Protein 9WX3 (pdb70)

Radius of gyration: 24.85 Å; Cα contacts (8 Å, |Δi|>4): 1088; chains: 2; bounding box: 48×73×47 Å

Sequence (392 aa):
APQATSSIQQSYNLNSTLKPPTVTPFDPSDAATYNSSSSLGIYDSQGNSHTMSQFFIKNEPDPNATPPIPENSWTMKVLIDGVNPLDPSNKTPMSFNVTFDASGQMTSVRAPDGSTSGPGFSIDATTNVIQFSPATGNPPTPGTGWIPAASDGKTPPTYAWNGATGAASGISFDMRKTTQYSTAFAQSNPIQDGYTTQATSSIQQSYNLNSTLKPPTVTPFDPSDAATYNSSSSLGIYDSQGNSHTMSQFFIKNEPDPNATPPIPENSWTMKVLIDGVNPLDPSNKTPMSFNVTFDASGQMTSVRAPDGSTSGPGFSIDATTNVIQFSPATGNPPTPGTGWIPAASDGKTPPTYAWNGATGAASGISFDMRKTTQYSTAFAQSNPIQDGYTT

Organism: Pseudomonas aeruginosa (strain ATCC 15692 / DSM 22644 / CIP 104116 / JCM 14847 / LMG 12228 / 1C / PRS 101 / PAO1) (NCBI:txid208964)

Nearest PDB structures (foldseek):
  1wlg-assembly1_A  TM=8.140E-01  e=4.303E-09  Salmonella enterica subsp. enterica serovar Typhimurium
  7cgo-assembly1_DQ  TM=8.102E-01  e=3.474E-09  Salmonella enterica subsp. enterica serovar Typhimurium str. LT2
  3a69-assembly1_A-1  TM=8.111E-01  e=1.396E-08  Salmonella enterica subsp. enterica serovar Typhimurium
  6ndx-assembly1_B  TM=5.759E-01  e=1.549E-07  Treponema denticola
  7cgo-assembly1_DQ  TM=7.863E-01  e=2.037E-08  Salmonella enterica subsp. enterica serovar Typhimurium str. LT2

B-factor: mean 20.28, std 8.9, range [6.44, 69.65]

Solvent-accessible surface area: 18248 Å² total; per-residue (Å²): 123,42,81,9,0,28,36,0,83,4,21,6,16,0,1,40,15,29,137,36,31,134,70,113,109,42,54,43,103,45,24,33,7,33,39,10,49,11,65,10,39,0,45,0,45,105,4,72,85,8,62,0,19,0,17,0,24,30,21,111,44,53,116,133,26,139,55,86,46,67,123,28,0,0,18,0,40,1,1,6,33,36,9,12,3,11,28,17,91,61,129,80,28,8,24,0,29,0,22,10,57,112,75,4,84,34,72,23,0,47,4,65,96,41,48,51,62,26,100,8,16,56,11,73,60,121,46,13,23,0,63,9,37,52,32,83,51,133,95,14,64,76,32,41,0,14,5,0,6,48,49,71,56,130,134,119,62,87,56,56,80,45,37,1,71,16,19,102,68,5,3,28,1,19,2,106,180,2,23,10,95,58,77,9,38,45,83,46,132,46,110,50,57,6,109,69,143,201,7,1,39,26,1,71,6,24,6,16,0,1,41,14,30,135,39,30,137,68,114,108,32,50,30,94,47,19,35,5,30,40,10,47,10,62,14,41,0,106,0,55,122,48,71,84,9,64,1,17,0,17,0,24,34,19,118,46,58,105,131,29,132,47,87,46,62,113,38,0,0,20,0,40,1,0,6,30,32,13,14,4,12,31,14,88,59,107,83,27,10,22,0,25,0,30,7,56,102,75,3,94,28,72,22,0,48,3,66,95,38,49,45,66,25,104,10,12,54,13,71,54,126,43,12,24,0,62,8,33,56,33,78,53,138,97,20,68,79,39,42,0,12,6,2,5,52,50,71,67,150,126,122,73,81,48,59,92,43,42,2,78,18,16,104,72,1,2,23,1,15,0,118,155,3,23,14,101,54,64,14,37,44,84,46,95,21,55,21,62,51,167,98,98

Secondary structure (DSSP, 8-state):
----EEE--EE--TTPPPPSS-S--TT-GGG-SEEEEEEEE-TTS-EEEEEEEEEEPPPBTTSSSPBPSSEEEEEEEETTB-TT-TTS-PPEEEEEEE-TTSBEEEEE-TTSSSEETTEEE-TTT--EEEPBP-TTTTPTTSSB--EEE-SSSSPPEEE-S----TT-EEEE-TT-B--SS--EEPPPEETTEE-/--B---EEE--EE--TTPPPPSS-S--TT-GGG-SEEEEEEEE-TT--EEEEEEEEEEPPPBTTSSSPB-TTEEEEEEEETTBBTTBTTS-PPEEEEEEE-TTSBEEEEE-TTSSSEETTEEE-TTT--EEEPBP-TTTTPTTSSB--EEE---SS--EEE-S----TT-EEEE-TT-B--SS--EEPPPEE--B--

Structure (mmCIF, N/CA/C/O backbone):
data_9WX3
#
_entry.id   9WX3
#
_cell.length_a   55.453
_cell.length_b   75.304
_cell.length_c   89.752
_cell.angle_alpha   90.00
_cell.angle_beta   90.00
_cell.angle_gamma   90.00
#
_symmetry.space_group_name_H-M   'P 21 21 21'
#
loop_
_entity.id
_entity.type
_entity.pdbx_description
1 polymer 'Flagellar hook protein FlgE'
2 water water
#
loop_
_atom_site.group_PDB
_atom_site.id
_atom_site.type_symbol
_atom_site.label_atom_id
_atom_site.label_alt_id
_atom_site.label_comp_id
_atom_site.label_asym_id
_atom_site.label_entity_id
_atom_site.label_seq_id
_atom_site.pdbx_PDB_ins_code
_atom_site.Cartn_x
_atom_site.Cartn_y
_atom_site.Cartn_z
_atom_site.occupancy
_atom_site.B_iso_or_equiv
_atom_site.auth_seq_id
_atom_site.auth_comp_id
_atom_site.auth_asym_id
_atom_site.auth_atom_id
_atom_site.pdbx_PDB_model_num
ATOM 1 N N . ALA A 1 1 ? 20.095 -42.872 10.865 1.00 21.16 149 ALA D N 1
ATOM 2 C CA . ALA A 1 1 ? 20.446 -42.511 9.489 1.00 19.98 149 ALA D CA 1
ATOM 3 C C . ALA A 1 1 ? 19.703 -41.253 9.080 1.00 24.89 149 ALA D C 1
ATOM 4 O O . ALA A 1 1 ? 18.610 -40.985 9.570 1.00 19.64 149 ALA D O 1
ATOM 6 N N . PRO A 1 2 ? 20.288 -40.486 8.174 1.00 22.20 150 PRO D N 1
ATOM 7 C CA . PRO A 1 2 ? 19.581 -39.342 7.600 1.00 16.14 150 PRO D CA 1
ATOM 8 C C . PRO A 1 2 ? 18.563 -39.841 6.578 1.00 17.72 150 PRO D C 1
ATOM 9 O O . PRO A 1 2 ? 18.464 -41.032 6.294 1.00 15.54 150 PRO D O 1
ATOM 13 N N . GLN A 1 3 ? 17.789 -38.909 6.034 1.00 17.20 151 GLN D N 1
ATOM 14 C CA . GLN A 1 3 ? 16.736 -39.259 5.091 1.00 15.39 151 GLN D CA 1
ATOM 15 C C . GLN A 1 3 ? 16.638 -38.215 3.991 1.00 12.97 151 GLN D C 1
ATOM 16 O O . GLN A 1 3 ? 16.514 -37.021 4.274 1.00 12.89 151 GLN D O 1
ATOM 22 N N . ALA A 1 4 ? 16.647 -38.676 2.744 1.00 13.18 152 ALA D N 1
ATOM 23 C CA . ALA A 1 4 ? 16.515 -37.768 1.620 1.00 13.26 152 ALA D CA 1
ATOM 24 C C . ALA A 1 4 ? 15.113 -37.175 1.555 1.00 12.89 152 ALA D C 1
ATOM 25 O O . ALA A 1 4 ? 14.128 -37.778 1.998 1.00 16.79 152 ALA D O 1
ATOM 27 N N . THR A 1 5 ? 15.037 -35.982 0.978 1.00 12.32 153 THR D N 1
ATOM 28 C CA . THR A 1 5 ? 13.754 -35.352 0.702 1.00 14.06 153 THR D CA 1
ATOM 29 C C . THR A 1 5 ? 13.033 -36.099 -0.406 1.00 15.35 153 THR D C 1
ATOM 30 O O . THR A 1 5 ? 13.576 -36.278 -1.501 1.00 13.13 153 THR D O 1
ATOM 34 N N . SER A 1 6 ? 11.810 -36.538 -0.120 1.00 13.15 154 SER D N 1
ATOM 35 C CA . SER A 1 6 ? 10.947 -37.151 -1.122 1.00 12.58 154 SER D CA 1
ATOM 36 C C . SER A 1 6 ? 9.694 -36.339 -1.390 1.00 13.71 154 SER D C 1
ATOM 37 O O . SER A 1 6 ? 8.954 -36.661 -2.334 1.00 14.63 154 SER D O 1
ATOM 40 N N . SER A 1 7 ? 9.432 -35.308 -0.589 1.00 12.22 155 SER D N 1
ATOM 41 C CA . SER A 1 7 ? 8.169 -34.592 -0.650 1.00 12.24 155 SER D CA 1
ATOM 42 C C . SER A 1 7 ? 8.388 -33.154 -0.225 1.00 12.14 155 SER D C 1
ATOM 43 O O . SER A 1 7 ? 9.050 -32.895 0.785 1.00 15.27 155 SER D O 1
ATOM 46 N N . ILE A 1 8 ? 7.823 -32.234 -1.002 1.00 12.08 156 ILE D N 1
ATOM 47 C CA . ILE A 1 8 ? 7.866 -30.807 -0.709 1.00 11.99 156 ILE D CA 1
ATOM 48 C C . ILE A 1 8 ? 6.472 -30.254 -0.932 1.00 13.26 156 ILE D C 1
ATOM 49 O O . ILE A 1 8 ? 5.887 -30.467 -1.998 1.00 17.97 156 ILE D O 1
ATOM 54 N N . GLN A 1 9 ? 5.933 -29.562 0.068 1.00 12.28 157 GLN D N 1
ATOM 55 C CA . GLN A 1 9 ? 4.695 -28.806 -0.078 1.00 12.70 157 GLN D CA 1
ATOM 56 C C . GLN A 1 9 ? 5.024 -27.343 0.177 1.00 14.71 157 GLN D C 1
ATOM 57 O O . GLN A 1 9 ? 5.547 -26.998 1.242 1.00 14.81 157 GLN D O 1
ATOM 63 N N . GLN A 1 10 ? 4.735 -26.492 -0.802 1.00 13.58 158 GLN D N 1
ATOM 64 C CA . GLN A 1 10 ? 4.919 -25.055 -0.638 1.00 12.11 158 GLN D CA 1
ATOM 65 C C . GLN A 1 10 ? 4.015 -24.347 -1.633 1.00 13.29 158 GLN D C 1
ATOM 66 O O . GLN A 1 10 ? 4.048 -24.658 -2.823 1.00 16.87 158 GLN D O 1
ATOM 72 N N . SER A 1 11 ? 3.224 -23.398 -1.146 1.00 12.11 159 SER D N 1
ATOM 73 C CA . SER A 1 11 ? 2.401 -22.559 -2.002 1.00 13.56 159 SER D CA 1
ATOM 74 C C . SER A 1 11 ? 2.999 -21.158 -2.083 1.00 11.93 159 SER D C 1
ATOM 75 O O . SER A 1 11 ? 3.788 -20.746 -1.232 1.00 11.87 159 SER D O 1
ATOM 78 N N . TYR A 1 12 ? 2.612 -20.428 -3.123 1.00 13.03 160 TYR D N 1
ATOM 79 C CA . TYR A 1 12 ? 3.123 -19.091 -3.368 1.00 11.83 160 TYR D CA 1
ATOM 80 C C . TYR A 1 12 ? 1.961 -18.159 -3.656 1.00 11.97 160 TYR D C 1
ATOM 81 O O . TYR A 1 12 ? 0.870 -18.595 -4.039 1.00 15.25 160 TYR D O 1
ATOM 90 N N . ASN A 1 13 ? 2.190 -16.866 -3.443 1.00 11.8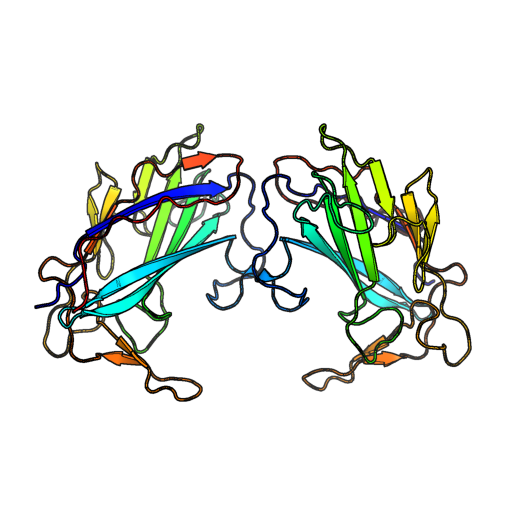7 161 ASN D N 1
ATOM 91 C CA . ASN A 1 13 ? 1.448 -15.857 -4.175 1.00 11.84 161 ASN D CA 1
ATOM 92 C C . ASN A 1 13 ? 2.371 -15.291 -5.233 1.00 11.64 161 ASN D C 1
ATOM 93 O O . ASN A 1 13 ? 3.476 -14.842 -4.924 1.00 11.48 161 ASN D O 1
ATOM 98 N N . LEU A 1 14 ? 1.934 -15.351 -6.477 1.00 11.69 162 LEU D N 1
ATOM 99 C CA . LEU A 1 14 ? 2.639 -14.701 -7.566 1.00 11.57 162 LEU D CA 1
ATOM 100 C C . LEU A 1 14 ? 1.994 -13.344 -7.782 1.00 15.13 162 LEU D C 1
ATOM 101 O O . LEU A 1 14 ? 0.769 -13.236 -7.827 1.00 15.34 162 LEU D O 1
ATOM 106 N N . ASN A 1 15 ? 2.822 -12.311 -7.849 1.00 11.52 163 ASN D N 1
ATOM 107 C CA . ASN A 1 15 ? 2.354 -10.934 -7.786 1.00 11.58 163 ASN D CA 1
ATOM 108 C C . ASN A 1 15 ? 1.697 -10.565 -9.110 1.00 11.72 163 ASN D C 1
ATOM 109 O O . ASN A 1 15 ? 2.384 -10.365 -10.113 1.00 12.90 163 ASN D O 1
ATOM 114 N N . SER A 1 16 ? 0.365 -10.449 -9.108 1.00 11.95 164 SER D N 1
ATOM 115 C CA . SER A 1 16 ? -0.378 -10.203 -10.341 1.00 12.91 164 SER D CA 1
ATOM 116 C C . SER A 1 16 ? -0.067 -8.849 -10.982 1.00 13.67 164 SER D C 1
ATOM 117 O O . SER A 1 16 ? -0.450 -8.632 -12.137 1.00 13.95 164 SER D O 1
ATOM 120 N N . THR A 1 17 ? 0.638 -7.950 -10.295 1.00 11.96 165 THR D N 1
ATOM 121 C CA . THR A 1 17 ? 0.969 -6.655 -10.892 1.00 11.95 165 THR D CA 1
ATOM 122 C C . THR A 1 17 ? 2.194 -6.700 -11.798 1.00 17.15 165 THR D C 1
ATOM 123 O O . THR A 1 17 ? 2.403 -5.766 -12.578 1.00 16.80 165 THR D O 1
ATOM 127 N N . LEU A 1 18 ? 3.021 -7.735 -11.714 1.00 11.68 166 LEU D N 1
ATOM 128 C CA . LEU A 1 18 ? 4.334 -7.654 -12.340 1.00 11.55 166 LEU D CA 1
ATOM 129 C C . LEU A 1 18 ? 4.263 -7.957 -13.832 1.00 17.54 166 LEU D C 1
ATOM 130 O O . LEU A 1 18 ? 3.574 -8.887 -14.256 1.00 16.05 166 LEU D O 1
ATOM 135 N N . LYS A 1 19 ? 4.980 -7.164 -14.623 1.00 11.96 167 LYS D N 1
ATOM 136 C CA . LYS A 1 19 ? 5.100 -7.392 -16.052 1.00 12.13 167 LYS D CA 1
ATOM 137 C C . LYS A 1 19 ? 6.250 -8.337 -16.331 1.00 13.92 167 LYS D C 1
ATOM 138 O O . LYS A 1 19 ? 7.164 -8.476 -15.514 1.00 14.25 167 LYS D O 1
ATOM 144 N N . PRO A 1 20 ? 6.234 -9.005 -17.479 1.00 14.02 168 PRO D N 1
ATOM 145 C CA . PRO A 1 20 ? 7.402 -9.801 -17.901 1.00 16.81 168 PRO D CA 1
ATOM 146 C C . PRO A 1 20 ? 8.688 -8.998 -17.795 1.00 16.40 168 PRO D C 1
ATOM 147 O O . PRO A 1 20 ? 8.705 -7.810 -18.139 1.00 17.98 168 PRO D O 1
ATOM 151 N N . PRO A 1 21 ? 9.774 -9.619 -17.337 1.00 15.86 169 PRO D N 1
ATOM 152 C CA . PRO A 1 21 ? 11.075 -8.947 -17.355 1.00 14.17 169 PRO D CA 1
ATOM 153 C C . PRO A 1 21 ? 11.429 -8.504 -18.759 1.00 15.71 169 PRO D C 1
ATOM 154 O O . PRO A 1 21 ? 11.151 -9.198 -19.743 1.00 19.96 169 PRO D O 1
ATOM 158 N N . THR A 1 22 ? 12.044 -7.326 -18.850 1.00 18.23 170 THR D N 1
ATOM 159 C CA . THR A 1 22 ? 12.508 -6.842 -20.143 1.00 20.67 170 THR D CA 1
ATOM 160 C C . THR A 1 22 ? 13.891 -7.358 -20.488 1.00 20.49 170 THR D C 1
ATOM 161 O O . THR A 1 22 ? 14.234 -7.408 -21.672 1.00 25.26 170 THR D O 1
ATOM 165 N N . VAL A 1 23 ? 14.684 -7.760 -19.491 1.00 17.64 171 VAL D N 1
ATOM 166 C CA . VAL A 1 23 ? 16.005 -8.322 -19.744 1.00 15.18 171 VAL D CA 1
ATOM 167 C C . VAL A 1 23 ? 15.869 -9.824 -19.935 1.00 17.75 171 VAL D C 1
ATOM 168 O O . VAL A 1 23 ? 15.254 -10.520 -19.118 1.00 15.82 171 VAL D O 1
ATOM 172 N N . THR A 1 24 ? 16.494 -10.324 -20.986 1.00 14.94 172 THR D N 1
ATOM 173 C CA . THR A 1 24 ? 16.231 -11.641 -21.509 1.00 13.13 172 THR D CA 1
ATOM 174 C C . THR A 1 24 ? 17.560 -12.154 -22.113 1.00 15.82 172 THR D C 1
ATOM 175 O O . THR A 1 24 ? 18.331 -11.359 -22.639 1.00 17.35 172 THR D O 1
ATOM 179 N N . PRO A 1 25 ? 17.853 -13.463 -22.005 1.00 16.14 173 PRO D N 1
ATOM 180 C CA . PRO A 1 25 ? 17.044 -14.528 -21.408 1.00 14.43 173 PRO D CA 1
ATOM 181 C C . PRO A 1 25 ? 17.246 -14.654 -19.902 1.00 16.41 173 PRO D C 1
ATOM 182 O O . PRO A 1 25 ? 18.002 -13.889 -19.298 1.00 15.31 173 PRO D O 1
ATOM 186 N N . PHE A 1 26 ? 16.565 -15.639 -19.318 1.00 16.41 174 PHE D N 1
ATOM 187 C CA . PHE A 1 26 ? 16.682 -15.909 -17.891 1.00 14.17 174 PHE D CA 1
ATOM 188 C C . PHE A 1 26 ? 18.132 -16.170 -17.510 1.00 15.65 174 PHE D C 1
ATOM 189 O O . PHE A 1 26 ? 18.862 -16.885 -18.208 1.00 16.73 174 PHE D O 1
ATOM 197 N N . ASP A 1 27 ? 18.542 -15.581 -16.401 1.00 14.40 175 ASP D N 1
ATOM 198 C CA . ASP A 1 27 ? 19.861 -15.764 -15.811 1.00 18.04 175 ASP D CA 1
ATOM 199 C C . ASP A 1 27 ? 19.681 -15.755 -14.299 1.00 17.45 175 ASP D C 1
ATOM 200 O O . ASP A 1 27 ? 19.321 -14.716 -13.727 1.00 16.10 175 ASP D O 1
ATOM 205 N N . PRO A 1 28 ? 19.928 -16.880 -13.615 1.00 16.76 176 PRO D N 1
ATOM 206 C CA . PRO A 1 28 ? 19.671 -16.933 -12.168 1.00 15.80 176 PRO D CA 1
ATOM 207 C C . PRO A 1 28 ? 20.519 -15.970 -11.360 1.00 18.34 176 PRO D C 1
ATOM 208 O O . PRO A 1 28 ? 20.173 -15.694 -10.207 1.00 23.09 176 PRO D O 1
ATOM 212 N N . SER A 1 29 ? 21.596 -15.438 -11.921 1.00 19.86 177 SER D N 1
ATOM 213 C CA . SER A 1 29 ? 22.442 -14.497 -11.201 1.00 21.08 177 SER D CA 1
ATOM 214 C C . SER A 1 29 ? 22.050 -13.046 -11.445 1.00 22.16 177 SER D C 1
ATOM 215 O O . SER A 1 29 ? 22.688 -12.144 -10.888 1.00 26.46 177 SER D O 1
ATOM 218 N N . ASP A 1 30 ? 21.008 -12.798 -12.241 1.00 18.44 178 ASP D N 1
ATOM 219 C CA . ASP A 1 30 ? 20.606 -11.439 -12.606 1.00 17.30 178 ASP D CA 1
ATOM 220 C C . ASP A 1 30 ? 19.113 -11.267 -12.343 1.00 19.46 178 ASP D C 1
ATOM 221 O O . ASP A 1 30 ? 18.278 -11.718 -13.138 1.00 15.45 178 ASP D O 1
ATOM 226 N N . ALA A 1 31 ? 18.783 -10.578 -11.245 1.00 17.72 179 ALA D N 1
ATOM 227 C CA . ALA A 1 31 ? 17.394 -10.418 -10.836 1.00 17.44 179 ALA D CA 1
ATOM 228 C C . ALA A 1 31 ? 16.564 -9.620 -11.833 1.00 18.16 179 ALA D C 1
ATOM 229 O O . ALA A 1 31 ? 15.336 -9.606 -11.712 1.00 21.90 179 ALA D O 1
ATOM 231 N N . ALA A 1 32 ? 17.188 -8.960 -12.810 1.00 15.17 180 ALA D N 1
ATOM 232 C CA . ALA A 1 32 ? 16.410 -8.278 -13.836 1.00 16.92 180 ALA D CA 1
ATOM 233 C C . ALA A 1 32 ? 15.790 -9.236 -14.845 1.00 15.09 180 ALA D C 1
ATOM 234 O O . ALA A 1 32 ? 14.966 -8.801 -15.656 1.00 17.64 180 ALA D O 1
ATOM 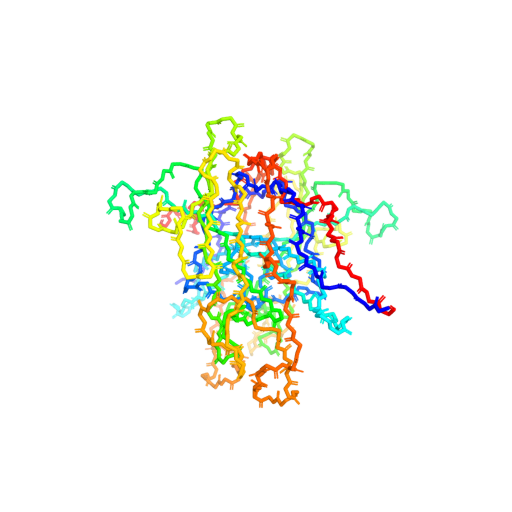236 N N . THR A 1 33 ? 16.159 -10.516 -14.823 1.00 15.60 181 THR D N 1
ATOM 237 C CA . THR A 1 33 ? 15.694 -11.477 -15.816 1.00 11.59 181 THR D CA 1
ATOM 238 C C . THR A 1 33 ? 14.569 -12.365 -15.302 1.00 15.34 181 THR D C 1
ATOM 239 O O . THR A 1 33 ? 14.063 -13.205 -16.055 1.00 13.81 181 THR D O 1
ATOM 243 N N . TYR A 1 34 ? 14.172 -12.211 -14.042 1.00 11.44 182 TYR D N 1
ATOM 244 C CA . TYR A 1 34 ? 13.029 -12.938 -13.510 1.00 11.77 182 TYR D CA 1
ATOM 245 C C . TYR A 1 34 ? 12.287 -12.015 -12.561 1.00 14.58 182 TYR D C 1
ATOM 246 O O . TYR A 1 34 ? 12.826 -11.004 -12.107 1.00 16.97 182 TYR D O 1
ATOM 255 N N . ASN A 1 35 ? 11.036 -12.362 -12.269 1.00 10.97 183 ASN D N 1
ATOM 256 C CA . ASN A 1 35 ? 10.244 -11.489 -11.412 1.00 10.92 183 ASN D CA 1
ATOM 257 C C . ASN A 1 35 ? 10.467 -11.774 -9.935 1.00 11.83 183 ASN D C 1
ATOM 258 O O . ASN A 1 35 ? 10.646 -10.845 -9.145 1.00 12.85 183 ASN D O 1
ATOM 263 N N . SER A 1 36 ? 10.436 -13.044 -9.535 1.00 11.39 184 SER D N 1
ATOM 264 C CA . SER A 1 36 ? 10.503 -13.387 -8.120 1.00 11.02 184 SER D CA 1
ATOM 265 C C . SER A 1 36 ? 11.252 -14.699 -7.957 1.00 11.42 184 SER D C 1
ATOM 266 O O . SER A 1 36 ? 11.293 -15.527 -8.869 1.00 12.99 184 SER D O 1
ATOM 269 N N . SER A 1 37 ? 11.807 -14.911 -6.769 1.00 14.30 185 SER D N 1
ATOM 270 C CA . SER A 1 37 ? 12.488 -16.175 -6.531 1.00 11.45 185 SER D CA 1
ATOM 271 C C . SER A 1 37 ? 12.365 -16.564 -5.068 1.00 15.35 185 SER D C 1
ATOM 272 O O . SER A 1 37 ? 12.150 -15.724 -4.191 1.00 12.65 185 SER D O 1
ATOM 275 N N . SER A 1 38 ? 12.513 -17.863 -4.818 1.00 13.53 186 SER D N 1
ATOM 276 C CA . SER A 1 38 ? 12.465 -18.416 -3.479 1.00 14.27 186 SER D CA 1
ATOM 277 C C . SER A 1 38 ? 13.391 -19.627 -3.451 1.00 14.71 186 SER D C 1
ATOM 278 O O . SER A 1 38 ? 13.770 -20.154 -4.499 1.00 13.02 186 SER D O 1
ATOM 281 N N . SER A 1 39 ? 13.775 -20.054 -2.247 1.00 10.97 187 SER D N 1
ATOM 282 C CA . SER A 1 39 ? 14.589 -21.253 -2.100 1.00 11.03 187 SER D CA 1
ATOM 283 C C . SER A 1 39 ? 14.231 -21.955 -0.803 1.00 11.44 187 SER D C 1
ATOM 284 O O . SER A 1 39 ? 13.732 -21.335 0.142 1.00 12.22 187 SER D O 1
ATOM 287 N N . LEU A 1 40 ? 14.480 -23.263 -0.773 1.00 12.61 188 LEU D N 1
ATOM 288 C CA . LEU A 1 40 ? 14.311 -24.064 0.429 1.00 13.50 188 LEU D CA 1
ATOM 289 C C . LEU A 1 40 ? 15.410 -25.112 0.491 1.00 13.91 188 LEU D C 1
ATOM 290 O O . LEU A 1 40 ? 15.997 -25.487 -0.524 1.00 12.87 188 LEU D O 1
ATOM 295 N N . GLY A 1 41 ? 15.664 -25.605 1.699 1.00 11.83 189 GLY D N 1
ATOM 296 C CA . GLY A 1 41 ? 16.651 -26.652 1.897 1.00 11.94 189 GLY D CA 1
ATOM 297 C C . GLY A 1 41 ? 16.036 -28.034 1.736 1.00 15.58 189 GLY D C 1
ATOM 298 O O . GLY A 1 41 ? 14.937 -28.302 2.222 1.00 14.79 189 GLY D O 1
ATOM 299 N N . ILE A 1 42 ? 16.765 -28.906 1.035 1.00 12.90 190 ILE D N 1
ATOM 300 C CA . ILE A 1 42 ? 16.428 -30.317 0.892 1.00 11.86 190 ILE D CA 1
ATOM 301 C C . ILE A 1 42 ? 17.671 -31.138 1.229 1.00 12.01 190 ILE D C 1
ATOM 302 O O . ILE A 1 42 ? 18.750 -30.590 1.465 1.00 12.06 190 ILE D O 1
ATOM 307 N N . TYR A 1 43 ? 17.510 -32.467 1.273 1.00 12.59 191 TYR D N 1
ATOM 308 C CA . TYR A 1 43 ? 18.581 -33.349 1.731 1.00 12.31 191 TYR D CA 1
ATOM 309 C C . TYR A 1 43 ? 18.714 -34.542 0.800 1.00 12.32 191 TYR D C 1
ATOM 310 O O . TYR A 1 43 ? 17.715 -35.053 0.285 1.00 12.26 191 TYR D O 1
ATOM 319 N N . ASP A 1 44 ? 19.954 -35.002 0.606 1.00 12.44 192 ASP D N 1
ATOM 320 C CA . ASP A 1 44 ? 20.162 -36.221 -0.166 1.00 12.50 192 ASP D CA 1
ATOM 321 C C . ASP A 1 44 ? 20.240 -37.440 0.764 1.00 14.70 192 ASP D C 1
ATOM 322 O O . ASP A 1 44 ? 20.031 -37.346 1.977 1.00 12.82 192 ASP D O 1
ATOM 327 N N . SER A 1 45 ? 20.547 -38.605 0.173 1.00 12.82 193 SER D N 1
ATOM 328 C CA . SER A 1 45 ? 20.473 -39.877 0.892 1.00 13.01 193 SER D CA 1
ATOM 329 C C . SER A 1 45 ? 21.478 -39.958 2.028 1.00 13.24 193 SER D C 1
ATOM 330 O O . SER A 1 45 ? 21.306 -40.779 2.938 1.00 13.43 193 SER D O 1
ATOM 333 N N . GLN A 1 46 ? 22.543 -39.167 1.983 1.00 13.27 194 GLN D N 1
ATOM 334 C CA . GLN A 1 46 ? 23.518 -39.161 3.063 1.00 13.52 194 GLN D CA 1
ATOM 335 C C . GLN A 1 46 ? 23.312 -37.999 4.012 1.00 13.50 194 GLN D C 1
ATOM 336 O O . GLN A 1 46 ? 24.105 -37.828 4.938 1.00 13.72 194 GLN D O 1
ATOM 342 N N . GLY A 1 47 ? 22.240 -37.230 3.831 1.00 13.26 195 GLY D N 1
ATOM 343 C CA . GLY A 1 47 ? 21.940 -36.122 4.711 1.00 14.62 195 GLY D CA 1
ATOM 344 C C . GLY A 1 47 ? 22.634 -34.818 4.380 1.00 17.36 195 GLY D C 1
ATOM 345 O O . GLY A 1 47 ? 22.525 -33.872 5.168 1.00 13.18 195 GLY D O 1
ATOM 346 N N . ASN A 1 48 ? 23.352 -34.726 3.260 1.00 13.07 196 ASN D N 1
ATOM 347 C CA . ASN A 1 48 ? 23.923 -33.433 2.892 1.00 12.97 196 ASN D CA 1
ATOM 348 C C . ASN A 1 48 ? 22.826 -32.454 2.500 1.00 12.70 196 ASN D C 1
ATOM 349 O O . ASN A 1 48 ? 21.817 -32.837 1.902 1.00 12.55 196 ASN D O 1
ATOM 354 N N . SER A 1 49 ? 23.044 -31.180 2.829 1.00 12.66 197 SER D N 1
ATOM 355 C CA . SER A 1 49 ? 22.113 -30.117 2.470 1.00 12.42 197 SER D CA 1
ATOM 356 C C . SER A 1 49 ? 22.280 -29.715 1.019 1.00 12.24 197 SER D C 1
ATOM 357 O O . SER A 1 49 ? 23.396 -29.641 0.503 1.00 12.32 197 SER D O 1
ATOM 360 N N . HIS A 1 50 ? 21.154 -29.426 0.374 1.00 12.04 198 HIS D N 1
ATOM 361 C CA . HIS A 1 50 ? 21.115 -28.837 -0.954 1.00 11.89 198 HIS D CA 1
ATOM 362 C C . HIS A 1 50 ? 20.040 -27.761 -0.953 1.00 11.71 198 HIS D C 1
ATOM 363 O O . HIS A 1 50 ? 19.131 -27.772 -0.125 1.00 13.80 198 HIS D O 1
ATOM 370 N N . THR A 1 51 ? 20.162 -26.810 -1.870 1.00 11.85 199 THR D N 1
ATOM 371 C CA . THR A 1 51 ? 19.222 -25.692 -1.950 1.00 11.71 199 THR D CA 1
ATOM 372 C C . THR A 1 51 ? 18.449 -25.793 -3.255 1.00 13.27 199 THR D C 1
ATOM 373 O O . THR A 1 51 ? 19.033 -25.669 -4.335 1.00 13.18 199 THR D O 1
ATOM 377 N N . MET A 1 52 ? 17.137 -26.008 -3.162 1.00 13.95 200 MET D N 1
ATOM 378 C CA . MET A 1 52 ? 16.268 -25.942 -4.332 1.00 12.71 200 MET D CA 1
ATOM 379 C C . MET A 1 52 ? 15.745 -24.520 -4.483 1.00 14.45 200 MET D C 1
ATOM 380 O O . MET A 1 52 ? 15.219 -23.945 -3.528 1.00 13.13 200 MET D O 1
ATOM 385 N N . SER A 1 53 ? 15.890 -23.956 -5.675 1.00 11.64 201 SER D N 1
ATOM 386 C CA . SER A 1 53 ? 15.459 -22.595 -5.951 1.00 11.48 201 SER D CA 1
ATOM 387 C C . SER A 1 53 ? 14.354 -22.614 -6.992 1.00 12.58 201 SER D C 1
ATOM 388 O O . SER A 1 53 ? 14.413 -23.392 -7.948 1.00 13.44 201 SER D O 1
ATOM 391 N N . GLN A 1 54 ? 13.346 -21.758 -6.799 1.00 11.84 202 GLN D N 1
ATOM 392 C CA . GLN A 1 54 ? 12.304 -21.517 -7.788 1.00 11.32 202 GLN D CA 1
ATOM 393 C C . GLN A 1 54 ? 12.412 -20.075 -8.257 1.00 12.65 202 GLN D C 1
ATOM 394 O O . GLN A 1 54 ? 12.505 -19.159 -7.433 1.00 14.82 202 GLN D O 1
ATOM 400 N N . PHE A 1 55 ? 12.386 -19.876 -9.571 1.00 10.98 203 PHE D N 1
ATOM 401 C CA . PHE A 1 55 ? 12.362 -18.548 -10.171 1.00 10.96 203 PHE D CA 1
ATOM 402 C C . PHE A 1 55 ? 11.067 -18.406 -10.952 1.00 11.42 203 PHE D C 1
ATOM 403 O O . PHE A 1 55 ? 10.718 -19.297 -11.732 1.00 13.54 203 PHE D O 1
ATOM 411 N N . PHE A 1 56 ? 10.351 -17.302 -10.745 1.00 10.99 204 PHE D N 1
ATOM 412 C CA . PHE A 1 56 ? 9.055 -17.102 -11.376 1.00 11.63 204 PHE D CA 1
ATOM 413 C C . PHE A 1 56 ? 9.137 -15.953 -12.366 1.00 14.33 204 PHE D C 1
ATOM 414 O O . PHE A 1 56 ? 9.613 -14.868 -12.019 1.00 14.06 204 PHE D O 1
ATOM 422 N N . ILE A 1 57 ? 8.687 -16.204 -13.595 1.00 11.31 205 ILE D N 1
ATOM 423 C CA . ILE A 1 57 ? 8.719 -15.222 -14.680 1.00 11.41 205 ILE D CA 1
ATOM 424 C C . ILE A 1 57 ? 7.327 -15.115 -15.284 1.00 14.10 205 ILE D C 1
ATOM 425 O O . ILE A 1 57 ? 6.777 -16.116 -15.750 1.00 12.87 205 ILE D O 1
ATOM 430 N N . LYS A 1 58 ? 6.759 -13.912 -15.271 1.00 12.86 206 LYS D N 1
ATOM 431 C CA . LYS A 1 58 ? 5.479 -13.673 -15.927 1.00 12.18 206 LYS D CA 1
ATOM 432 C C . LYS A 1 58 ? 5.638 -13.793 -17.437 1.00 14.41 206 LYS D C 1
ATOM 433 O O . LYS A 1 58 ? 6.584 -13.260 -18.019 1.00 14.02 206 LYS D O 1
ATOM 439 N N . ASN A 1 59 ? 4.708 -14.497 -18.074 1.00 14.86 207 ASN D N 1
ATOM 440 C CA . ASN A 1 59 ? 4.711 -14.674 -19.522 1.00 15.39 207 ASN D CA 1
ATOM 441 C C . ASN A 1 59 ? 3.770 -13.665 -20.169 1.00 16.57 207 ASN D C 1
ATOM 442 O O . ASN A 1 59 ? 2.663 -13.443 -19.675 1.00 16.59 207 ASN D O 1
ATOM 447 N N . GLU A 1 60 ? 4.212 -13.048 -21.260 1.00 16.22 208 GLU D N 1
ATOM 448 C CA . GLU A 1 60 ? 3.329 -12.177 -22.024 1.00 17.21 208 GLU D CA 1
ATOM 449 C C . GLU A 1 60 ? 2.342 -13.031 -22.814 1.00 19.66 208 GLU D C 1
ATOM 450 O O . GLU A 1 60 ? 2.755 -14.005 -23.468 1.00 17.82 208 GLU D O 1
ATOM 456 N N . PRO A 1 61 ? 1.038 -12.747 -22.739 1.00 18.86 209 PRO D N 1
ATOM 457 C CA . PRO A 1 61 ? 0.073 -13.509 -23.537 1.00 20.25 209 PRO D CA 1
ATOM 458 C C . PRO A 1 61 ? 0.432 -13.458 -25.009 1.00 21.00 209 PRO D C 1
ATOM 459 O O . PRO A 1 61 ? 0.950 -12.457 -25.507 1.00 22.86 209 PRO D O 1
ATOM 463 N N . ASP A 1 62 ? 0.158 -14.557 -25.707 1.00 20.52 210 ASP D N 1
ATOM 464 C CA . ASP A 1 62 ? 0.551 -14.654 -27.106 1.00 24.01 210 ASP D CA 1
ATOM 465 C C . ASP A 1 62 ? -0.225 -15.773 -27.787 1.00 18.15 210 ASP D C 1
ATOM 466 O O . ASP A 1 62 ? 0.080 -16.956 -27.583 1.00 17.63 210 ASP D O 1
ATOM 471 N N . PRO A 1 63 ? -1.223 -15.439 -28.608 1.00 21.46 211 PRO D N 1
ATOM 472 C CA . PRO A 1 63 ? -2.016 -16.488 -29.272 1.00 23.67 211 PRO D CA 1
ATOM 473 C C . PRO A 1 63 ? -1.230 -17.247 -30.320 1.00 22.12 211 PRO D C 1
ATOM 474 O O . PRO A 1 63 ? -1.655 -18.336 -30.730 1.00 23.09 211 PRO D O 1
ATOM 478 N N . ASN A 1 64 ? -0.090 -16.705 -30.757 1.00 24.01 212 ASN D N 1
ATOM 479 C CA . ASN A 1 64 ? 0.739 -17.304 -31.793 1.00 26.80 212 ASN D CA 1
ATOM 480 C C . ASN A 1 64 ? 1.852 -18.180 -31.251 1.00 31.31 212 ASN D C 1
ATOM 481 O O . ASN A 1 64 ? 2.538 -18.836 -32.043 1.00 32.40 212 ASN D O 1
ATOM 486 N N . ALA A 1 65 ? 2.055 -18.212 -29.940 1.00 31.05 213 ALA D N 1
ATOM 487 C CA . ALA A 1 65 ? 3.111 -19.045 -29.392 1.00 28.90 213 ALA D CA 1
ATOM 488 C C . ALA A 1 65 ? 2.795 -20.527 -29.585 1.00 31.53 213 ALA D C 1
ATOM 489 O O . ALA A 1 65 ? 1.651 -20.930 -29.823 1.00 30.10 213 ALA D O 1
ATOM 491 N N . THR A 1 66 ? 3.840 -21.343 -29.482 1.00 29.36 214 THR D N 1
ATOM 492 C CA . THR A 1 66 ? 3.720 -22.798 -29.544 1.00 31.65 214 THR D CA 1
ATOM 493 C C . THR A 1 66 ? 4.083 -23.419 -28.201 1.00 33.69 214 THR D C 1
ATOM 494 O O . THR A 1 66 ? 5.264 -23.611 -27.915 1.00 37.41 214 THR D O 1
ATOM 498 N N . PRO A 1 67 ? 3.085 -23.731 -27.361 1.00 29.30 215 PRO D N 1
ATOM 499 C CA . PRO A 1 67 ? 1.643 -23.498 -27.491 1.00 25.82 215 PRO D CA 1
ATOM 500 C C . PRO A 1 67 ? 1.271 -22.071 -27.098 1.00 25.09 215 PRO D C 1
ATOM 501 O O . PRO A 1 67 ? 2.118 -21.360 -26.566 1.00 24.33 215 PRO D O 1
ATOM 505 N N . PRO A 1 68 ? 0.037 -21.648 -27.369 1.00 21.92 216 PRO D N 1
ATOM 506 C CA . PRO A 1 68 ? -0.353 -20.276 -27.024 1.00 19.34 216 PRO D CA 1
ATOM 507 C C . PRO A 1 68 ? -0.232 -20.004 -25.527 1.00 15.59 216 PRO D C 1
ATOM 508 O O . PRO A 1 68 ? -0.428 -20.888 -24.689 1.00 21.49 216 PRO D O 1
ATOM 512 N N . ILE A 1 69 ? 0.132 -18.773 -25.199 1.00 16.61 217 ILE D N 1
ATOM 513 C CA . ILE A 1 69 ? 0.272 -18.330 -23.815 1.00 19.67 217 ILE D CA 1
ATOM 514 C C . ILE A 1 69 ? -0.997 -17.579 -23.428 1.00 15.71 217 ILE D C 1
ATOM 515 O O . ILE A 1 69 ? -1.333 -16.581 -24.085 1.00 15.59 217 ILE D O 1
ATOM 520 N N . PRO A 1 70 ? -1.720 -18.014 -22.398 1.00 14.93 218 PRO D N 1
ATOM 521 C CA . PRO A 1 70 ? -2.972 -17.362 -22.016 1.00 18.76 218 PRO D CA 1
ATOM 522 C C . PRO A 1 70 ? -2.669 -16.162 -21.123 1.00 18.44 218 PRO D C 1
ATOM 523 O O . PRO A 1 70 ? -1.516 -15.838 -20.835 1.00 14.37 218 PRO D O 1
ATOM 527 N N . GLU A 1 71 ? -3.729 -15.502 -20.667 1.00 14.64 219 GLU D N 1
ATOM 528 C CA . GLU A 1 71 ? -3.566 -14.573 -19.558 1.00 15.04 219 GLU D CA 1
ATOM 529 C C . GLU A 1 71 ? -3.147 -15.344 -18.310 1.00 14.74 219 GLU D C 1
ATOM 530 O O . GLU A 1 71 ? -3.341 -16.560 -18.212 1.00 14.34 219 GLU D O 1
ATOM 536 N N . ASN A 1 72 ? -2.565 -14.621 -17.348 1.00 13.50 220 ASN D N 1
ATOM 537 C CA . ASN A 1 72 ? -2.225 -15.195 -16.041 1.00 13.25 220 ASN D CA 1
ATOM 538 C C . ASN A 1 72 ? -1.331 -16.426 -16.172 1.00 13.11 220 ASN D C 1
ATOM 539 O O . ASN A 1 72 ? -1.532 -17.433 -15.488 1.00 14.40 220 ASN D O 1
ATOM 544 N N . SER A 1 73 ? -0.343 -16.351 -17.057 1.00 13.94 221 SER D N 1
ATOM 545 C CA . SER A 1 73 ? 0.590 -17.449 -17.278 1.00 13.03 221 SER D CA 1
ATOM 546 C C . SER A 1 73 ? 1.965 -17.066 -16.752 1.00 12.71 221 SER D C 1
ATOM 547 O O . SER A 1 73 ? 2.454 -15.968 -17.028 1.00 14.71 221 SER D O 1
ATOM 550 N N . TRP A 1 74 ? 2.582 -17.975 -16.001 1.00 14.92 222 TRP D N 1
ATOM 551 C CA . TRP A 1 74 ? 3.908 -17.771 -15.437 1.00 12.05 222 TRP D CA 1
ATOM 552 C C . TRP A 1 74 ? 4.787 -18.959 -15.788 1.00 14.49 222 TRP D C 1
ATOM 553 O O . TRP A 1 74 ? 4.295 -20.078 -15.952 1.00 16.15 222 TRP D O 1
ATOM 564 N N . THR A 1 75 ? 6.093 -18.720 -15.869 1.00 12.34 223 THR D N 1
ATOM 565 C CA . THR A 1 75 ? 7.071 -19.800 -15.965 1.00 12.31 223 THR D CA 1
ATOM 566 C C . THR A 1 75 ? 7.762 -19.951 -14.618 1.00 21.40 223 THR D C 1
ATOM 567 O O . THR A 1 75 ? 8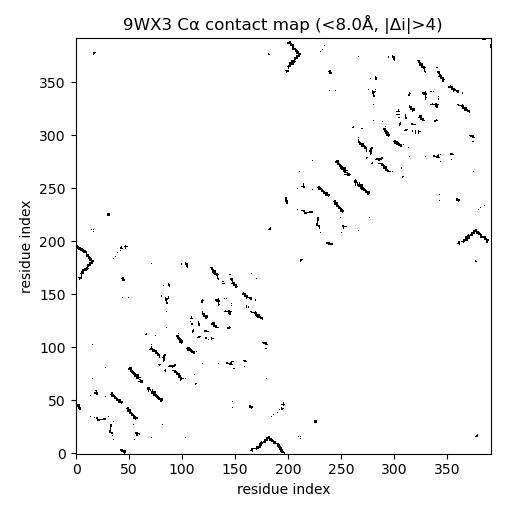.184 -18.956 -14.022 1.00 15.51 223 THR D O 1
ATOM 571 N N . MET A 1 76 ? 7.876 -21.192 -14.137 1.00 12.67 224 MET D N 1
ATOM 572 C CA . MET A 1 76 ? 8.632 -21.494 -12.929 1.00 13.05 224 MET D CA 1
ATOM 573 C C . MET A 1 76 ? 9.871 -22.276 -13.343 1.00 14.68 224 MET D C 1
ATOM 574 O O . MET A 1 76 ? 9.757 -23.306 -14.012 1.00 17.01 224 MET D O 1
ATOM 579 N N . LYS A 1 77 ? 11.045 -21.783 -12.961 1.00 11.74 225 LYS D N 1
ATOM 580 C CA . LYS A 1 77 ? 12.324 -22.432 -13.247 1.00 11.37 225 LYS D CA 1
ATOM 581 C C . LYS A 1 77 ? 12.899 -22.987 -11.957 1.00 11.26 225 LYS D C 1
ATOM 582 O O . LYS A 1 77 ? 12.971 -22.277 -10.951 1.00 12.92 225 LYS D O 1
ATOM 588 N N . VAL A 1 78 ? 13.362 -24.230 -11.997 1.00 12.94 226 VAL D N 1
ATOM 589 C CA . VAL A 1 78 ? 13.847 -24.912 -10.806 1.00 11.48 226 VAL D CA 1
ATOM 590 C C . VAL A 1 78 ? 15.303 -25.286 -11.018 1.00 11.54 226 VAL D C 1
ATOM 591 O O . VAL A 1 78 ? 15.645 -25.924 -12.019 1.00 12.51 226 VAL D O 1
ATOM 595 N N . LEU A 1 79 ? 16.151 -24.890 -10.075 1.00 11.26 227 LEU D N 1
ATOM 596 C CA . LEU A 1 79 ? 17.533 -25.326 -9.990 1.00 11.46 227 LEU D CA 1
ATOM 597 C C . LEU A 1 79 ? 17.753 -25.915 -8.608 1.00 11.32 227 LEU D C 1
ATOM 598 O O . LEU A 1 79 ? 17.009 -25.629 -7.670 1.00 12.72 227 LEU D O 1
ATOM 603 N N . ILE A 1 80 ? 18.783 -26.746 -8.478 1.00 11.43 228 ILE D N 1
ATOM 604 C CA . ILE A 1 80 ? 19.228 -27.213 -7.172 1.00 11.46 228 ILE D CA 1
ATOM 605 C C . ILE A 1 80 ? 20.723 -26.937 -7.068 1.00 11.56 228 ILE D C 1
ATOM 606 O O . ILE A 1 80 ? 21.490 -27.293 -7.970 1.00 11.69 228 ILE D O 1
ATOM 611 N N . ASP A 1 81 ? 21.123 -26.249 -5.994 1.00 11.53 229 ASP D N 1
ATOM 612 C CA . ASP A 1 81 ? 22.498 -25.765 -5.839 1.00 11.71 229 ASP D CA 1
ATOM 613 C C . ASP A 1 81 ? 22.936 -24.935 -7.032 1.00 14.03 229 ASP D C 1
ATOM 614 O O . ASP A 1 81 ? 24.110 -24.935 -7.398 1.00 14.20 229 ASP D O 1
ATOM 619 N N . GLY A 1 82 ? 21.992 -24.247 -7.660 1.00 13.38 230 GLY D N 1
ATOM 620 C CA . GLY A 1 82 ? 22.314 -23.373 -8.757 1.00 13.40 230 GLY D CA 1
ATOM 621 C C . GLY A 1 82 ? 22.563 -24.064 -10.072 1.00 15.09 230 GLY D C 1
ATOM 622 O O . GLY A 1 82 ? 22.909 -23.386 -11.045 1.00 13.81 230 GLY D O 1
ATOM 623 N N . VAL A 1 83 ? 22.408 -25.386 -10.150 1.00 11.90 231 VAL D N 1
ATOM 624 C CA . VAL A 1 83 ? 22.689 -26.101 -11.385 1.00 12.06 231 VAL D CA 1
ATOM 625 C C . VAL A 1 83 ? 21.490 -26.969 -11.753 1.00 12.02 231 VAL D C 1
ATOM 626 O O . VAL A 1 83 ? 20.524 -27.103 -10.999 1.00 13.51 231 VAL D O 1
ATOM 630 N N . ASN A 1 84 ? 21.555 -27.521 -12.956 1.00 12.19 232 ASN D N 1
ATOM 631 C CA . ASN A 1 84 ? 20.535 -28.425 -13.488 1.00 15.10 232 ASN D CA 1
ATOM 632 C C . ASN A 1 84 ? 20.322 -29.605 -12.537 1.00 13.21 232 ASN D C 1
ATOM 633 O O . ASN A 1 84 ? 21.256 -30.392 -12.332 1.00 12.22 232 ASN D O 1
ATOM 638 N N . PRO A 1 85 ? 19.135 -29.770 -11.943 1.00 12.03 233 PRO D N 1
ATOM 639 C CA . PRO A 1 85 ? 18.925 -30.937 -11.074 1.00 15.85 233 PRO D CA 1
ATOM 640 C C . PRO A 1 85 ? 19.271 -32.243 -11.763 1.00 12.23 233 PRO D C 1
ATOM 641 O O . PRO A 1 85 ? 19.754 -33.181 -11.115 1.00 12.85 233 PRO D O 1
ATOM 645 N N . LEU A 1 86 ? 19.066 -32.310 -13.076 1.00 12.35 234 LEU D N 1
ATOM 646 C CA . LEU A 1 86 ? 19.210 -33.529 -13.852 1.00 12.83 234 LEU D CA 1
ATOM 647 C C . LEU A 1 86 ? 20.620 -33.744 -14.373 1.00 15.95 234 LEU D C 1
ATOM 648 O O . LEU A 1 86 ? 20.912 -34.834 -14.874 1.00 16.48 234 LEU D O 1
ATOM 653 N N . ASP A 1 87 ? 21.496 -32.735 -14.280 1.00 12.81 235 ASP D N 1
ATOM 654 C CA . ASP A 1 87 ? 22.830 -32.824 -14.860 1.00 14.41 235 ASP D CA 1
ATOM 655 C C . ASP A 1 87 ? 23.718 -31.731 -14.273 1.00 15.14 235 ASP D C 1
ATOM 656 O O . ASP A 1 87 ? 23.658 -30.574 -14.707 1.00 15.98 235 ASP D O 1
ATOM 661 N N . PRO A 1 88 ? 24.571 -32.063 -13.302 1.00 16.50 236 PRO D N 1
ATOM 662 C CA . PRO A 1 88 ? 25.384 -31.024 -12.651 1.00 19.58 236 PRO D CA 1
ATOM 663 C C . PRO A 1 88 ? 26.368 -30.341 -13.580 1.00 17.51 236 PRO D C 1
ATOM 664 O O . PRO A 1 88 ? 26.967 -29.343 -13.169 1.00 17.76 236 PRO D O 1
ATOM 668 N N . SER A 1 89 ? 26.538 -30.821 -14.813 1.00 15.22 237 SER D N 1
ATOM 669 C CA . SER A 1 89 ? 27.493 -30.199 -15.725 1.00 18.86 237 SER D CA 1
ATOM 670 C C . SER A 1 89 ? 26.932 -28.983 -16.456 1.00 23.40 237 SER D C 1
ATOM 671 O O . SER A 1 89 ? 27.674 -28.344 -17.211 1.00 23.26 237 SER D O 1
ATOM 674 N N . ASN A 1 90 ? 25.656 -28.640 -16.276 1.00 13.87 238 ASN D N 1
ATOM 675 C CA . ASN A 1 90 ? 25.159 -27.389 -16.830 1.00 17.59 238 ASN D CA 1
ATOM 676 C C . ASN A 1 90 ? 24.162 -26.776 -15.855 1.00 20.69 238 ASN D C 1
ATOM 677 O O . ASN A 1 90 ? 23.918 -27.302 -14.765 1.00 17.24 238 ASN D O 1
ATOM 682 N N . LYS A 1 91 ? 23.601 -25.631 -16.247 1.00 15.48 239 LYS D N 1
ATOM 683 C CA . LYS A 1 91 ? 22.668 -24.900 -15.402 1.00 15.38 239 LYS D CA 1
ATOM 684 C C . LYS A 1 91 ? 21.299 -24.771 -16.056 1.00 14.93 239 LYS D C 1
ATOM 685 O O . LYS A 1 91 ? 20.566 -23.815 -15.782 1.00 18.04 239 LYS D O 1
ATOM 691 N N . THR A 1 92 ? 20.938 -25.716 -16.914 1.00 14.16 240 THR D N 1
ATOM 692 C CA . THR A 1 92 ? 19.593 -25.715 -17.494 1.00 15.84 240 THR D CA 1
ATOM 693 C C . THR A 1 92 ? 18.559 -25.955 -16.407 1.00 16.04 240 THR D C 1
ATOM 694 O O . THR A 1 92 ? 18.580 -27.021 -15.789 1.00 15.34 240 THR D O 1
ATOM 698 N N . PRO A 1 93 ? 17.653 -25.024 -16.141 1.00 13.41 241 PRO D N 1
ATOM 699 C CA . PRO A 1 93 ? 16.634 -25.271 -15.124 1.00 12.88 241 PRO D CA 1
ATOM 700 C C . PRO A 1 93 ? 15.578 -26.216 -15.649 1.00 14.20 241 PRO D C 1
ATOM 701 O O . PRO A 1 93 ? 15.420 -26.419 -16.856 1.00 15.58 241 PRO D O 1
ATOM 705 N N . MET A 1 94 ? 14.850 -26.793 -14.702 1.00 11.82 242 MET D N 1
ATOM 706 C CA . MET A 1 94 ? 13.608 -27.477 -15.029 1.00 12.72 242 MET D CA 1
ATOM 707 C C . MET A 1 94 ? 12.503 -26.425 -15.078 1.00 13.71 242 MET D C 1
ATOM 708 O O . MET A 1 94 ? 12.308 -25.684 -14.110 1.00 15.07 242 MET D O 1
ATOM 713 N N . SER A 1 95 ? 11.820 -26.329 -16.217 1.00 15.20 243 SER D N 1
ATOM 714 C CA . SER A 1 95 ? 10.864 -25.258 -16.483 1.00 13.35 243 SER D CA 1
ATOM 715 C C . SER A 1 95 ? 9.445 -25.799 -16.486 1.00 13.59 243 SER D C 1
ATOM 716 O O . SER A 1 95 ? 9.176 -26.860 -17.052 1.00 13.66 243 SER D O 1
ATOM 719 N N . PHE A 1 96 ? 8.539 -25.044 -15.872 1.00 13.14 244 PHE D N 1
ATOM 720 C CA . PHE A 1 96 ? 7.134 -25.397 -15.817 1.00 12.99 244 PHE D CA 1
ATOM 721 C C . PHE A 1 96 ? 6.310 -24.156 -16.110 1.00 15.84 244 PHE D C 1
ATOM 722 O O . PHE A 1 96 ? 6.754 -23.029 -15.870 1.00 15.57 244 PHE D O 1
ATOM 730 N N . ASN A 1 97 ? 5.104 -24.371 -16.627 1.00 14.00 245 ASN D N 1
ATOM 731 C CA . ASN A 1 97 ? 4.143 -23.297 -16.815 1.00 15.09 245 ASN D CA 1
ATOM 732 C C . ASN A 1 97 ? 3.055 -23.416 -15.761 1.00 13.65 245 ASN D C 1
ATOM 733 O O . ASN A 1 97 ? 2.537 -24.511 -15.510 1.00 15.36 245 ASN D O 1
ATOM 738 N N . VAL A 1 98 ? 2.728 -22.288 -15.145 1.00 13.45 246 VAL D N 1
ATOM 739 C CA . VAL A 1 98 ? 1.728 -22.200 -14.091 1.00 15.58 246 VAL D CA 1
ATOM 740 C C . VAL A 1 98 ? 0.684 -21.194 -14.552 1.00 12.54 246 VAL D C 1
ATOM 741 O O . VAL A 1 98 ? 1.026 -20.053 -14.884 1.00 17.57 246 VAL D O 1
ATOM 745 N N . THR A 1 99 ? -0.579 -21.606 -14.585 1.00 12.89 247 THR D N 1
ATOM 746 C CA . THR A 1 99 ? -1.639 -20.716 -15.040 1.00 13.11 247 THR D CA 1
ATOM 747 C C . THR A 1 99 ? -2.688 -20.538 -13.954 1.00 13.19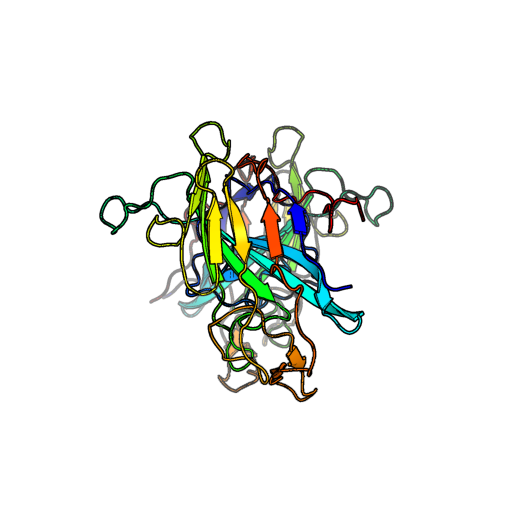 247 THR D C 1
ATOM 748 O O . THR A 1 99 ? -2.864 -21.392 -13.080 1.00 14.62 247 THR D O 1
ATOM 752 N N . PHE A 1 100 ? -3.403 -19.419 -14.036 1.00 16.11 248 PHE D N 1
ATOM 753 C CA . PHE A 1 100 ? -4.430 -19.063 -13.068 1.00 13.45 248 PHE D CA 1
ATOM 754 C C . PHE A 1 100 ? -5.686 -18.632 -13.804 1.00 20.22 248 PHE D C 1
ATOM 755 O O . PHE A 1 100 ? -5.615 -18.141 -14.932 1.00 14.96 248 PHE D O 1
ATOM 763 N N . ASP A 1 101 ? -6.840 -18.812 -13.161 1.00 14.94 249 ASP D N 1
ATOM 764 C CA . ASP A 1 101 ? -8.072 -18.326 -13.761 1.00 15.42 249 ASP D CA 1
ATOM 765 C C . ASP A 1 101 ? -8.199 -16.821 -13.525 1.00 17.11 249 ASP D C 1
ATOM 766 O O . ASP A 1 101 ? -7.303 -16.175 -12.976 1.00 18.80 249 ASP D O 1
ATOM 771 N N . ALA A 1 102 ? -9.340 -16.257 -13.939 1.00 17.14 250 ALA D N 1
ATOM 772 C CA . ALA A 1 102 ? -9.530 -14.811 -13.860 1.00 17.62 250 ALA D CA 1
ATOM 773 C C . ALA A 1 102 ? -9.505 -14.308 -12.421 1.00 19.41 250 ALA D C 1
ATOM 774 O O . ALA A 1 102 ? -9.154 -13.148 -12.176 1.00 24.56 250 ALA D O 1
ATOM 776 N N . SER A 1 103 ? -9.861 -15.152 -11.460 1.00 20.41 251 SER D N 1
ATOM 777 C CA . SER A 1 103 ? -9.848 -14.754 -10.060 1.00 20.71 251 SER D CA 1
ATOM 778 C C . SER A 1 103 ? -8.515 -15.042 -9.374 1.00 21.68 251 SER D C 1
ATOM 779 O O . SER A 1 103 ? -8.429 -14.927 -8.147 1.00 20.75 251 SER D O 1
ATOM 782 N N . GLY A 1 104 ? -7.482 -15.419 -10.129 1.00 16.43 252 GLY D N 1
ATOM 783 C CA . GLY A 1 104 ? -6.173 -15.638 -9.546 1.00 16.31 252 GLY D CA 1
ATOM 784 C C . GLY A 1 104 ? -5.986 -16.955 -8.831 1.00 16.27 252 GLY D C 1
ATOM 785 O O . GLY A 1 104 ? -5.042 -17.085 -8.049 1.00 16.26 252 GLY D O 1
ATOM 786 N N . GLN A 1 105 ? -6.854 -17.942 -9.066 1.00 17.71 253 GLN D N 1
ATOM 787 C CA . GLN A 1 105 ? -6.662 -19.281 -8.509 1.00 13.89 253 GLN D CA 1
ATOM 788 C C . GLN A 1 105 ? -5.932 -20.161 -9.516 1.00 13.53 253 GLN D C 1
ATOM 789 O O . GLN A 1 105 ? -6.177 -20.075 -10.717 1.00 16.60 253 GLN D O 1
ATOM 795 N N . MET A 1 106 ? -5.025 -21.003 -9.026 1.00 14.23 254 MET D N 1
ATOM 796 C CA . MET A 1 106 ? -4.211 -21.805 -9.934 1.00 16.65 254 MET D CA 1
ATOM 797 C C . MET A 1 106 ? -5.072 -22.823 -10.673 1.00 18.54 254 MET D C 1
ATOM 798 O O . MET A 1 106 ? -5.897 -23.520 -10.070 1.00 16.53 254 MET D O 1
ATOM 803 N N . THR A 1 107 ? -4.893 -22.904 -11.990 1.00 16.06 255 THR D N 1
ATOM 804 C CA . THR A 1 107 ? -5.640 -23.880 -12.782 1.00 17.14 255 THR D CA 1
ATOM 805 C C . THR A 1 107 ? -4.784 -25.017 -13.321 1.00 23.41 255 THR D C 1
ATOM 806 O O . THR A 1 107 ? -5.297 -26.124 -13.509 1.00 21.18 255 THR D O 1
ATOM 810 N N . SER A 1 108 ? -3.499 -24.793 -13.575 1.00 15.05 256 SER D N 1
ATOM 811 C CA . SER A 1 108 ? -2.694 -25.885 -14.101 1.00 16.02 256 SER D CA 1
ATOM 812 C C . SER A 1 108 ? -1.216 -25.631 -13.841 1.00 18.19 256 SER D C 1
ATOM 813 O O . SER A 1 108 ? -0.765 -24.489 -13.739 1.00 17.05 256 SER D O 1
ATOM 816 N N . VAL A 1 109 ? -0.484 -26.729 -13.712 1.00 16.18 257 VAL D N 1
ATOM 817 C CA . VAL A 1 109 ? 0.969 -26.771 -13.774 1.00 12.97 257 VAL D CA 1
ATOM 818 C C . VAL A 1 109 ? 1.297 -27.781 -14.863 1.00 17.12 257 VAL D C 1
ATOM 819 O O . VAL A 1 109 ? 0.815 -28.917 -14.818 1.00 19.06 257 VAL D O 1
ATOM 823 N N . ARG A 1 110 ? 2.078 -27.366 -15.854 1.00 14.63 258 ARG D N 1
ATOM 824 C CA . ARG A 1 110 ? 2.332 -28.206 -17.015 1.00 19.38 258 ARG D CA 1
ATOM 825 C C . ARG A 1 110 ? 3.773 -28.008 -17.457 1.00 18.39 258 ARG D C 1
ATOM 826 O O . ARG A 1 110 ? 4.448 -27.068 -17.035 1.00 17.86 258 ARG D O 1
ATOM 834 N N . ALA A 1 111 ? 4.250 -28.921 -18.305 1.00 17.84 259 ALA D N 1
ATOM 835 C CA . ALA A 1 111 ? 5.489 -28.677 -19.017 1.00 18.04 259 ALA D CA 1
ATOM 836 C C . ALA A 1 111 ? 5.305 -27.479 -19.947 1.00 19.14 259 ALA D C 1
ATOM 837 O O . ALA A 1 111 ? 4.175 -27.121 -20.290 1.00 20.62 259 ALA D O 1
ATOM 839 N N . PRO A 1 112 ? 6.398 -26.828 -20.356 1.00 20.91 260 PRO D N 1
ATOM 840 C CA . PRO A 1 112 ? 6.260 -25.697 -21.288 1.00 19.47 260 PRO D CA 1
ATOM 841 C C . PRO A 1 112 ? 5.517 -26.036 -22.576 1.00 26.12 260 PRO D C 1
ATOM 842 O O . PRO A 1 112 ? 4.880 -25.147 -23.153 1.00 25.42 260 PRO D O 1
ATOM 846 N N . ASP A 1 113 ? 5.566 -27.285 -23.043 1.00 20.21 261 ASP D N 1
ATOM 847 C CA . ASP A 1 113 ? 4.802 -27.669 -24.228 1.00 23.95 261 ASP D CA 1
ATOM 848 C C . ASP A 1 113 ? 3.334 -27.934 -23.929 1.00 23.47 261 ASP D C 1
ATOM 849 O O . ASP A 1 113 ? 2.584 -28.291 -24.845 1.00 24.95 261 ASP D O 1
ATOM 854 N N . GLY A 1 114 ? 2.904 -27.773 -22.679 1.00 22.60 262 GLY D N 1
ATOM 855 C CA . GLY A 1 114 ? 1.530 -28.003 -22.307 1.00 21.45 262 GLY D CA 1
ATOM 856 C C . GLY A 1 114 ? 1.228 -29.398 -21.817 1.00 19.02 262 GLY D C 1
ATOM 857 O O . GLY A 1 114 ? 0.127 -29.630 -21.301 1.00 21.10 262 GLY D O 1
ATOM 858 N N . SER A 1 115 ? 2.162 -30.332 -21.951 1.00 19.19 263 SER D N 1
ATOM 859 C CA . SER A 1 115 ? 1.889 -31.710 -21.589 1.00 26.74 263 SER D CA 1
ATOM 860 C C . SER A 1 115 ? 2.187 -31.939 -20.109 1.00 26.01 263 SER D C 1
ATOM 861 O O . SER A 1 115 ? 2.631 -31.042 -19.380 1.00 19.92 263 SER D O 1
ATOM 864 N N . THR A 1 116 ? 1.935 -33.167 -19.662 1.00 21.08 264 THR D N 1
ATOM 865 C CA . THR A 1 116 ? 2.072 -33.552 -18.267 1.00 16.61 264 THR D CA 1
ATOM 866 C C . THR A 1 116 ? 3.403 -34.242 -17.976 1.00 21.95 264 THR D C 1
ATOM 867 O O . THR A 1 116 ? 3.573 -34.815 -16.894 1.00 27.17 264 THR D O 1
ATOM 871 N N . SER A 1 117 ? 4.347 -34.212 -18.911 1.00 16.51 265 SER D N 1
ATOM 872 C CA . SER A 1 117 ? 5.629 -34.836 -18.648 1.00 22.21 265 SER D CA 1
ATOM 873 C C . SER A 1 117 ? 6.719 -34.114 -19.417 1.00 28.48 265 SER D C 1
ATOM 874 O O . SER A 1 117 ? 6.465 -33.444 -20.421 1.00 28.74 265 SER D O 1
ATOM 877 N N . GLY A 1 118 ? 7.935 -34.251 -18.911 1.00 26.55 266 GLY D N 1
ATOM 878 C CA . GLY A 1 118 ? 9.115 -33.717 -19.534 1.00 24.54 266 GLY D CA 1
ATOM 879 C C . GLY A 1 118 ? 10.313 -34.393 -18.909 1.00 26.22 266 GLY D C 1
ATOM 880 O O . GLY A 1 118 ? 10.170 -35.283 -18.064 1.00 28.27 266 GLY D O 1
ATOM 881 N N . PRO A 1 119 ? 11.520 -33.990 -19.297 1.00 31.97 267 PRO D N 1
ATOM 882 C CA . PRO A 1 119 ? 12.710 -34.656 -18.752 1.00 31.19 267 PRO D CA 1
ATOM 883 C C . PRO A 1 119 ? 12.721 -34.553 -17.235 1.00 22.12 267 PRO D C 1
ATOM 884 O O . PRO A 1 119 ? 12.624 -33.462 -16.668 1.00 24.48 267 PRO D O 1
ATOM 888 N N . GLY A 1 120 ? 12.770 -35.711 -16.583 1.00 21.34 268 GLY D N 1
ATOM 889 C CA . GLY A 1 120 ? 12.859 -35.775 -15.141 1.00 19.06 268 GLY D CA 1
ATOM 890 C C . GLY A 1 120 ? 11.565 -35.595 -14.380 1.00 13.95 268 GLY D C 1
ATOM 891 O O . GLY A 1 120 ? 11.606 -35.518 -13.148 1.00 18.51 268 GLY D O 1
ATOM 892 N N . PHE A 1 121 ? 10.415 -35.529 -15.044 1.00 16.08 269 PHE D N 1
ATOM 893 C CA . PHE A 1 121 ? 9.209 -35.328 -14.251 1.00 18.71 269 PHE D CA 1
ATOM 894 C C . PHE A 1 121 ? 7.965 -35.786 -14.990 1.00 17.08 269 PHE D C 1
ATOM 895 O O . PHE A 1 121 ? 7.946 -35.935 -16.215 1.00 18.74 269 PHE D O 1
ATOM 903 N N . SER A 1 122 ? 6.918 -35.981 -14.199 1.00 15.23 270 SER D N 1
ATOM 904 C CA . SER A 1 122 ? 5.556 -36.132 -14.673 1.00 18.05 270 SER D CA 1
ATOM 905 C C . SER A 1 122 ? 4.677 -35.346 -13.715 1.00 17.68 270 SER D C 1
ATOM 906 O O . SER A 1 122 ? 5.057 -35.083 -12.572 1.00 19.60 270 SER D O 1
ATOM 909 N N . ILE A 1 123 ? 3.507 -34.945 -14.196 1.00 15.02 271 ILE D N 1
ATOM 910 C CA . ILE A 1 123 ? 2.574 -34.153 -13.406 1.00 13.41 271 ILE D CA 1
ATOM 911 C C . ILE A 1 123 ? 1.224 -34.841 -13.417 1.00 17.41 271 ILE D C 1
ATOM 912 O O . ILE A 1 123 ? 0.770 -35.300 -14.468 1.00 20.38 271 ILE D O 1
ATOM 917 N N . ASP A 1 124 ? 0.567 -34.883 -12.261 1.00 14.94 272 ASP D N 1
ATOM 918 C CA . ASP A 1 124 ? -0.806 -35.383 -12.178 1.00 19.86 272 ASP D CA 1
ATOM 919 C C . ASP A 1 124 ? -1.748 -34.303 -12.706 1.00 20.51 272 ASP D C 1
ATOM 920 O O . ASP A 1 124 ? -1.874 -33.234 -12.102 1.00 21.67 272 ASP D O 1
ATOM 925 N N . ALA A 1 125 ? -2.439 -34.602 -13.813 1.00 22.51 273 ALA D N 1
ATOM 926 C CA . ALA A 1 125 ? -3.276 -33.609 -14.481 1.00 27.20 273 ALA D CA 1
ATOM 927 C C . ALA A 1 125 ? -4.382 -33.085 -13.577 1.00 24.87 273 ALA D C 1
ATOM 928 O O . ALA A 1 125 ? -4.858 -31.961 -13.771 1.00 25.70 273 ALA D O 1
ATOM 930 N N . THR A 1 126 ? -4.813 -33.879 -12.594 1.00 20.22 274 THR D N 1
ATOM 931 C CA . THR A 1 126 ? -5.884 -33.427 -11.713 1.00 26.31 274 THR D CA 1
ATOM 932 C C . THR A 1 126 ? -5.359 -32.546 -10.582 1.00 26.91 274 THR D C 1
ATOM 933 O O . THR A 1 126 ? -5.861 -31.434 -10.376 1.00 34.16 274 THR D O 1
ATOM 937 N N . THR A 1 127 ? -4.349 -33.016 -9.842 1.00 20.35 275 THR D N 1
ATOM 938 C CA . THR A 1 127 ? -3.871 -32.293 -8.663 1.00 20.61 275 THR D CA 1
ATOM 939 C C . THR A 1 127 ? -2.820 -31.239 -8.970 1.00 19.08 275 THR D C 1
ATOM 940 O O . THR A 1 127 ? -2.550 -30.389 -8.111 1.00 17.86 275 THR D O 1
ATOM 944 N N . ASN A 1 128 ? -2.201 -31.291 -10.146 1.00 15.89 276 ASN D N 1
ATOM 945 C CA . ASN A 1 128 ? -1.102 -30.412 -10.540 1.00 15.36 276 ASN D CA 1
ATOM 946 C C . ASN A 1 128 ? 0.157 -30.644 -9.715 1.00 14.01 276 ASN D C 1
ATOM 947 O O . ASN A 1 128 ? 1.076 -29.812 -9.744 1.00 17.11 276 ASN D O 1
ATOM 952 N N . VAL A 1 129 ? 0.244 -31.764 -8.997 1.00 14.79 277 VAL D N 1
ATOM 953 C CA . VAL A 1 129 ? 1.459 -32.091 -8.259 1.00 18.17 277 VAL D CA 1
ATOM 954 C C . VAL A 1 129 ? 2.523 -32.587 -9.230 1.00 16.77 277 VAL D C 1
ATOM 955 O O . VAL A 1 129 ? 2.255 -33.438 -10.087 1.00 18.00 277 VAL D O 1
ATOM 959 N N . ILE A 1 130 ? 3.736 -32.052 -9.102 1.00 14.82 278 ILE D N 1
ATOM 960 C CA . ILE A 1 130 ? 4.873 -32.472 -9.916 1.00 15.49 278 ILE D CA 1
ATOM 961 C C . ILE A 1 130 ? 5.572 -33.634 -9.226 1.00 15.14 278 ILE D C 1
ATOM 962 O O . ILE A 1 130 ? 5.980 -33.524 -8.065 1.00 20.67 278 ILE D O 1
ATOM 967 N N . GLN A 1 131 ? 5.752 -34.736 -9.940 1.00 13.44 279 GLN D N 1
ATOM 968 C CA . GLN A 1 131 ? 6.586 -35.823 -9.437 1.00 12.43 279 GLN D CA 1
ATOM 969 C C . GLN A 1 131 ? 7.894 -35.788 -10.212 1.00 17.46 279 GLN D C 1
ATOM 970 O O . GLN A 1 131 ? 7.972 -36.267 -11.344 1.00 16.54 279 GLN D O 1
ATOM 976 N N . PHE A 1 132 ? 8.915 -35.189 -9.604 1.00 18.34 280 PHE D N 1
ATOM 977 C CA . PHE A 1 132 ? 10.274 -35.353 -10.100 1.00 17.91 280 PHE D CA 1
ATOM 978 C C . PHE A 1 132 ? 10.644 -36.827 -10.030 1.00 16.80 280 PHE D C 1
ATOM 979 O O . PHE A 1 132 ? 10.510 -37.463 -8.980 1.00 15.43 280 PHE D O 1
ATOM 987 N N . SER A 1 133 ? 11.095 -37.379 -11.147 1.00 15.46 281 SER D N 1
ATOM 988 C CA . SER A 1 133 ? 11.371 -38.807 -11.121 1.00 15.43 281 SER D CA 1
ATOM 989 C C . SER A 1 133 ? 12.728 -39.085 -10.473 1.00 13.81 281 SER D C 1
ATOM 990 O O . SER A 1 133 ? 13.638 -38.262 -10.543 1.00 12.69 281 SER D O 1
ATOM 993 N N . PRO A 1 134 ? 12.895 -40.243 -9.843 1.00 14.32 282 PRO D N 1
ATOM 994 C CA . PRO A 1 134 ? 14.215 -40.594 -9.311 1.00 13.87 282 PRO D CA 1
ATOM 995 C C . PRO A 1 134 ? 15.189 -40.889 -10.443 1.00 14.68 282 PRO D C 1
ATOM 996 O O . PRO A 1 134 ? 14.853 -41.576 -11.412 1.00 18.15 282 PRO D O 1
ATOM 1000 N N . ALA A 1 135 ? 16.404 -40.355 -10.321 1.00 13.71 283 ALA D N 1
ATOM 1001 C CA . ALA A 1 135 ? 17.443 -40.677 -11.292 1.00 13.35 283 ALA D CA 1
ATOM 1002 C C . ALA A 1 135 ? 17.694 -42.182 -11.321 1.00 15.48 283 ALA D C 1
ATOM 1003 O O . ALA A 1 135 ? 17.549 -42.876 -10.311 1.00 16.06 283 ALA D O 1
ATOM 1005 N N . THR A 1 136 ? 18.051 -42.692 -12.497 1.00 16.53 284 THR D N 1
ATOM 1006 C CA . THR A 1 136 ? 18.468 -44.081 -12.651 1.00 18.45 284 THR D CA 1
ATOM 1007 C C . THR A 1 136 ? 19.947 -44.142 -13.004 1.00 16.08 284 THR D C 1
ATOM 1008 O O . THR A 1 136 ? 20.568 -43.148 -13.391 1.00 15.73 284 THR D O 1
ATOM 1012 N N . GLY A 1 137 ? 20.498 -45.342 -12.881 1.00 15.94 285 GLY D N 1
ATOM 1013 C CA . GLY A 1 137 ? 21.885 -45.581 -13.199 1.00 16.54 285 GLY D CA 1
ATOM 1014 C C . GLY A 1 137 ? 22.799 -45.345 -12.011 1.00 17.08 285 GLY D C 1
ATOM 1015 O O . GLY A 1 137 ? 22.439 -44.715 -11.020 1.00 19.38 285 GLY D O 1
ATOM 1016 N N . ASN A 1 138 ? 24.002 -45.888 -12.124 1.00 17.40 286 ASN D N 1
ATOM 1017 C CA . ASN A 1 138 ? 25.046 -45.647 -11.144 1.00 16.00 286 ASN D CA 1
ATOM 1018 C C . ASN A 1 138 ? 26.388 -45.680 -11.865 1.00 21.91 286 ASN D C 1
ATOM 1019 O O . ASN A 1 138 ? 26.819 -46.738 -12.312 1.00 27.53 286 ASN D O 1
ATOM 1024 N N . PRO A 1 139 ? 27.044 -44.516 -12.014 1.00 22.63 287 PRO D N 1
ATOM 1025 C CA . PRO A 1 139 ? 26.620 -43.183 -11.565 1.00 21.17 287 PRO D CA 1
ATOM 1026 C C . PRO A 1 139 ? 25.311 -42.757 -12.223 1.00 15.84 287 PRO D C 1
ATOM 1027 O O . PRO A 1 139 ? 25.004 -43.243 -13.305 1.00 17.51 287 PRO D O 1
ATOM 1031 N N . PRO A 1 140 ? 24.543 -41.904 -11.557 1.00 18.32 288 PRO D N 1
ATOM 1032 C CA . PRO A 1 140 ? 23.242 -41.510 -12.107 1.00 15.68 288 PRO D CA 1
ATOM 1033 C C . PRO A 1 140 ? 23.373 -40.971 -13.526 1.00 18.07 288 PRO D C 1
ATOM 1034 O O . PRO A 1 140 ? 24.321 -40.256 -13.866 1.00 15.71 288 PRO D O 1
ATOM 1038 N N . THR A 1 141 ? 22.410 -41.351 -14.357 1.00 17.51 289 THR D N 1
ATOM 1039 C CA . THR A 1 141 ? 22.382 -40.959 -15.753 1.00 14.12 289 THR D CA 1
ATOM 1040 C C . THR A 1 141 ? 21.800 -39.560 -15.889 1.00 13.89 289 THR D C 1
ATOM 1041 O O . THR A 1 141 ? 20.667 -39.325 -15.453 1.00 14.47 289 THR D O 1
ATOM 1045 N N . PRO A 1 142 ? 22.514 -38.619 -16.493 1.00 14.25 290 PRO D N 1
ATOM 1046 C CA . PRO A 1 142 ? 21.970 -37.265 -16.644 1.00 13.78 290 PRO D CA 1
ATOM 1047 C C . PRO A 1 142 ? 20.641 -37.290 -17.388 1.00 14.69 290 PRO D C 1
ATOM 1048 O O . PRO A 1 142 ? 20.455 -38.063 -18.330 1.00 17.17 290 PRO D O 1
ATOM 1052 N N . GLY A 1 143 ? 19.691 -36.477 -16.919 1.00 14.53 291 GLY D N 1
ATOM 1053 C CA . GLY A 1 143 ? 18.392 -36.359 -17.548 1.00 16.36 291 GLY D CA 1
ATOM 1054 C C . GLY A 1 143 ? 17.296 -37.214 -16.946 1.00 17.10 291 GLY D C 1
ATOM 1055 O O . GLY A 1 143 ? 16.121 -37.009 -17.281 1.00 17.56 291 GLY D O 1
ATOM 1056 N N . THR A 1 144 ? 17.633 -38.162 -16.065 1.00 15.27 292 THR D N 1
ATOM 1057 C CA . THR A 1 144 ? 16.643 -39.100 -15.553 1.00 13.15 292 THR D CA 1
ATOM 1058 C C . THR A 1 144 ? 16.011 -38.674 -14.237 1.00 16.41 292 THR D C 1
ATOM 1059 O O . THR A 1 144 ? 14.923 -39.159 -13.911 1.00 16.38 292 THR D O 1
ATOM 1063 N N . GLY A 1 145 ? 16.650 -37.787 -13.485 1.00 12.71 293 GLY D N 1
ATOM 1064 C CA . GLY A 1 145 ? 16.147 -37.381 -12.187 1.00 12.49 293 GLY D CA 1
ATOM 1065 C C . GLY A 1 145 ? 17.207 -36.579 -11.469 1.00 12.39 293 GLY D C 1
ATOM 1066 O O . GLY A 1 145 ? 18.280 -36.325 -12.009 1.00 12.48 293 GLY D O 1
ATOM 1067 N N . TRP A 1 146 ? 16.890 -36.185 -10.236 1.00 12.23 294 TRP D N 1
ATOM 1068 C CA . TRP A 1 146 ? 17.823 -35.360 -9.475 1.00 12.15 294 TRP D CA 1
ATOM 1069 C C . TRP A 1 146 ? 19.118 -36.111 -9.214 1.00 12.30 294 TRP D C 1
ATOM 1070 O O . TRP A 1 146 ? 19.115 -37.222 -8.676 1.00 12.39 294 TRP D O 1
ATOM 1081 N N . ILE A 1 147 ? 20.225 -35.487 -9.602 1.00 12.36 295 ILE D N 1
ATOM 1082 C CA . ILE A 1 147 ? 21.581 -35.958 -9.339 1.00 12.53 295 ILE D CA 1
ATOM 1083 C C . ILE A 1 147 ? 22.178 -35.041 -8.281 1.00 12.53 295 ILE D C 1
ATOM 1084 O O . ILE A 1 147 ? 22.563 -33.916 -8.610 1.00 12.39 295 ILE D O 1
ATOM 1089 N N . PRO A 1 148 ? 22.208 -35.440 -7.008 1.00 12.44 296 PRO D N 1
ATOM 1090 C CA . PRO A 1 148 ? 22.807 -34.578 -5.978 1.00 12.41 296 PRO D CA 1
ATOM 1091 C C . PRO A 1 148 ? 24.237 -34.214 -6.342 1.00 12.57 296 PRO D C 1
ATOM 1092 O O . PRO A 1 148 ? 25.050 -35.073 -6.681 1.00 12.78 296 PRO D O 1
ATOM 1096 N N . ALA A 1 149 ? 24.533 -32.920 -6.294 1.00 12.53 297 ALA D N 1
ATOM 1097 C CA . ALA A 1 149 ? 25.785 -32.414 -6.821 1.00 14.01 297 ALA D CA 1
ATOM 1098 C C . ALA A 1 149 ? 26.530 -31.621 -5.758 1.00 13.43 297 ALA D C 1
ATOM 1099 O O . ALA A 1 149 ? 25.947 -31.121 -4.791 1.00 13.63 297 ALA D O 1
ATOM 1101 N N . ALA A 1 150 ? 27.832 -31.502 -5.968 1.00 13.80 298 ALA D N 1
ATOM 1102 C CA . ALA A 1 150 ? 28.685 -30.696 -5.114 1.00 13.33 298 ALA D CA 1
ATOM 1103 C C . ALA A 1 150 ? 29.703 -29.976 -5.981 1.00 16.88 298 ALA D C 1
ATOM 1104 O O . ALA A 1 150 ? 30.171 -30.502 -6.994 1.00 16.33 298 ALA D O 1
ATOM 1106 N N . SER A 1 151 ? 30.045 -28.770 -5.560 1.00 16.05 299 SER D N 1
ATOM 1107 C CA . SER A 1 151 ? 31.029 -27.973 -6.266 1.00 16.48 299 SER D CA 1
ATOM 1108 C C . SER A 1 151 ? 32.436 -28.370 -5.844 1.00 21.22 299 SER D C 1
ATOM 1109 O O . SER A 1 151 ? 32.658 -28.837 -4.726 1.00 23.44 299 SER D O 1
ATOM 1112 N N . ASP A 1 152 ? 33.395 -28.201 -6.765 1.00 15.25 300 ASP D N 1
ATOM 1113 C CA . ASP A 1 152 ? 34.795 -28.323 -6.383 1.00 28.06 300 ASP D CA 1
ATOM 1114 C C . ASP A 1 152 ? 35.311 -27.071 -5.682 1.00 27.84 300 ASP D C 1
ATOM 1115 O O . ASP A 1 152 ? 36.353 -27.130 -5.023 1.00 41.75 300 ASP D O 1
ATOM 1120 N N . GLY A 1 153 ? 34.608 -25.948 -5.808 1.00 28.16 301 GLY D N 1
ATOM 1121 C CA . GLY A 1 153 ? 35.003 -24.712 -5.167 1.00 38.39 301 GLY D CA 1
ATOM 1122 C C . GLY A 1 153 ? 35.842 -23.777 -6.017 1.00 40.77 301 GLY D C 1
ATOM 1123 O O . GLY A 1 153 ? 36.148 -22.669 -5.563 1.00 42.08 301 GLY D O 1
ATOM 1124 N N . LYS A 1 154 ? 36.213 -24.180 -7.231 1.00 37.80 302 LYS D N 1
ATOM 1125 C CA . LYS A 1 154 ? 37.055 -23.367 -8.093 1.00 36.92 302 LYS D CA 1
ATOM 1126 C C . LYS A 1 154 ? 36.258 -22.185 -8.639 1.00 42.72 302 LYS D C 1
ATOM 1127 O O . LYS A 1 154 ? 35.069 -22.008 -8.352 1.00 44.46 302 LYS D O 1
ATOM 1133 N N . THR A 1 155 ? 36.922 -21.357 -9.443 1.00 40.05 303 THR D N 1
ATOM 1134 C CA . THR A 1 155 ? 36.239 -20.232 -10.095 1.00 46.90 303 THR D CA 1
ATOM 1135 C C . THR A 1 155 ? 36.718 -20.097 -11.538 1.00 46.63 303 THR D C 1
ATOM 1136 O O . THR A 1 155 ? 37.862 -19.705 -11.777 1.00 46.53 303 THR D O 1
ATOM 1140 N N . PRO A 1 156 ? 35.845 -20.419 -12.511 1.00 46.59 304 PRO D N 1
ATOM 1141 C CA . PRO A 1 156 ? 34.468 -20.890 -12.302 1.00 43.55 304 PRO D CA 1
ATOM 1142 C C . PRO A 1 156 ? 34.405 -22.323 -11.763 1.00 34.21 304 PRO D C 1
ATOM 1143 O O . PRO A 1 156 ? 35.271 -23.139 -12.077 1.00 34.47 304 PRO D O 1
ATOM 1147 N N . PRO A 1 157 ? 33.401 -22.617 -10.945 1.00 34.79 305 PRO D N 1
ATOM 1148 C CA . PRO A 1 157 ? 33.336 -23.934 -10.305 1.00 32.38 305 PRO D CA 1
ATOM 1149 C C . PRO A 1 157 ? 32.802 -25.009 -11.239 1.00 39.02 305 PRO D C 1
ATOM 1150 O O . PRO A 1 157 ? 32.066 -24.740 -12.191 1.00 38.27 305 PRO D O 1
ATOM 1154 N N . THR A 1 158 ? 33.199 -26.246 -10.954 1.00 37.62 306 THR D N 1
ATOM 1155 C CA . THR A 1 158 ? 32.660 -27.425 -11.624 1.00 35.51 306 THR D CA 1
ATOM 1156 C C . THR A 1 158 ? 31.896 -28.272 -10.614 1.00 23.38 306 THR D C 1
ATOM 1157 O O . THR A 1 158 ? 32.457 -28.695 -9.596 1.00 24.13 306 THR D O 1
ATOM 1161 N N . TYR A 1 159 ? 30.622 -28.509 -10.901 1.00 24.09 307 TYR D N 1
ATOM 1162 C CA . TYR A 1 159 ? 29.784 -29.363 -10.082 1.00 16.19 307 TYR D CA 1
ATOM 1163 C C . TYR A 1 159 ? 29.796 -30.783 -10.640 1.00 16.78 307 TYR D C 1
ATOM 1164 O O . TYR A 1 159 ? 29.936 -30.999 -11.847 1.00 17.55 307 TYR D O 1
ATOM 1173 N N . ALA A 1 160 ? 29.668 -31.754 -9.746 1.00 13.46 308 ALA D N 1
ATOM 1174 C CA . ALA A 1 160 ? 29.662 -33.153 -10.140 1.00 13.63 308 ALA D CA 1
ATOM 1175 C C . ALA A 1 160 ? 28.864 -33.923 -9.101 1.00 13.46 308 ALA D C 1
ATOM 1176 O O . ALA A 1 160 ? 28.690 -33.463 -7.971 1.00 14.91 308 ALA D O 1
ATOM 1178 N N . TRP A 1 161 ? 28.364 -35.097 -9.503 1.00 14.48 309 TRP D N 1
ATOM 1179 C CA . TRP A 1 161 ? 27.680 -35.992 -8.573 1.00 13.68 309 TRP D CA 1
ATOM 1180 C C . TRP A 1 161 ? 28.491 -36.167 -7.294 1.00 13.80 309 TRP D C 1
ATOM 1181 O O . TRP A 1 161 ? 29.675 -36.513 -7.344 1.00 14.09 309 TRP D O 1
ATOM 1192 N N . ASN A 1 162 ? 27.854 -35.920 -6.145 1.00 13.35 310 ASN D N 1
ATOM 1193 C CA . ASN A 1 162 ? 28.550 -36.018 -4.864 1.00 13.48 310 ASN D CA 1
ATOM 1194 C C . ASN A 1 162 ? 28.536 -37.427 -4.270 1.00 13.64 310 ASN D C 1
ATOM 1195 O O . ASN A 1 162 ? 29.005 -37.613 -3.145 1.00 15.91 310 ASN D O 1
ATOM 1200 N N . GLY A 1 163 ? 27.997 -38.414 -4.979 1.00 13.64 311 GLY D N 1
ATOM 1201 C CA . GLY A 1 163 ? 27.956 -39.775 -4.487 1.00 13.79 311 GLY D CA 1
ATOM 1202 C C . GLY A 1 163 ? 26.668 -40.179 -3.795 1.00 13.61 311 GLY D C 1
ATOM 1203 O O . GLY A 1 163 ? 26.472 -41.374 -3.544 1.00 14.45 311 GLY D O 1
ATOM 1204 N N . ALA A 1 164 ? 25.782 -39.234 -3.498 1.00 13.35 312 ALA D N 1
ATOM 1205 C CA . ALA A 1 164 ? 24.520 -39.516 -2.832 1.00 13.21 312 ALA D CA 1
ATOM 1206 C C . ALA A 1 164 ? 23.382 -39.571 -3.845 1.00 13.03 312 ALA D C 1
ATOM 1207 O O . ALA A 1 164 ? 23.503 -39.084 -4.968 1.00 16.07 312 ALA D O 1
ATOM 1209 N N . THR A 1 165 ? 22.263 -40.161 -3.433 1.00 12.96 313 THR D N 1
ATOM 1210 C CA . THR A 1 165 ? 21.065 -40.132 -4.263 1.00 14.07 313 THR D CA 1
ATOM 1211 C C . THR A 1 165 ? 19.974 -39.304 -3.599 1.00 13.56 313 THR D C 1
ATOM 1212 O O . THR A 1 165 ? 20.107 -38.823 -2.469 1.00 14.41 313 THR D O 1
ATOM 1216 N N . GLY A 1 166 ? 18.881 -39.141 -4.336 1.00 12.89 314 GLY D N 1
ATOM 1217 C CA . GLY A 1 166 ? 17.648 -38.662 -3.761 1.00 13.76 314 GLY D CA 1
ATOM 1218 C C . GLY A 1 166 ? 16.909 -39.805 -3.098 1.00 15.19 314 GLY D C 1
ATOM 1219 O O . GLY A 1 166 ? 17.450 -40.884 -2.844 1.00 15.26 314 GLY D O 1
ATOM 1220 N N . ALA A 1 167 ? 15.642 -39.552 -2.808 1.00 13.78 315 ALA D N 1
ATOM 1221 C CA . ALA A 1 167 ? 14.766 -40.605 -2.322 1.00 16.80 315 ALA D CA 1
ATOM 1222 C C . ALA A 1 167 ? 14.429 -41.579 -3.450 1.00 16.45 315 ALA D C 1
ATOM 1223 O O . ALA A 1 167 ? 14.458 -41.237 -4.632 1.00 15.03 315 ALA D O 1
ATOM 1225 N N . ALA A 1 168 ? 14.090 -42.811 -3.065 1.00 14.50 316 ALA D N 1
ATOM 1226 C CA . ALA A 1 168 ? 13.826 -43.840 -4.063 1.00 12.85 316 ALA D CA 1
ATOM 1227 C C . ALA A 1 168 ? 12.682 -43.457 -4.994 1.00 17.76 316 ALA D C 1
ATOM 1228 O O . ALA A 1 168 ? 12.685 -43.841 -6.171 1.00 16.44 316 ALA D O 1
ATOM 1230 N N . SER A 1 169 ? 11.701 -42.705 -4.490 1.00 15.54 317 SER D N 1
ATOM 1231 C CA . SER A 1 169 ? 10.540 -42.307 -5.271 1.00 16.53 317 SER D CA 1
ATOM 1232 C C . SER A 1 169 ? 10.732 -41.003 -6.029 1.00 13.58 317 SER D C 1
ATOM 1233 O O . SER A 1 169 ? 9.829 -40.609 -6.772 1.00 14.44 317 SER D O 1
ATOM 1236 N N . GLY A 1 170 ? 11.870 -40.328 -5.859 1.00 13.98 318 GLY D N 1
ATOM 1237 C CA . GLY A 1 170 ? 12.056 -39.019 -6.454 1.00 16.78 318 GLY D CA 1
ATOM 1238 C C . GLY A 1 170 ? 11.571 -37.927 -5.519 1.00 14.50 318 GLY D C 1
ATOM 1239 O O . GLY A 1 170 ? 11.743 -38.050 -4.303 1.00 14.01 318 GLY D O 1
ATOM 1240 N N . ILE A 1 171 ? 10.984 -36.857 -6.054 1.00 14.68 319 ILE D N 1
ATOM 1241 C CA . ILE A 1 171 ? 10.470 -35.755 -5.243 1.00 16.00 319 ILE D CA 1
ATOM 1242 C C . ILE A 1 171 ? 9.073 -35.386 -5.719 1.00 13.20 319 ILE D C 1
ATOM 1243 O O . ILE A 1 171 ? 8.892 -35.011 -6.882 1.00 12.83 319 ILE D O 1
ATOM 1248 N N . SER A 1 172 ? 8.098 -35.465 -4.816 1.00 12.61 320 SER D N 1
ATOM 1249 C CA . SER A 1 172 ? 6.780 -34.888 -5.047 1.00 12.78 320 SER D CA 1
ATOM 1250 C C . SER A 1 172 ? 6.837 -33.402 -4.698 1.00 14.97 320 SER D C 1
ATOM 1251 O O . SER A 1 172 ? 7.218 -33.046 -3.580 1.00 17.34 320 SER D O 1
ATOM 1254 N N . PHE A 1 173 ? 6.480 -32.529 -5.639 1.00 14.66 321 PHE D N 1
ATOM 1255 C CA . PHE A 1 173 ? 6.513 -31.087 -5.397 1.00 16.89 321 PHE D CA 1
ATOM 1256 C C . PHE A 1 173 ? 5.095 -30.557 -5.573 1.00 16.99 321 PHE D C 1
ATOM 1257 O O . PHE A 1 173 ? 4.554 -30.576 -6.684 1.00 16.25 321 PHE D O 1
ATOM 1265 N N . ASP A 1 174 ? 4.503 -30.082 -4.478 1.00 14.98 322 ASP D N 1
ATOM 1266 C CA . ASP A 1 174 ? 3.073 -29.791 -4.382 1.00 13.26 322 ASP D CA 1
ATOM 1267 C C . ASP A 1 174 ? 2.908 -28.301 -4.107 1.00 13.13 322 ASP D C 1
ATOM 1268 O O . ASP A 1 174 ? 3.077 -27.856 -2.968 1.00 13.93 322 ASP D O 1
ATOM 1273 N N . MET A 1 175 ? 2.569 -27.535 -5.145 1.00 12.09 323 MET D N 1
ATOM 1274 C CA . MET A 1 175 ? 2.345 -26.102 -4.998 1.00 12.05 323 MET D CA 1
ATOM 1275 C C . MET A 1 175 ? 0.861 -25.754 -5.076 1.00 19.69 323 MET D C 1
ATOM 1276 O O . MET A 1 175 ? 0.501 -24.637 -5.447 1.00 20.14 323 MET D O 1
ATOM 1281 N N . ARG A 1 176 ? -0.015 -26.686 -4.700 1.00 12.82 324 ARG D N 1
ATOM 1282 C CA . ARG A 1 176 ? -1.426 -26.347 -4.671 1.00 16.90 324 ARG D CA 1
ATOM 1283 C C . ARG A 1 176 ? -1.668 -25.231 -3.661 1.00 19.51 324 ARG D C 1
ATOM 1284 O O . ARG A 1 176 ? -0.875 -25.009 -2.743 1.00 19.58 324 ARG D O 1
ATOM 1292 N N . LYS A 1 177 ? -2.785 -24.529 -3.849 1.00 18.28 325 LYS D N 1
ATOM 1293 C CA . LYS A 1 177 ? -3.212 -23.327 -3.139 1.00 17.31 325 LYS D CA 1
ATOM 1294 C C . LYS A 1 177 ? -2.395 -22.112 -3.550 1.00 17.14 325 LYS D C 1
ATOM 1295 O O . LYS A 1 177 ? -2.594 -21.033 -2.978 1.00 18.00 325 LYS D O 1
ATOM 1301 N N . THR A 1 178 ? -1.494 -22.244 -4.521 1.00 13.18 326 THR D N 1
ATOM 1302 C CA . THR A 1 178 ? -0.788 -21.087 -5.058 1.00 14.71 326 THR D CA 1
ATOM 1303 C C . THR A 1 178 ? -1.768 -20.152 -5.745 1.00 16.15 326 THR D C 1
ATOM 1304 O O . THR A 1 178 ? -2.736 -20.576 -6.377 1.00 14.49 326 THR D O 1
ATOM 1308 N N . THR A 1 179 ? -1.495 -18.866 -5.632 1.00 12.42 327 THR D N 1
ATOM 1309 C CA . THR A 1 179 ? -2.471 -17.844 -5.895 1.00 13.43 327 THR D CA 1
ATOM 1310 C C . THR A 1 179 ? -1.761 -16.724 -6.653 1.00 15.32 327 THR D C 1
ATOM 1311 O O . THR A 1 179 ? -0.533 -16.651 -6.642 1.00 13.45 327 THR D O 1
ATOM 1315 N N . GLN A 1 180 ? -2.518 -15.905 -7.408 1.00 12.55 328 GLN D N 1
ATOM 1316 C CA . GLN A 1 180 ? -1.916 -14.836 -8.227 1.00 13.68 328 GLN D CA 1
ATOM 1317 C C . GLN A 1 180 ? -2.725 -13.560 -8.006 1.00 12.57 328 GLN D C 1
ATOM 1318 O O . GLN A 1 180 ? -3.513 -13.151 -8.863 1.00 12.77 328 GLN D O 1
ATOM 1324 N N . TYR A 1 181 ? -2.504 -12.931 -6.859 1.00 12.52 329 TYR D N 1
ATOM 1325 C CA . TYR A 1 181 ? -3.257 -11.772 -6.397 1.00 12.69 329 TYR D CA 1
ATOM 1326 C C . TYR A 1 181 ? -2.405 -10.510 -6.477 1.00 12.49 329 TYR D C 1
ATOM 1327 O O . TYR A 1 181 ? -1.186 -10.554 -6.641 1.00 12.79 329 TYR D O 1
ATOM 1336 N N . SER A 1 182 ? -3.070 -9.365 -6.320 1.00 12.90 330 SER D N 1
ATOM 1337 C CA . SER A 1 182 ? -2.412 -8.058 -6.382 1.00 12.76 330 SER D CA 1
ATOM 1338 C C . SER A 1 182 ? -1.774 -7.755 -5.024 1.00 13.88 330 SER D C 1
ATOM 1339 O O . SER A 1 182 ? -2.206 -6.883 -4.266 1.00 12.79 330 SER D O 1
ATOM 1342 N N . THR A 1 183 ? -0.734 -8.526 -4.724 1.00 12.19 331 THR D N 1
ATOM 1343 C CA . THR A 1 183 ? 0.027 -8.453 -3.485 1.00 12.52 331 THR D CA 1
ATOM 1344 C C . THR A 1 183 ? 1.426 -8.950 -3.768 1.00 11.82 331 THR D C 1
ATOM 1345 O O . THR A 1 183 ? 1.671 -9.626 -4.770 1.00 12.52 331 THR D O 1
ATOM 1349 N N . ALA A 1 184 ? 2.319 -8.678 -2.823 1.00 11.73 332 ALA D N 1
ATOM 1350 C CA . ALA A 1 184 ? 3.706 -9.094 -2.954 1.00 11.50 332 ALA D CA 1
ATOM 1351 C C . ALA A 1 184 ? 3.832 -10.596 -3.185 1.00 11.47 332 ALA D C 1
ATOM 1352 O O . ALA A 1 184 ? 3.031 -11.405 -2.705 1.00 11.62 332 ALA D O 1
ATOM 1354 N N . PHE A 1 185 ? 4.871 -10.966 -3.928 1.00 11.29 333 PHE D N 1
ATOM 1355 C CA . PHE A 1 185 ? 5.293 -12.350 -3.950 1.00 11.24 333 PHE D CA 1
ATOM 1356 C C . PHE A 1 185 ? 5.471 -12.859 -2.523 1.00 12.48 333 PHE D C 1
ATOM 1357 O O . PHE A 1 185 ? 6.037 -12.176 -1.665 1.00 12.72 333 PHE D O 1
ATOM 1365 N N . ALA A 1 186 ? 4.962 -14.057 -2.263 1.00 11.47 334 ALA D N 1
ATOM 1366 C CA . ALA A 1 186 ? 5.084 -14.655 -0.943 1.00 15.10 334 ALA D CA 1
ATOM 1367 C C . ALA A 1 186 ? 5.168 -16.164 -1.105 1.00 17.70 334 ALA D C 1
ATOM 1368 O O . ALA A 1 186 ? 4.712 -16.720 -2.103 1.00 12.79 334 ALA D O 1
ATOM 1370 N N . GLN A 1 187 ? 5.768 -16.824 -0.117 1.00 12.09 335 GLN D N 1
ATOM 1371 C CA . GLN A 1 187 ? 5.829 -18.278 -0.082 1.00 12.31 335 GLN D CA 1
ATOM 1372 C C . GLN A 1 187 ? 5.445 -18.757 1.306 1.00 15.67 335 GLN D C 1
ATOM 1373 O O . GLN A 1 187 ? 5.730 -18.090 2.306 1.00 17.46 335 GLN D O 1
ATOM 1379 N N . SER A 1 188 ? 4.772 -19.901 1.355 1.00 12.71 336 SER D N 1
ATOM 1380 C CA . SER A 1 188 ? 4.450 -20.518 2.626 1.00 13.88 336 SER D CA 1
ATOM 1381 C C . SER A 1 188 ? 5.714 -21.114 3.237 1.00 14.19 336 SER D C 1
ATOM 1382 O O . SER A 1 188 ? 6.751 -21.240 2.584 1.00 16.30 336 SER D O 1
ATOM 1385 N N . ASN A 1 189 ? 5.631 -21.446 4.517 1.00 14.76 337 ASN D N 1
ATOM 1386 C CA . ASN A 1 189 ? 6.717 -22.168 5.165 1.00 20.37 337 ASN D CA 1
ATOM 1387 C C . ASN A 1 189 ? 6.796 -23.565 4.560 1.00 15.13 337 ASN D C 1
ATOM 1388 O O . ASN A 1 189 ? 5.832 -24.337 4.681 1.00 17.93 337 ASN D O 1
ATOM 1393 N N . PRO A 1 190 ? 7.893 -23.927 3.899 1.00 17.49 338 PRO D N 1
ATOM 1394 C CA . PRO A 1 190 ? 7.921 -25.200 3.179 1.00 14.18 338 PRO D CA 1
ATOM 1395 C C . PRO A 1 190 ? 7.866 -26.367 4.138 1.00 14.99 338 PRO D C 1
ATOM 1396 O O . PRO A 1 190 ? 8.478 -26.349 5.208 1.00 16.41 338 PRO D O 1
ATOM 1400 N N . ILE A 1 191 ? 7.119 -27.386 3.735 1.00 14.58 339 ILE D N 1
ATOM 1401 C CA . ILE A 1 191 ? 7.026 -28.649 4.449 1.00 15.75 339 ILE D CA 1
ATOM 1402 C C . ILE A 1 191 ? 7.753 -29.690 3.608 1.00 20.69 339 ILE D C 1
ATOM 1403 O O . ILE A 1 191 ? 7.359 -29.954 2.466 1.00 17.76 339 ILE D O 1
ATOM 1408 N N . GLN A 1 192 ? 8.826 -30.261 4.145 1.00 12.44 340 GLN D N 1
ATOM 1409 C CA . GLN A 1 192 ? 9.549 -31.285 3.407 1.00 12.39 340 GLN D CA 1
ATOM 1410 C C . GLN A 1 192 ? 10.022 -32.341 4.390 1.00 12.56 340 GLN D C 1
ATOM 1411 O O . GLN A 1 192 ? 10.165 -32.065 5.579 1.00 18.41 340 GLN D O 1
ATOM 1417 N N . ASP A 1 193 ? 10.216 -33.562 3.895 1.00 12.57 341 ASP D N 1
ATOM 1418 C CA . ASP A 1 193 ? 10.354 -34.723 4.767 1.00 15.34 341 ASP D CA 1
ATOM 1419 C C . ASP A 1 193 ? 11.781 -35.237 4.898 1.00 14.07 341 ASP D C 1
ATOM 1420 O O . ASP A 1 193 ? 11.993 -36.245 5.580 1.00 13.45 341 ASP D O 1
ATOM 1425 N N . GLY A 1 194 ? 12.755 -34.595 4.272 1.00 14.23 342 GLY D N 1
ATOM 1426 C CA . GLY A 1 194 ? 14.129 -34.997 4.471 1.00 13.92 342 GLY D CA 1
ATOM 1427 C C . GLY A 1 194 ? 14.710 -34.418 5.748 1.00 15.91 342 GLY D C 1
ATOM 1428 O O . GLY A 1 194 ? 14.209 -33.446 6.309 1.00 16.87 342 GLY D O 1
ATOM 1429 N N . TYR A 1 195 ? 15.792 -35.026 6.231 1.00 16.32 343 TYR D N 1
ATOM 1430 C CA . TYR A 1 195 ? 16.479 -34.439 7.375 1.00 14.16 343 TYR D CA 1
ATOM 1431 C C . TYR A 1 195 ? 17.921 -34.914 7.412 1.00 15.82 343 TYR D C 1
ATOM 1432 O O . TYR A 1 195 ? 18.272 -35.942 6.831 1.00 16.60 343 TYR D O 1
ATOM 1441 N N . THR A 1 196 ? 18.749 -34.159 8.119 1.00 13.44 344 THR D N 1
ATOM 1442 C CA . THR A 1 196 ? 20.155 -34.508 8.281 1.00 13.60 344 THR D CA 1
ATOM 1443 C C . THR A 1 196 ? 20.442 -35.040 9.682 1.00 21.76 344 THR D C 1
ATOM 1444 O O . THR A 1 196 ? 19.677 -34.812 10.624 1.00 22.29 344 THR D O 1
ATOM 1448 N N . THR A 1 197 ? 21.544 -35.791 9.771 1.00 18.21 345 THR D N 1
ATOM 1449 C CA . THR A 1 197 ? 22.213 -36.276 10.987 1.00 31.93 345 THR D CA 1
ATOM 1450 C C . THR A 1 197 ? 21.414 -37.281 11.810 1.00 35.44 345 THR D C 1
ATOM 1451 O O . THR A 1 197 ? 20.702 -38.124 11.256 1.00 27.71 345 THR D O 1
ATOM 1455 N N . GLN B 1 3 ? 21.327 22.223 -28.001 1.00 40.76 151 GLN A N 1
ATOM 1456 C CA . GLN B 1 3 ? 20.821 22.832 -26.779 1.00 36.12 151 GLN A CA 1
ATOM 1457 C C . GLN B 1 3 ? 20.676 21.776 -25.676 1.00 24.67 151 GLN A C 1
ATOM 1458 O O . GLN B 1 3 ? 19.960 20.787 -25.831 1.00 28.39 151 GLN A O 1
ATOM 1464 N N . ALA B 1 4 ? 21.371 21.988 -24.564 1.00 16.34 152 ALA A N 1
ATOM 1465 C CA . ALA B 1 4 ? 21.314 21.036 -23.461 1.00 15.02 152 ALA A CA 1
ATOM 1466 C C . ALA B 1 4 ? 19.923 21.006 -22.845 1.00 18.16 152 ALA A C 1
ATOM 1467 O O . ALA B 1 4 ? 19.216 22.011 -22.807 1.00 16.02 152 ALA A O 1
ATOM 1469 N N . THR B 1 5 ? 19.540 19.827 -22.361 1.00 15.53 153 THR A N 1
ATOM 1470 C CA . THR B 1 5 ? 18.256 19.642 -21.700 1.00 13.96 153 THR A CA 1
ATOM 1471 C C . THR B 1 5 ? 18.185 20.509 -20.456 1.00 18.81 153 THR A C 1
ATOM 1472 O O . THR B 1 5 ? 19.122 20.523 -19.652 1.00 15.13 153 THR A O 1
ATOM 1476 N N . SER B 1 6 ? 17.069 21.235 -20.298 1.00 15.02 154 SER A N 1
ATOM 1477 C CA . SER B 1 6 ? 16.856 22.078 -19.128 1.00 14.07 154 SER A CA 1
ATOM 1478 C C . SER B 1 6 ? 15.623 21.722 -18.305 1.00 15.85 154 SER A C 1
ATOM 1479 O O . SER B 1 6 ? 15.522 22.177 -17.157 1.00 13.57 154 SER A O 1
ATOM 1482 N N . SER B 1 7 ? 14.689 20.934 -18.837 1.00 13.53 155 SER A N 1
ATOM 1483 C CA . SER B 1 7 ? 13.539 20.546 -18.032 1.00 13.37 155 SER A CA 1
ATOM 1484 C C . SER B 1 7 ? 13.010 19.199 -18.483 1.00 13.33 155 SER A C 1
ATOM 1485 O O . SER B 1 7 ? 13.021 18.876 -19.677 1.00 13.58 155 SER A O 1
ATOM 1488 N N . ILE B 1 8 ? 12.538 18.428 -17.506 1.00 12.74 156 ILE A N 1
ATOM 1489 C CA . ILE B 1 8 ? 11.930 17.126 -17.721 1.00 13.43 156 ILE A CA 1
ATOM 1490 C C . ILE B 1 8 ? 10.672 17.068 -16.871 1.00 14.03 156 ILE A C 1
ATOM 1491 O O . ILE B 1 8 ? 10.709 17.389 -15.678 1.00 15.36 156 ILE A O 1
ATOM 1496 N N . GLN B 1 9 ? 9.558 16.682 -17.478 1.00 13.63 157 GLN A N 1
ATOM 1497 C CA . GLN B 1 9 ? 8.362 16.302 -16.736 1.00 13.57 157 GLN A CA 1
ATOM 1498 C C . GLN B 1 9 ? 8.086 14.836 -17.031 1.00 13.08 157 GLN A C 1
ATOM 1499 O O . GLN B 1 9 ? 7.876 14.467 -18.189 1.00 16.01 157 GLN A O 1
ATOM 1505 N N . GLN B 1 10 ? 8.151 14.000 -15.995 1.00 12.96 158 GLN A N 1
ATOM 1506 C CA . GLN B 1 10 ? 7.820 12.585 -16.100 1.00 12.90 158 GLN A CA 1
ATOM 1507 C C . GLN B 1 10 ? 7.305 12.124 -14.750 1.00 13.44 158 GLN A C 1
ATOM 1508 O O . GLN B 1 10 ? 7.936 12.388 -13.724 1.00 17.56 158 GLN A O 1
ATOM 1514 N N . SER B 1 11 ? 6.172 11.442 -14.756 1.00 14.25 159 SER A N 1
ATOM 1515 C CA . SER B 1 11 ? 5.602 10.877 -13.548 1.00 15.85 159 SER A CA 1
ATOM 1516 C C . SER B 1 11 ? 5.631 9.362 -13.649 1.00 15.17 159 SER A C 1
ATOM 1517 O O . SER B 1 11 ? 5.813 8.793 -14.728 1.00 15.54 159 SER A O 1
ATOM 1520 N N . TYR B 1 12 ? 5.448 8.714 -12.505 1.00 13.31 160 TYR A N 1
ATOM 1521 C CA . TYR B 1 12 ? 5.565 7.271 -12.397 1.00 12.47 160 TYR A CA 1
ATOM 1522 C C . TYR B 1 12 ? 4.382 6.734 -11.620 1.00 12.54 160 TYR A C 1
ATOM 1523 O O . TYR B 1 12 ? 3.744 7.459 -10.859 1.00 13.91 160 TYR A O 1
ATOM 1532 N N . ASN B 1 13 ? 4.097 5.453 -11.805 1.00 13.32 161 ASN A N 1
ATOM 1533 C CA . ASN B 1 13 ? 3.441 4.695 -10.761 1.00 14.58 161 ASN A CA 1
ATOM 1534 C C . ASN B 1 13 ? 4.496 3.856 -10.064 1.00 12.24 161 ASN A C 1
ATOM 1535 O O . ASN B 1 13 ? 5.199 3.074 -10.714 1.00 13.31 161 ASN A O 1
ATOM 1540 N N . LEU B 1 14 ? 4.615 4.034 -8.753 1.00 14.87 162 LEU A N 1
ATOM 1541 C CA . LEU B 1 14 ? 5.446 3.168 -7.934 1.00 12.73 162 LEU A CA 1
ATOM 1542 C C . LEU B 1 14 ? 4.546 2.070 -7.389 1.00 12.76 162 LEU A C 1
ATOM 1543 O O . LEU B 1 14 ? 3.477 2.357 -6.845 1.00 11.98 162 LEU A O 1
ATOM 1548 N N .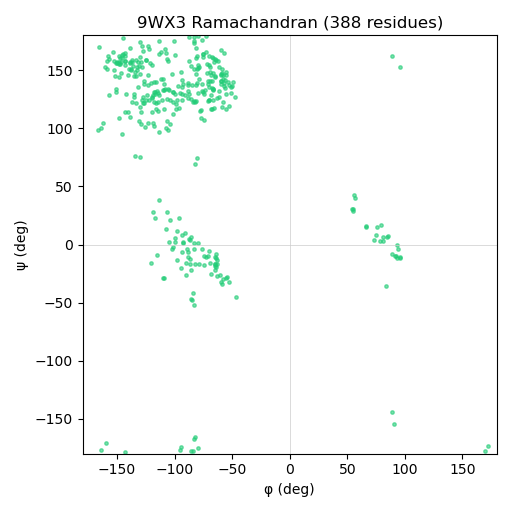 ASN B 1 15 ? 4.976 0.821 -7.557 1.00 11.40 163 ASN A N 1
ATOM 1549 C CA . ASN B 1 15 ? 4.131 -0.351 -7.337 1.00 11.48 163 ASN A CA 1
ATOM 1550 C C . ASN B 1 15 ? 3.994 -0.600 -5.838 1.00 11.50 163 ASN A C 1
ATOM 1551 O O . ASN B 1 15 ? 4.943 -1.043 -5.187 1.00 11.59 163 ASN A O 1
ATOM 1556 N N . SER B 1 16 ? 2.806 -0.344 -5.288 1.00 11.85 164 SER A N 1
ATOM 1557 C CA . SER B 1 16 ? 2.634 -0.443 -3.840 1.00 12.43 164 SER A CA 1
ATOM 1558 C C . SER B 1 16 ? 2.824 -1.863 -3.311 1.00 15.82 164 SER A C 1
ATOM 1559 O O . SER B 1 16 ? 3.012 -2.035 -2.100 1.00 13.76 164 SER A O 1
ATOM 1562 N N . THR B 1 17 ? 2.779 -2.889 -4.170 1.00 14.43 165 THR A N 1
ATOM 1563 C CA . THR B 1 17 ? 2.943 -4.252 -3.662 1.00 13.11 165 THR A CA 1
ATOM 1564 C C . THR B 1 17 ? 4.374 -4.581 -3.281 1.00 16.49 165 THR A C 1
ATOM 1565 O O . THR B 1 17 ? 4.593 -5.560 -2.562 1.00 19.72 165 THR A O 1
ATOM 1569 N N . LEU B 1 18 ? 5.347 -3.811 -3.750 1.00 11.91 166 LEU A N 1
ATOM 1570 C CA . LEU B 1 18 ? 6.739 -4.232 -3.668 1.00 13.42 166 LEU A CA 1
ATOM 1571 C C . LEU B 1 18 ? 7.313 -3.983 -2.278 1.00 18.38 166 LEU A C 1
ATOM 1572 O O . LEU B 1 18 ? 7.177 -2.888 -1.718 1.00 16.51 166 LEU A O 1
ATOM 1577 N N . LYS B 1 19 ? 7.938 -4.993 -1.730 1.00 17.39 167 LYS A N 1
ATOM 1578 C CA . LYS B 1 19 ? 8.595 -4.900 -0.437 1.00 16.29 167 LYS A CA 1
ATOM 1579 C C . LYS B 1 19 ? 10.011 -4.363 -0.610 1.00 11.41 167 LYS A C 1
ATOM 1580 O O . LYS B 1 19 ? 10.608 -4.511 -1.679 1.00 15.02 167 LYS A O 1
ATOM 1586 N N . PRO B 1 20 ? 10.557 -3.719 0.416 1.00 15.57 168 PRO A N 1
ATOM 1587 C CA . PRO B 1 20 ? 11.934 -3.214 0.339 1.00 19.06 168 PRO A CA 1
ATOM 1588 C C . PRO B 1 20 ? 12.892 -4.313 -0.081 1.00 19.51 168 PRO A C 1
ATOM 1589 O O . PRO B 1 20 ? 12.778 -5.454 0.387 1.00 21.00 168 PRO A O 1
ATOM 1593 N N . PRO B 1 21 ? 13.827 -4.016 -0.981 1.00 15.47 169 PRO A N 1
ATOM 1594 C CA . PRO B 1 21 ? 14.800 -5.032 -1.392 1.00 18.23 169 PRO A CA 1
ATOM 1595 C C . PRO B 1 21 ? 15.570 -5.554 -0.192 1.00 18.46 169 PRO A C 1
ATOM 1596 O O . PRO B 1 21 ? 15.836 -4.829 0.769 1.00 20.25 169 PRO A O 1
ATOM 1600 N N . THR B 1 22 ? 15.905 -6.839 -0.246 1.00 18.15 170 THR A N 1
ATOM 1601 C CA . THR B 1 22 ? 16.639 -7.457 0.845 1.00 25.26 170 THR A CA 1
ATOM 1602 C C . THR B 1 22 ? 18.146 -7.374 0.661 1.00 28.85 170 THR A C 1
ATOM 1603 O O . THR B 1 22 ? 18.885 -7.571 1.632 1.00 33.84 170 THR A O 1
ATOM 1607 N N . VAL B 1 23 ? 18.617 -7.083 -0.547 1.00 25.55 171 VAL A N 1
ATOM 1608 C CA . VAL B 1 23 ? 20.040 -6.895 -0.806 1.00 28.06 171 VAL A CA 1
ATOM 1609 C C . VAL B 1 23 ? 20.339 -5.406 -0.699 1.00 31.54 171 VAL A C 1
ATOM 1610 O O . VAL B 1 23 ? 19.710 -4.585 -1.380 1.00 24.93 171 VAL A O 1
ATOM 1614 N N . THR B 1 24 ? 21.283 -5.056 0.165 1.00 20.98 172 THR A N 1
ATOM 1615 C CA . THR B 1 24 ? 21.640 -3.666 0.395 1.00 24.84 172 THR A CA 1
ATOM 1616 C C . THR B 1 24 ? 23.174 -3.595 0.490 1.00 27.88 172 THR A C 1
ATOM 1617 O O . THR B 1 24 ? 23.813 -4.578 0.872 1.00 29.45 172 THR A O 1
ATOM 1621 N N . PRO B 1 25 ? 23.782 -2.457 0.112 1.00 26.69 173 PRO A N 1
ATOM 1622 C CA . PRO B 1 25 ? 23.213 -1.190 -0.363 1.00 25.08 173 PRO A CA 1
ATOM 1623 C C . PRO B 1 25 ? 22.805 -1.196 -1.830 1.00 21.03 173 PRO A C 1
ATOM 1624 O O . PRO B 1 25 ? 22.997 -2.193 -2.528 1.00 23.68 173 PRO A O 1
ATOM 1628 N N . PHE B 1 26 ? 22.268 -0.063 -2.283 1.00 20.72 174 PHE A N 1
ATOM 1629 C CA . PHE B 1 26 ? 21.939 0.116 -3.689 1.00 18.37 174 PHE A CA 1
ATOM 1630 C C . PHE B 1 26 ? 23.156 -0.120 -4.575 1.00 21.12 174 PHE A C 1
ATOM 1631 O O . PHE B 1 26 ? 24.260 0.359 -4.288 1.00 23.08 174 PHE A O 1
ATOM 1639 N N . ASP B 1 27 ? 22.950 -0.869 -5.652 1.00 19.76 175 ASP A N 1
ATOM 1640 C CA . ASP B 1 27 ? 23.970 -1.112 -6.663 1.00 18.93 175 ASP A CA 1
ATOM 1641 C C . ASP B 1 27 ? 23.272 -1.076 -8.014 1.00 17.85 175 ASP A C 1
ATOM 1642 O O . ASP B 1 27 ? 22.424 -1.931 -8.296 1.00 17.24 175 ASP A O 1
ATOM 1647 N N . PRO B 1 28 ? 23.583 -0.095 -8.862 1.00 17.21 176 PRO A N 1
ATOM 1648 C CA . PRO B 1 28 ? 22.832 0.050 -10.118 1.00 15.66 176 PRO A CA 1
ATOM 1649 C C . PRO B 1 28 ? 23.001 -1.121 -11.054 1.00 21.64 176 PRO A C 1
ATOM 1650 O O . PRO B 1 28 ? 22.171 -1.304 -11.952 1.00 21.40 176 PRO A O 1
ATOM 1654 N N . SER B 1 29 ? 24.041 -1.927 -10.877 1.00 20.98 177 SER A N 1
ATOM 1655 C CA . SER B 1 29 ? 24.226 -3.098 -11.715 1.00 24.46 177 SER A CA 1
ATOM 1656 C C . SER B 1 29 ? 23.611 -4.362 -11.122 1.00 22.83 177 SER A C 1
ATOM 1657 O O . SER B 1 29 ? 23.749 -5.428 -11.727 1.00 24.66 177 SER A O 1
ATOM 1660 N N . ASP B 1 30 ? 22.944 -4.279 -9.965 1.00 20.15 178 ASP A N 1
ATOM 1661 C CA . ASP B 1 30 ? 22.315 -5.440 -9.322 1.00 20.26 178 ASP A CA 1
ATOM 1662 C C . ASP B 1 30 ? 20.838 -5.139 -9.066 1.00 18.69 178 ASP A C 1
ATOM 1663 O O . ASP B 1 30 ? 20.494 -4.472 -8.084 1.00 18.38 178 ASP A O 1
ATOM 1668 N N . ALA B 1 31 ? 19.961 -5.670 -9.924 1.00 18.34 179 ALA A N 1
ATOM 1669 C CA . ALA B 1 31 ? 18.536 -5.387 -9.813 1.00 17.63 179 ALA A CA 1
ATOM 1670 C C . ALA B 1 31 ? 17.934 -5.887 -8.508 1.00 19.82 179 ALA A C 1
ATOM 1671 O O . ALA B 1 31 ? 16.810 -5.498 -8.183 1.00 18.60 179 ALA A O 1
ATOM 1673 N N . ALA B 1 32 ? 18.643 -6.733 -7.752 1.00 15.32 180 ALA A N 1
ATOM 1674 C CA . ALA B 1 32 ? 18.133 -7.165 -6.456 1.00 14.85 180 ALA A CA 1
ATOM 1675 C C . ALA B 1 32 ? 18.205 -6.074 -5.396 1.00 16.69 180 ALA A C 1
ATOM 1676 O O . ALA B 1 32 ? 17.621 -6.246 -4.322 1.00 20.60 180 ALA A O 1
ATOM 1678 N N . THR B 1 33 ? 18.891 -4.961 -5.671 1.00 16.79 181 THR A N 1
ATOM 1679 C CA . THR B 1 33 ? 19.077 -3.889 -4.701 1.00 14.99 181 THR A CA 1
ATOM 1680 C C . THR B 1 33 ? 18.119 -2.723 -4.904 1.00 17.11 181 THR A C 1
ATOM 1681 O O . THR B 1 33 ? 18.225 -1.718 -4.195 1.00 14.94 181 THR A O 1
ATOM 1685 N N . TYR B 1 34 ? 17.218 -2.811 -5.872 1.00 13.69 182 TYR A N 1
ATOM 1686 C CA . TYR B 1 34 ? 16.220 -1.773 -6.057 1.00 13.66 182 TYR A CA 1
ATOM 1687 C C . TYR B 1 34 ? 14.965 -2.445 -6.585 1.00 15.32 182 TYR A C 1
ATOM 1688 O O . TYR B 1 34 ? 15.010 -3.575 -7.078 1.00 14.67 182 TYR A O 1
ATOM 1697 N N . ASN B 1 35 ? 13.830 -1.763 -6.437 1.00 11.61 183 ASN A N 1
ATOM 1698 C CA . ASN B 1 35 ? 12.575 -2.347 -6.890 1.00 14.05 183 ASN A CA 1
ATOM 1699 C C . ASN B 1 35 ? 12.319 -2.094 -8.367 1.00 17.48 183 ASN A C 1
ATOM 1700 O O . ASN B 1 35 ? 11.978 -3.023 -9.104 1.00 14.79 183 ASN A O 1
ATOM 1705 N N . SER B 1 36 ? 12.475 -0.851 -8.813 1.00 12.32 184 SER A N 1
ATOM 1706 C CA . SER B 1 36 ? 12.119 -0.471 -10.171 1.00 11.35 184 SER A CA 1
ATOM 1707 C C . SER B 1 36 ? 13.121 0.541 -10.700 1.00 13.38 184 SER A C 1
ATOM 1708 O O . SER B 1 36 ? 13.779 1.251 -9.941 1.00 13.65 184 SER A O 1
ATOM 1711 N N . SER B 1 37 ? 13.206 0.629 -12.021 1.00 13.39 185 SER A N 1
ATOM 1712 C CA . SER B 1 37 ? 14.072 1.647 -12.593 1.00 15.49 185 SER A CA 1
ATOM 1713 C C . SER B 1 37 ? 13.525 2.093 -13.934 1.00 15.28 185 SER A C 1
ATOM 1714 O O . SER B 1 37 ? 12.774 1.377 -14.599 1.00 15.27 185 SER A O 1
ATOM 1717 N N . SER B 1 38 ? 13.919 3.305 -14.316 1.00 15.91 186 SER A N 1
ATOM 1718 C CA . SER B 1 38 ? 13.551 3.890 -15.591 1.00 13.06 186 SER A CA 1
ATOM 1719 C C . SER B 1 38 ? 14.723 4.738 -16.058 1.00 13.85 186 SER A C 1
ATOM 1720 O O . SER B 1 38 ? 15.617 5.082 -15.276 1.00 16.26 186 SER A O 1
ATOM 1723 N N . SER B 1 39 ? 14.722 5.068 -17.342 1.00 12.41 187 SER A N 1
ATOM 1724 C CA . SER B 1 39 ? 15.743 5.977 -17.837 1.00 13.85 187 SER A CA 1
ATOM 1725 C C . SER B 1 39 ? 15.193 6.757 -19.019 1.00 14.81 187 SER A C 1
ATOM 1726 O O . SER B 1 39 ? 14.249 6.335 -19.691 1.00 14.80 187 SER A O 1
ATOM 1729 N N . LEU B 1 40 ? 15.793 7.920 -19.252 1.00 12.36 188 LEU A N 1
ATOM 1730 C CA . LEU B 1 40 ? 15.477 8.714 -20.427 1.00 13.54 188 LEU A CA 1
ATOM 1731 C C . LEU B 1 40 ? 16.754 9.384 -20.893 1.00 12.80 188 LEU A C 1
ATOM 1732 O O . LEU B 1 40 ? 17.741 9.450 -20.159 1.00 16.43 188 LEU A O 1
ATOM 1737 N N . GLY B 1 41 ? 16.733 9.880 -22.129 1.00 14.59 189 GLY A N 1
ATOM 1738 C CA . GLY B 1 41 ? 17.890 10.541 -22.705 1.00 14.75 189 GLY A CA 1
ATOM 1739 C C . GLY B 1 41 ? 17.829 12.044 -22.491 1.00 16.48 189 GLY A C 1
ATOM 1740 O O . GLY B 1 41 ? 16.785 12.669 -22.682 1.00 18.95 189 GLY A O 1
ATOM 1741 N N . ILE B 1 42 ? 18.965 12.611 -22.092 1.00 15.81 190 ILE A N 1
ATOM 1742 C CA . ILE B 1 42 ? 19.142 14.056 -22.010 1.00 14.31 190 ILE A CA 1
ATOM 1743 C C . ILE B 1 42 ? 20.327 14.433 -22.900 1.00 14.97 190 ILE A C 1
ATOM 1744 O O . ILE B 1 42 ? 21.075 13.572 -23.369 1.00 18.37 190 ILE A O 1
ATOM 1749 N N . TYR B 1 43 ? 20.484 15.736 -23.142 1.00 13.86 191 TYR A N 1
ATOM 1750 C CA . TYR B 1 43 ? 21.561 16.235 -23.989 1.00 15.60 191 TYR A CA 1
ATOM 1751 C C . TYR B 1 43 ? 22.416 17.240 -23.233 1.00 14.18 191 TYR A C 1
ATOM 1752 O O . TYR B 1 43 ? 21.917 17.995 -22.394 1.00 13.98 191 TYR A O 1
ATOM 1761 N N . ASP B 1 44 ? 23.708 17.243 -23.540 1.00 15.66 192 ASP A N 1
ATOM 1762 C CA . ASP B 1 44 ? 24.605 18.263 -23.029 1.00 14.46 192 ASP A CA 1
ATOM 1763 C C . ASP B 1 44 ? 24.749 19.375 -24.070 1.00 16.20 192 ASP A C 1
ATOM 1764 O O . ASP B 1 44 ? 24.119 19.362 -25.132 1.00 17.01 192 ASP A O 1
ATOM 1769 N N . SER B 1 45 ? 25.598 20.354 -23.750 1.00 15.28 193 SER A N 1
ATOM 1770 C CA . SER B 1 45 ? 25.738 21.552 -24.568 1.00 15.63 193 SER A CA 1
ATOM 1771 C C . SER B 1 45 ? 26.294 21.259 -25.956 1.00 17.93 193 SER A C 1
ATOM 1772 O O . SER B 1 45 ? 26.202 22.116 -26.844 1.00 21.21 193 SER A O 1
ATOM 1775 N N . GLN B 1 46 ? 26.887 20.086 -26.159 1.00 16.94 194 GLN A N 1
ATOM 1776 C CA . GLN B 1 46 ? 27.505 19.743 -27.431 1.00 18.75 194 GLN A CA 1
ATOM 1777 C C . GLN B 1 46 ? 26.710 18.713 -28.208 1.00 22.55 194 GLN A C 1
ATOM 1778 O O . GLN B 1 46 ? 27.240 18.127 -29.158 1.00 21.10 194 GLN A O 1
ATOM 1784 N N . GLY B 1 47 ? 25.466 18.459 -27.811 1.00 21.59 195 GLY A N 1
ATOM 1785 C CA . GLY B 1 47 ? 24.625 17.512 -28.500 1.00 21.00 195 GLY A CA 1
ATOM 1786 C C . GLY B 1 47 ? 24.855 16.055 -28.163 1.00 23.01 195 GLY A C 1
ATOM 1787 O O . GLY B 1 47 ? 24.204 15.199 -28.774 1.00 23.42 195 GLY A O 1
ATOM 1788 N N . ASN B 1 48 ? 25.753 15.729 -27.229 1.00 18.63 196 ASN A N 1
ATOM 1789 C CA . ASN B 1 48 ? 25.910 14.337 -26.827 1.00 18.26 196 ASN A CA 1
ATOM 1790 C C . ASN B 1 48 ? 24.702 13.878 -26.025 1.00 15.15 196 ASN A C 1
ATOM 1791 O O . ASN B 1 48 ? 24.209 14.599 -25.154 1.00 14.87 196 ASN A O 1
ATOM 1796 N N . SER B 1 49 ? 24.246 12.658 -26.306 1.00 15.23 197 SER A N 1
ATOM 1797 C CA . SER B 1 49 ? 23.189 12.032 -25.520 1.00 16.02 197 SER A CA 1
ATOM 1798 C C . SER B 1 49 ? 23.766 11.426 -24.249 1.00 17.07 197 SER A C 1
ATOM 1799 O O . SER B 1 49 ? 24.895 10.927 -24.231 1.00 16.67 197 SER A O 1
ATOM 1802 N N . HIS B 1 50 ? 22.970 11.462 -23.186 1.00 13.83 198 HIS A N 1
ATOM 1803 C CA . HIS B 1 50 ? 23.310 10.845 -21.917 1.00 13.62 198 HIS A CA 1
ATOM 1804 C C . HIS B 1 50 ? 22.065 10.187 -21.352 1.00 13.42 198 HIS A C 1
ATOM 1805 O O . HIS B 1 50 ? 20.949 10.631 -21.611 1.00 16.99 198 HIS A O 1
ATOM 1812 N N . THR B 1 51 ? 22.259 9.135 -20.573 1.00 13.39 199 THR A N 1
ATOM 1813 C CA . THR B 1 51 ? 21.149 8.368 -20.011 1.00 13.46 199 THR A CA 1
ATOM 1814 C C . THR B 1 51 ? 20.951 8.759 -18.556 1.00 12.80 199 THR A C 1
ATOM 1815 O O . THR B 1 51 ? 21.792 8.460 -17.709 1.00 14.91 199 THR A O 1
ATOM 1819 N N . MET B 1 52 ? 19.833 9.417 -18.258 1.00 12.47 200 MET A N 1
ATOM 1820 C CA . MET B 1 52 ? 19.510 9.757 -16.879 1.00 13.87 200 MET A CA 1
ATOM 1821 C C . MET B 1 52 ? 18.574 8.691 -16.330 1.00 13.99 200 MET A C 1
ATOM 1822 O O . MET B 1 52 ? 17.469 8.489 -16.847 1.00 15.33 200 MET A O 1
ATOM 1827 N N . SER B 1 53 ? 19.028 7.993 -15.305 1.00 13.66 201 SER A N 1
ATOM 1828 C CA . SER B 1 53 ? 18.306 6.854 -14.760 1.00 12.83 201 SER A CA 1
ATOM 1829 C C . SER B 1 53 ? 17.758 7.190 -13.384 1.00 19.81 201 SER A C 1
ATOM 1830 O O . SER B 1 53 ? 18.401 7.897 -12.603 1.00 16.54 201 SER A O 1
ATOM 1833 N N . GLN B 1 54 ? 16.556 6.697 -13.108 1.00 11.33 202 GLN A N 1
ATOM 1834 C CA . GLN B 1 54 ? 15.926 6.784 -11.800 1.00 11.20 202 GLN A CA 1
ATOM 1835 C C . GLN B 1 54 ? 15.727 5.374 -11.271 1.00 15.01 202 GLN A C 1
ATOM 1836 O O . GLN B 1 54 ? 15.188 4.516 -11.978 1.00 18.09 202 GLN A O 1
ATOM 1842 N N . PHE B 1 55 ? 16.160 5.137 -10.037 1.00 12.26 203 PHE A N 1
ATOM 1843 C CA . PHE B 1 55 ? 16.004 3.853 -9.361 1.00 12.35 203 PHE A CA 1
ATOM 1844 C C . PHE B 1 55 ? 15.115 4.059 -8.142 1.00 12.94 203 PHE A C 1
ATOM 1845 O O . PHE B 1 55 ? 15.331 4.996 -7.371 1.00 14.78 203 PHE A O 1
ATOM 1853 N N . PHE B 1 56 ? 14.105 3.209 -7.975 1.00 10.92 204 PHE A N 1
ATOM 1854 C CA . PHE B 1 56 ? 13.152 3.370 -6.884 1.00 14.94 204 PHE A CA 1
ATOM 1855 C C . PHE B 1 56 ? 13.281 2.209 -5.913 1.00 14.80 204 PHE A C 1
ATOM 1856 O O . PHE B 1 56 ? 13.297 1.047 -6.325 1.00 13.87 204 PHE A O 1
ATOM 1864 N N . ILE B 1 57 ? 13.396 2.539 -4.630 1.00 13.00 205 ILE A N 1
ATOM 1865 C CA . ILE B 1 57 ? 13.601 1.571 -3.558 1.00 11.65 205 ILE A CA 1
ATOM 1866 C C . ILE B 1 57 ? 12.583 1.869 -2.469 1.00 11.12 205 ILE A C 1
ATOM 1867 O O . ILE B 1 57 ? 12.571 2.976 -1.918 1.00 13.50 205 ILE A O 1
ATOM 1872 N N . LYS B 1 58 ? 11.701 0.911 -2.189 1.00 12.78 206 LYS A N 1
ATOM 1873 C CA . LYS B 1 58 ? 10.749 1.102 -1.102 1.00 11.60 206 LYS A CA 1
ATOM 1874 C C . LYS B 1 58 ? 11.492 1.139 0.226 1.00 14.60 206 LYS A C 1
ATOM 1875 O O . LYS B 1 58 ? 12.375 0.314 0.476 1.00 13.05 206 LYS A O 1
ATOM 1881 N N . ASN B 1 59 ? 11.153 2.114 1.071 1.00 12.34 207 ASN A N 1
ATOM 1882 C CA . ASN B 1 59 ? 11.768 2.232 2.386 1.00 13.10 207 ASN A CA 1
ATOM 1883 C C . ASN B 1 59 ? 10.995 1.418 3.413 1.00 15.87 207 ASN A C 1
ATOM 1884 O O . ASN B 1 59 ? 9.763 1.404 3.417 1.00 14.10 207 ASN A O 1
ATOM 1889 N N . GLU B 1 60 ? 11.723 0.749 4.287 1.00 12.00 208 GLU A N 1
ATOM 1890 C CA . GLU B 1 60 ? 11.087 0.157 5.457 1.00 17.67 208 GLU A CA 1
ATOM 1891 C C . GLU B 1 60 ? 10.729 1.268 6.439 1.00 14.97 208 GLU A C 1
ATOM 1892 O O . GLU B 1 60 ? 11.562 2.145 6.698 1.00 17.22 208 GLU A O 1
ATOM 1898 N N . PRO B 1 61 ? 9.512 1.292 6.980 1.00 16.52 209 PRO A N 1
ATOM 1899 C CA . PRO B 1 61 ? 9.165 2.341 7.947 1.00 17.49 209 PRO A CA 1
ATOM 1900 C C . PRO B 1 61 ? 10.083 2.280 9.155 1.00 21.13 209 PRO A C 1
ATOM 1901 O O . PRO B 1 61 ? 10.443 1.205 9.630 1.00 17.14 209 PRO A O 1
ATOM 1905 N N . ASP B 1 62 ? 10.480 3.455 9.649 1.00 15.51 210 ASP A N 1
ATOM 1906 C CA . ASP B 1 62 ? 11.334 3.538 10.830 1.00 18.79 210 ASP A CA 1
ATOM 1907 C C . ASP B 1 62 ? 10.941 4.784 11.602 1.00 16.01 210 ASP A C 1
ATOM 1908 O O . ASP B 1 62 ? 11.435 5.884 11.313 1.00 17.84 210 ASP A O 1
ATOM 1913 N N . PRO B 1 63 ? 10.061 4.646 12.597 1.00 17.20 211 PRO A N 1
ATOM 1914 C CA . PRO B 1 63 ? 9.606 5.834 13.341 1.00 19.02 211 PRO A CA 1
ATOM 1915 C C . PRO B 1 63 ? 10.672 6.435 14.235 1.00 20.49 211 PRO A C 1
ATOM 1916 O O . PRO B 1 63 ? 10.455 7.527 14.770 1.00 20.30 211 PRO A O 1
ATOM 1920 N N . ASN B 1 64 ? 11.805 5.761 14.419 1.00 18.75 212 ASN A N 1
ATOM 1921 C CA . ASN B 1 64 ? 12.880 6.252 15.271 1.00 21.72 212 ASN A CA 1
ATOM 1922 C C . ASN B 1 64 ? 14.033 6.857 14.489 1.00 23.30 212 ASN A C 1
ATOM 1923 O O . ASN B 1 64 ? 14.967 7.393 15.098 1.00 21.43 212 ASN A O 1
ATOM 1928 N N . ALA B 1 65 ? 13.989 6.801 13.162 1.00 22.38 213 ALA A N 1
ATOM 1929 C CA . ALA B 1 65 ? 15.020 7.423 12.354 1.00 20.19 213 ALA A CA 1
ATOM 1930 C C . ALA B 1 65 ? 14.924 8.943 12.425 1.00 23.52 213 ALA A C 1
ATOM 1931 O O . ALA B 1 65 ? 13.904 9.521 12.819 1.00 20.59 213 ALA A O 1
ATOM 1933 N N . THR B 1 66 ? 16.012 9.595 12.044 1.00 21.68 214 THR A N 1
ATOM 1934 C CA . THR B 1 66 ? 16.013 11.047 11.945 1.00 19.57 214 THR A CA 1
ATOM 1935 C C . THR B 1 66 ? 16.310 11.448 10.513 1.00 25.78 214 THR A C 1
ATOM 1936 O O . THR B 1 66 ? 17.455 11.369 10.074 1.00 30.62 214 THR A O 1
ATOM 1940 N N . PRO B 1 67 ? 15.280 11.884 9.773 1.00 25.86 215 PRO A N 1
ATOM 1941 C CA . PRO B 1 67 ? 13.886 12.048 10.201 1.00 23.53 215 PRO A CA 1
ATOM 1942 C C . PRO B 1 67 ? 13.137 10.712 10.180 1.00 18.28 215 PRO A C 1
ATOM 1943 O O . PRO B 1 67 ? 13.615 9.782 9.540 1.00 17.32 215 PRO A O 1
ATOM 1947 N N . PRO B 1 68 ? 11.999 10.613 10.869 1.00 15.11 216 PRO A N 1
ATOM 1948 C CA . PRO B 1 68 ? 11.245 9.356 10.835 1.00 20.24 216 PRO A CA 1
ATOM 1949 C C . PRO B 1 68 ? 10.842 9.012 9.411 1.00 22.32 216 PRO A C 1
ATOM 1950 O O . PRO B 1 68 ? 10.491 9.879 8.611 1.00 23.17 216 PRO A O 1
ATOM 1954 N N . ILE B 1 69 ? 10.919 7.726 9.081 1.00 17.49 217 ILE A N 1
ATOM 1955 C CA . ILE B 1 69 ? 10.542 7.238 7.766 1.00 14.09 217 ILE A CA 1
ATOM 1956 C C . ILE B 1 69 ? 9.130 6.667 7.873 1.00 15.79 217 ILE A C 1
ATOM 1957 O O . ILE B 1 69 ? 8.921 5.701 8.632 1.00 15.05 217 ILE A O 1
ATOM 1962 N N . PRO B 1 70 ? 8.144 7.237 7.183 1.00 16.16 218 PRO A N 1
ATOM 1963 C CA . PRO B 1 70 ? 6.769 6.762 7.311 1.00 16.92 218 PRO A CA 1
ATOM 1964 C C . PRO B 1 70 ? 6.536 5.562 6.408 1.00 14.24 218 PRO A C 1
ATOM 1965 O O . PRO B 1 70 ? 7.385 5.176 5.601 1.00 15.31 218 PRO A O 1
ATOM 1969 N N . GLU B 1 71 ? 5.353 4.972 6.557 1.00 16.33 219 GLU A N 1
ATOM 1970 C CA . GLU B 1 71 ? 4.849 4.088 5.517 1.00 15.05 219 GLU A CA 1
ATOM 1971 C C . GLU B 1 71 ? 4.721 4.879 4.209 1.00 13.17 219 GLU A C 1
ATOM 1972 O O . GLU B 1 71 ? 4.807 6.109 4.187 1.00 13.31 219 GLU A O 1
ATOM 1978 N N . ASN B 1 72 ? 4.525 4.159 3.103 1.00 12.75 220 ASN A N 1
ATOM 1979 C CA . ASN B 1 72 ? 4.333 4.789 1.783 1.00 12.61 220 ASN A CA 1
ATOM 1980 C C . ASN B 1 72 ? 5.502 5.706 1.413 1.00 13.12 220 ASN A C 1
ATOM 1981 O O . ASN B 1 72 ? 5.309 6.784 0.851 1.00 14.89 220 ASN A O 1
ATOM 1986 N N . SER B 1 73 ? 6.727 5.281 1.716 1.00 12.02 221 SER A N 1
ATOM 1987 C CA . SER B 1 73 ? 7.914 6.099 1.500 1.00 11.90 221 SER A CA 1
ATOM 1988 C C . SER B 1 73 ? 8.888 5.346 0.603 1.00 15.70 221 SER A C 1
ATOM 1989 O O . SER B 1 73 ? 9.112 4.149 0.789 1.00 13.39 221 SER A O 1
ATOM 1992 N N . TRP B 1 74 ? 9.481 6.049 -0.359 1.00 11.59 222 TRP A N 1
ATOM 1993 C CA . TRP B 1 74 ? 10.437 5.451 -1.280 1.00 12.65 222 TRP A CA 1
ATOM 1994 C C . TRP B 1 74 ? 11.690 6.311 -1.357 1.00 12.41 222 TRP A C 1
ATOM 1995 O O . TRP B 1 74 ? 11.643 7.520 -1.133 1.00 17.26 222 TRP A O 1
ATOM 2006 N N . THR B 1 75 ? 12.809 5.679 -1.693 1.00 11.20 223 THR A N 1
ATOM 2007 C CA . THR B 1 75 ? 14.023 6.392 -2.065 1.00 11.17 223 THR A CA 1
ATOM 2008 C C . THR B 1 75 ? 14.144 6.359 -3.579 1.00 14.21 223 THR A C 1
ATOM 2009 O O . THR B 1 75 ? 13.951 5.303 -4.193 1.00 13.65 223 THR A O 1
ATOM 2013 N N . MET B 1 76 ? 14.393 7.522 -4.179 1.00 11.18 224 MET A N 1
ATOM 2014 C CA . MET B 1 76 ? 14.720 7.632 -5.597 1.00 11.13 224 MET A CA 1
ATOM 2015 C C . MET B 1 76 ? 16.203 7.939 -5.728 1.00 11.15 224 MET A C 1
ATOM 2016 O O . MET B 1 76 ? 16.685 8.905 -5.139 1.00 13.74 224 MET A O 1
ATOM 2021 N N . LYS B 1 77 ? 16.919 7.113 -6.487 1.00 12.35 225 LYS A N 1
ATOM 2022 C CA . LYS B 1 77 ? 18.331 7.317 -6.771 1.00 14.38 225 LYS A CA 1
ATOM 2023 C C . LYS B 1 77 ? 18.481 7.732 -8.224 1.00 13.57 225 LYS A C 1
ATOM 2024 O O . LYS B 1 77 ? 17.869 7.122 -9.106 1.00 13.79 225 LYS A O 1
ATOM 2030 N N . VAL B 1 78 ? 19.281 8.770 -8.471 1.00 11.95 226 VAL A N 1
ATOM 2031 C CA . VAL B 1 78 ? 19.493 9.297 -9.814 1.00 13.57 226 VAL A CA 1
ATOM 2032 C C . VAL B 1 78 ? 20.969 9.164 -10.182 1.00 13.58 226 VAL A C 1
ATOM 2033 O O . VAL B 1 78 ? 21.853 9.565 -9.414 1.00 13.73 226 VAL A O 1
ATOM 2037 N N . LEU B 1 79 ? 21.226 8.579 -11.349 1.00 11.95 227 LEU A N 1
ATOM 2038 C CA . LEU B 1 79 ? 22.548 8.507 -11.944 1.00 15.15 227 LEU A CA 1
ATOM 2039 C C . LEU B 1 79 ? 22.424 9.003 -13.371 1.00 13.29 227 LEU A C 1
ATOM 2040 O O . LEU B 1 79 ? 21.342 8.990 -13.953 1.00 13.53 227 LEU A O 1
ATOM 2045 N N . ILE B 1 80 ? 23.533 9.456 -13.935 1.00 13.68 228 ILE A N 1
ATOM 2046 C CA . ILE B 1 80 ? 23.574 9.834 -15.340 1.00 14.94 228 ILE A CA 1
ATOM 2047 C C . ILE B 1 80 ? 24.753 9.091 -15.943 1.00 14.31 228 ILE A C 1
ATOM 2048 O O . ILE B 1 80 ? 25.871 9.170 -15.420 1.00 15.16 228 ILE A O 1
ATOM 2053 N N . ASP B 1 81 ? 24.488 8.315 -16.996 1.00 15.64 229 ASP A N 1
ATOM 2054 C CA . ASP B 1 81 ? 25.475 7.393 -17.568 1.00 17.48 229 ASP A CA 1
ATOM 2055 C C . ASP B 1 81 ? 26.022 6.427 -16.522 1.00 16.54 229 ASP A C 1
ATOM 2056 O O . ASP B 1 81 ? 27.173 5.988 -16.607 1.00 13.99 229 ASP A O 1
ATOM 2061 N N . GLY B 1 82 ? 25.203 6.094 -15.527 1.00 15.75 230 GLY A N 1
ATOM 2062 C CA . GLY B 1 82 ? 25.594 5.133 -14.513 1.00 15.34 230 GLY A CA 1
ATOM 2063 C C . GLY B 1 82 ? 26.586 5.639 -13.491 1.00 20.09 230 GLY A C 1
ATOM 2064 O O . GLY B 1 82 ? 27.073 4.846 -12.679 1.00 16.77 230 GLY A O 1
ATOM 2065 N N . VAL B 1 83 ? 26.900 6.932 -13.490 1.00 16.18 231 VAL A N 1
ATOM 2066 C CA . VAL B 1 83 ? 27.865 7.490 -12.555 1.00 15.13 231 VAL A CA 1
ATOM 2067 C C . VAL B 1 83 ? 27.231 8.679 -11.840 1.00 14.19 231 VAL A C 1
ATOM 2068 O O . VAL B 1 83 ? 26.173 9.178 -12.224 1.00 12.91 231 VAL A O 1
ATOM 2072 N N . ASN B 1 84 ? 27.889 9.102 -10.769 1.00 14.74 232 ASN A N 1
ATOM 2073 C CA . ASN B 1 84 ? 27.518 10.284 -10.006 1.00 14.07 232 ASN A CA 1
ATOM 2074 C C . ASN B 1 84 ? 27.393 11.495 -10.931 1.00 15.98 232 ASN A C 1
ATOM 2075 O O . ASN B 1 84 ? 28.380 11.877 -11.574 1.00 12.91 232 ASN A O 1
ATOM 2080 N N . PRO B 1 85 ? 26.216 12.119 -11.029 1.00 12.55 233 PRO A N 1
ATOM 2081 C CA . PRO B 1 85 ? 26.112 13.317 -11.879 1.00 13.71 233 PRO A CA 1
ATOM 2082 C C . PRO B 1 85 ? 27.066 14.415 -11.462 1.00 12.86 233 PRO A C 1
ATOM 2083 O O . PRO B 1 85 ? 27.532 15.1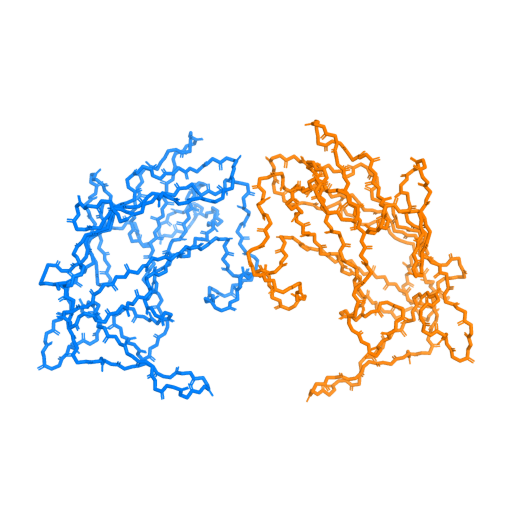80 -12.316 1.00 13.07 233 PRO A O 1
ATOM 2087 N N . LEU B 1 86 ? 27.395 14.490 -10.175 1.00 13.15 234 LEU A N 1
ATOM 2088 C CA . LEU B 1 86 ? 28.216 15.557 -9.630 1.00 13.33 234 LEU A CA 1
ATOM 2089 C C . LEU B 1 86 ? 29.708 15.284 -9.736 1.00 17.43 234 LEU A C 1
ATOM 2090 O O . LEU B 1 86 ? 30.500 16.195 -9.499 1.00 14.09 234 LEU A O 1
ATOM 2095 N N . ASP B 1 87 ? 30.106 14.055 -10.064 1.00 15.28 235 ASP A N 1
ATOM 2096 C CA . ASP B 1 87 ? 31.512 13.647 -10.053 1.00 14.89 235 ASP A CA 1
ATOM 2097 C C . ASP B 1 87 ? 31.638 12.317 -10.787 1.00 15.07 235 ASP A C 1
ATOM 2098 O O . ASP B 1 87 ? 31.364 11.266 -10.193 1.00 15.81 235 ASP A O 1
ATOM 2103 N N . PRO B 1 88 ? 32.033 12.300 -12.063 1.00 14.58 236 PRO A N 1
ATOM 2104 C CA . PRO B 1 88 ? 32.000 11.032 -12.801 1.00 14.30 236 PRO A CA 1
ATOM 2105 C C . PRO B 1 88 ? 33.042 10.024 -12.336 1.00 14.87 236 PRO A C 1
ATOM 2106 O O . PRO B 1 88 ? 33.022 8.884 -12.818 1.00 19.58 236 PRO A O 1
ATOM 2110 N N . SER B 1 89 ? 33.930 10.396 -11.415 1.00 16.25 237 SER A N 1
ATOM 2111 C CA . SER B 1 89 ? 34.917 9.467 -10.873 1.00 18.31 237 SER A CA 1
ATOM 2112 C C . SER B 1 89 ? 34.336 8.487 -9.855 1.00 17.71 237 SER A C 1
ATOM 2113 O O . SER B 1 89 ? 35.063 7.603 -9.390 1.00 20.96 237 SER A O 1
ATOM 2116 N N . ASN B 1 90 ? 33.060 8.599 -9.486 1.00 18.50 238 ASN A N 1
ATOM 2117 C CA . ASN B 1 90 ? 32.447 7.610 -8.607 1.00 15.60 238 ASN A CA 1
ATOM 2118 C C . ASN B 1 90 ? 30.990 7.416 -9.013 1.00 21.15 238 ASN A C 1
ATOM 2119 O O . ASN B 1 90 ? 30.484 8.072 -9.926 1.00 20.44 238 ASN A O 1
ATOM 2124 N N . LYS B 1 91 ? 30.311 6.501 -8.319 1.00 17.74 239 LYS A N 1
ATOM 2125 C CA . LYS B 1 91 ? 28.960 6.096 -8.682 1.00 13.90 239 LYS A CA 1
ATOM 2126 C C . LYS B 1 91 ? 27.947 6.434 -7.594 1.00 16.82 239 LYS A C 1
ATOM 2127 O O . LYS B 1 91 ? 26.867 5.823 -7.538 1.00 18.33 239 LYS A O 1
ATOM 2133 N N . THR B 1 92 ? 28.265 7.396 -6.740 1.00 16.03 240 THR A N 1
ATOM 2134 C CA . THR B 1 92 ? 27.334 7.811 -5.694 1.00 18.41 240 THR A CA 1
ATOM 2135 C C . THR B 1 92 ? 26.130 8.497 -6.328 1.00 14.78 240 THR A C 1
ATOM 2136 O O . THR B 1 92 ? 26.292 9.548 -6.959 1.00 16.89 240 THR A O 1
ATOM 2140 N N . PRO B 1 93 ? 24.927 7.956 -6.198 1.00 15.07 241 PRO A N 1
ATOM 2141 C CA . PRO B 1 93 ? 23.760 8.606 -6.795 1.00 14.06 241 PRO A CA 1
ATOM 2142 C C . PRO B 1 93 ? 23.334 9.827 -5.996 1.00 14.39 241 PRO A C 1
ATOM 2143 O O . PRO B 1 93 ? 23.741 10.038 -4.854 1.00 17.94 241 PRO A O 1
ATOM 2147 N N . MET B 1 94 ? 22.513 10.651 -6.633 1.00 15.86 242 MET A N 1
ATOM 2148 C CA . MET B 1 94 ? 21.760 11.677 -5.926 1.00 11.58 242 MET A CA 1
ATOM 2149 C C . MET B 1 94 ? 20.470 11.036 -5.416 1.00 14.10 242 MET A C 1
ATOM 2150 O O . MET B 1 94 ? 19.723 10.429 -6.191 1.00 15.50 242 MET A O 1
ATOM 2155 N N . SER B 1 95 ? 20.224 11.146 -4.115 1.00 11.48 243 SER A N 1
ATOM 2156 C CA . SER B 1 95 ? 19.150 10.413 -3.458 1.00 13.74 243 SER A CA 1
ATOM 2157 C C . SER B 1 95 ? 18.052 11.358 -3.003 1.00 14.95 243 SER A C 1
ATOM 2158 O O . SER B 1 95 ? 18.326 12.471 -2.542 1.00 16.17 243 SER A O 1
ATOM 2161 N N . PHE B 1 96 ? 16.809 10.891 -3.124 1.00 12.60 244 PHE A N 1
ATOM 2162 C CA . PHE B 1 96 ? 15.638 11.656 -2.736 1.00 12.25 244 PHE A CA 1
ATOM 2163 C C . PHE B 1 96 ? 14.673 10.731 -2.015 1.00 14.53 244 PHE A C 1
ATOM 2164 O O . PHE B 1 96 ? 14.639 9.530 -2.277 1.00 17.49 244 PHE A O 1
ATOM 2172 N N . ASN B 1 97 ? 13.901 11.293 -1.091 1.00 12.13 245 ASN A N 1
ATOM 2173 C CA . ASN B 1 97 ? 12.783 10.578 -0.492 1.00 13.43 245 ASN A CA 1
ATOM 2174 C C . ASN B 1 97 ? 11.499 11.019 -1.182 1.00 17.18 245 ASN A C 1
ATOM 2175 O O . ASN B 1 97 ? 11.241 12.219 -1.314 1.00 14.50 245 ASN A O 1
ATOM 2180 N N . VAL B 1 98 ? 10.701 10.053 -1.624 1.00 12.10 246 VAL A N 1
ATOM 2181 C CA . VAL B 1 98 ? 9.412 10.313 -2.262 1.00 13.47 246 VAL A CA 1
ATOM 2182 C C . VAL B 1 98 ? 8.332 9.725 -1.366 1.00 16.44 246 VAL A C 1
ATOM 2183 O O . VAL B 1 98 ? 8.344 8.520 -1.084 1.00 16.18 246 VAL A O 1
ATOM 2187 N N . THR B 1 99 ? 7.399 10.564 -0.923 1.00 14.85 247 THR A N 1
ATOM 2188 C CA . THR B 1 99 ? 6.409 10.182 0.075 1.00 13.31 247 THR A CA 1
ATOM 2189 C C . THR B 1 99 ? 5.003 10.276 -0.507 1.00 12.78 247 THR A C 1
ATOM 2190 O O . THR B 1 99 ? 4.690 11.216 -1.245 1.00 14.23 247 THR A O 1
ATOM 2194 N N . PHE B 1 100 ? 4.161 9.295 -0.171 1.00 12.78 248 PHE A N 1
ATOM 2195 C CA . PHE B 1 100 ? 2.775 9.251 -0.612 1.00 14.75 248 PHE A CA 1
ATOM 2196 C C . PHE B 1 100 ? 1.837 9.263 0.586 1.00 15.52 248 PHE A C 1
ATOM 2197 O O . PHE B 1 100 ? 2.203 8.856 1.692 1.00 15.49 248 PHE A O 1
ATOM 2205 N N . ASP B 1 101 ? 0.619 9.745 0.363 1.00 13.19 249 ASP A N 1
ATOM 2206 C CA . ASP B 1 101 ? -0.395 9.563 1.383 1.00 13.52 249 ASP A CA 1
ATOM 2207 C C . ASP B 1 101 ? -1.020 8.179 1.234 1.00 13.53 249 ASP A C 1
ATOM 2208 O O . ASP B 1 101 ? -0.709 7.414 0.314 1.00 16.49 249 ASP A O 1
ATOM 2213 N N . ALA B 1 102 ? -1.897 7.847 2.174 1.00 14.79 250 ALA A N 1
ATOM 2214 C CA . ALA B 1 102 ? -2.463 6.504 2.203 1.00 16.32 250 ALA A CA 1
ATOM 2215 C C . ALA B 1 102 ? -3.328 6.214 0.980 1.00 17.66 250 ALA A C 1
ATOM 2216 O O . ALA B 1 102 ? -3.594 5.043 0.691 1.00 18.52 250 ALA A O 1
ATOM 2218 N N . SER B 1 103 ? -3.779 7.249 0.262 1.00 16.89 251 SER A N 1
ATOM 2219 C CA . SER B 1 103 ? -4.546 7.046 -0.961 1.00 18.88 251 SER A CA 1
ATOM 2220 C C . SER B 1 103 ? -3.664 6.802 -2.179 1.00 18.32 251 SER A C 1
ATOM 2221 O O . SER B 1 103 ? -4.196 6.627 -3.279 1.00 18.41 251 SER A O 1
ATOM 2224 N N . GLY B 1 104 ? -2.346 6.770 -2.012 1.00 15.22 252 GLY A N 1
ATOM 2225 C CA . GLY B 1 104 ? -1.442 6.558 -3.121 1.00 13.45 252 GLY A CA 1
ATOM 2226 C C . GLY B 1 104 ? -1.057 7.797 -3.894 1.00 15.61 252 GLY A C 1
ATOM 2227 O O . GLY B 1 104 ? -0.397 7.679 -4.933 1.00 17.83 252 GLY A O 1
ATOM 2228 N N . GLN B 1 105 ? -1.441 8.980 -3.425 1.00 13.46 253 GLN A N 1
ATOM 2229 C CA . GLN B 1 105 ? -1.082 10.225 -4.092 1.00 13.43 253 GLN A CA 1
ATOM 2230 C C . GLN B 1 105 ? 0.210 10.773 -3.501 1.00 16.55 253 GLN A C 1
ATOM 2231 O O . GLN B 1 105 ? 0.409 10.736 -2.285 1.00 18.90 253 GLN A O 1
ATOM 2237 N N . MET B 1 106 ? 1.092 11.273 -4.364 1.00 16.33 254 MET A N 1
ATOM 2238 C CA . MET B 1 106 ? 2.368 11.800 -3.886 1.00 14.67 254 MET A CA 1
ATOM 2239 C C . MET B 1 106 ? 2.143 13.049 -3.054 1.00 15.80 254 MET A C 1
ATOM 2240 O O . MET B 1 106 ? 1.389 13.944 -3.445 1.00 18.39 254 MET A O 1
ATOM 2245 N N . THR B 1 107 ? 2.799 13.113 -1.903 1.00 12.96 255 THR A N 1
ATOM 2246 C CA . THR B 1 107 ? 2.725 14.316 -1.088 1.00 13.16 255 THR A CA 1
ATOM 2247 C C . THR B 1 107 ? 4.012 15.125 -1.063 1.00 14.63 255 THR A C 1
ATOM 2248 O O . THR B 1 107 ? 3.939 16.346 -0.923 1.00 15.31 255 THR A O 1
ATOM 2252 N N . SER B 1 108 ? 5.183 14.502 -1.216 1.00 14.33 256 SER A N 1
ATOM 2253 C CA . SER B 1 108 ? 6.403 15.302 -1.211 1.00 18.11 256 SER A CA 1
ATOM 2254 C C . SER B 1 108 ? 7.565 14.554 -1.855 1.00 14.59 256 SER A C 1
ATOM 2255 O O . SER B 1 108 ? 7.615 13.322 -1.856 1.00 14.04 256 SER A O 1
ATOM 2258 N N . VAL B 1 109 ? 8.493 15.338 -2.409 1.00 14.42 257 VAL A N 1
ATOM 2259 C CA . VAL B 1 109 ? 9.839 14.903 -2.763 1.00 12.29 257 VAL A CA 1
ATOM 2260 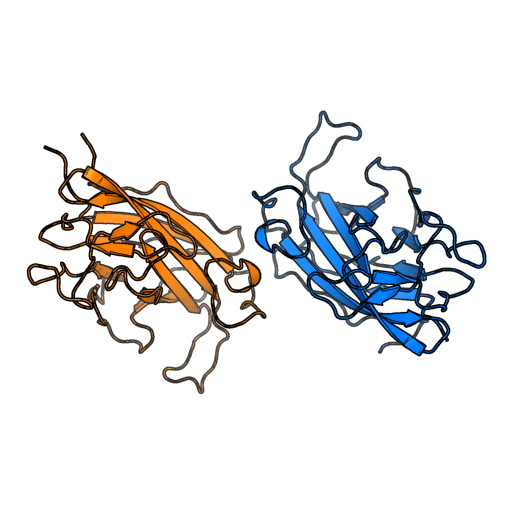C C . VAL B 1 109 ? 10.799 15.766 -1.955 1.00 13.22 257 VAL A C 1
ATOM 2261 O O . VAL B 1 109 ? 10.717 16.997 -2.010 1.00 14.95 257 VAL A O 1
ATOM 2265 N N . ARG B 1 110 ? 11.699 15.131 -1.211 1.00 13.19 258 ARG A N 1
ATOM 2266 C CA . ARG B 1 110 ? 12.608 15.849 -0.331 1.00 15.85 258 ARG A CA 1
ATOM 2267 C C . ARG B 1 110 ? 13.999 15.233 -0.419 1.00 12.78 258 ARG A C 1
ATOM 2268 O O . ARG B 1 110 ? 14.195 14.152 -0.978 1.00 14.36 258 ARG A O 1
ATOM 2276 N N . ALA B 1 111 ? 14.974 15.929 0.158 1.00 13.05 259 ALA A N 1
ATOM 2277 C CA . ALA B 1 111 ? 16.266 15.319 0.400 1.00 14.39 259 ALA A CA 1
ATOM 2278 C C . ALA B 1 111 ? 16.102 14.215 1.442 1.00 15.77 259 ALA A C 1
ATOM 2279 O O . ALA B 1 111 ? 15.107 14.186 2.168 1.00 18.05 259 ALA A O 1
ATOM 2281 N N . PRO B 1 112 ? 17.055 13.280 1.523 1.00 15.69 260 PRO A N 1
ATOM 2282 C CA . PRO B 1 112 ? 16.939 12.216 2.536 1.00 20.83 260 PRO A CA 1
ATOM 2283 C C . PRO B 1 112 ? 16.759 12.729 3.955 1.00 21.53 260 PRO A C 1
ATOM 2284 O O . PRO B 1 112 ? 16.125 12.043 4.766 1.00 24.92 260 PRO A O 1
ATOM 2288 N N . ASP B 1 113 ? 17.259 13.924 4.281 1.00 22.83 261 ASP A N 1
ATOM 2289 C CA . ASP B 1 113 ? 17.057 14.459 5.624 1.00 25.22 261 ASP A CA 1
ATOM 2290 C C . ASP B 1 113 ? 15.733 15.199 5.780 1.00 20.88 261 ASP A C 1
ATOM 2291 O O . ASP B 1 113 ? 15.496 15.791 6.839 1.00 20.62 261 ASP A O 1
ATOM 2296 N N . GLY B 1 114 ? 14.867 15.175 4.767 1.00 18.06 262 GLY A N 1
ATOM 2297 C CA . GLY B 1 114 ? 13.576 15.826 4.842 1.00 24.05 262 GLY A CA 1
ATOM 2298 C C . GLY B 1 114 ? 13.559 17.274 4.403 1.00 19.34 262 GLY A C 1
ATOM 2299 O O . GLY B 1 114 ? 12.473 17.852 4.276 1.00 20.28 262 GLY A O 1
ATOM 2300 N N . SER B 1 115 ? 14.720 17.872 4.154 1.00 19.63 263 SER A N 1
ATOM 2301 C CA . SER B 1 115 ? 14.812 19.266 3.742 1.00 20.13 263 SER A CA 1
ATOM 2302 C C . SER B 1 115 ? 14.587 19.386 2.236 1.00 18.85 263 SER A C 1
ATOM 2303 O O . SER B 1 115 ? 14.411 18.394 1.526 1.00 16.04 263 SER A O 1
ATOM 2306 N N . THR B 1 116 ? 14.617 20.615 1.726 1.00 14.93 264 THR A N 1
ATOM 2307 C CA . THR B 1 116 ? 14.425 20.844 0.302 1.00 15.41 264 THR A CA 1
ATOM 2308 C C . THR B 1 116 ? 15.727 21.165 -0.424 1.00 16.45 264 THR A C 1
ATOM 2309 O O . THR B 1 116 ? 15.690 21.760 -1.508 1.00 24.02 264 THR A O 1
ATOM 2313 N N . SER B 1 117 ? 16.873 20.786 0.146 1.00 14.36 265 SER A N 1
ATOM 2314 C CA . SER B 1 117 ? 18.168 21.028 -0.474 1.00 19.32 265 SER A CA 1
ATOM 2315 C C . SER B 1 117 ? 19.123 19.896 -0.138 1.00 15.55 265 SER A C 1
ATOM 2316 O O . SER B 1 117 ? 19.076 19.323 0.952 1.00 23.28 265 SER A O 1
ATOM 2319 N N . GLY B 1 118 ? 20.018 19.614 -1.075 1.00 18.47 266 GLY A N 1
ATOM 2320 C CA . GLY B 1 118 ? 21.095 18.677 -0.861 1.00 15.70 266 GLY A CA 1
ATOM 2321 C C . GLY B 1 118 ? 22.200 18.925 -1.865 1.00 20.98 266 GLY A C 1
ATOM 2322 O O . GLY B 1 118 ? 22.184 19.920 -2.599 1.00 18.38 266 GLY A O 1
ATOM 2323 N N . PRO B 1 119 ? 23.187 18.028 -1.921 1.00 21.85 267 PRO A N 1
ATOM 2324 C CA . PRO B 1 119 ? 24.282 18.202 -2.885 1.00 18.70 267 PRO A CA 1
ATOM 2325 C C . PRO B 1 119 ? 23.738 18.246 -4.304 1.00 16.36 267 PRO A C 1
ATOM 2326 O O . PRO B 1 119 ? 23.110 17.295 -4.779 1.00 19.15 267 PRO A O 1
ATOM 2330 N N . GLY B 1 120 ? 23.962 19.376 -4.970 1.00 18.47 268 GLY A N 1
ATOM 2331 C CA . GLY B 1 120 ? 23.595 19.527 -6.358 1.00 18.76 268 GLY A CA 1
ATOM 2332 C C . GLY B 1 120 ? 22.124 19.743 -6.652 1.00 15.23 268 GLY A C 1
ATOM 2333 O O . GLY B 1 120 ? 21.733 19.608 -7.817 1.00 17.42 268 GLY A O 1
ATOM 2334 N N . PHE B 1 121 ? 21.291 20.078 -5.664 1.00 17.47 269 PHE A N 1
ATOM 2335 C CA . PHE B 1 121 ? 19.887 20.310 -5.995 1.00 17.87 269 PHE A CA 1
ATOM 2336 C C . PHE B 1 121 ? 19.194 21.160 -4.943 1.00 16.67 269 PHE A C 1
ATOM 2337 O O . PHE B 1 121 ? 19.598 21.206 -3.777 1.00 16.38 269 PHE A O 1
ATOM 2345 N N . SER B 1 122 ? 18.100 21.786 -5.377 1.00 14.37 270 SER A N 1
ATOM 2346 C CA . SER B 1 122 ? 17.102 22.361 -4.492 1.00 15.61 270 SER A CA 1
ATOM 2347 C C . SER B 1 122 ? 15.740 21.866 -4.948 1.00 17.34 270 SER A C 1
ATOM 2348 O O . SER B 1 122 ? 15.578 21.388 -6.071 1.00 19.11 270 SER A O 1
ATOM 2351 N N . ILE B 1 123 ? 14.757 21.970 -4.063 1.00 14.74 271 ILE A N 1
ATOM 2352 C CA . ILE B 1 123 ? 13.410 21.477 -4.336 1.00 13.26 271 ILE A CA 1
ATOM 2353 C C . ILE B 1 123 ? 12.404 22.553 -3.971 1.00 14.06 271 ILE A C 1
ATOM 2354 O O . ILE B 1 123 ? 12.518 23.183 -2.917 1.00 17.15 271 ILE A O 1
ATOM 2359 N N . ASP B 1 124 ? 11.418 22.763 -4.844 1.00 14.20 272 ASP A N 1
ATOM 2360 C CA . ASP B 1 124 ? 10.278 23.628 -4.557 1.00 15.75 272 ASP A CA 1
ATOM 2361 C C . ASP B 1 124 ? 9.316 22.864 -3.649 1.00 17.92 272 ASP A C 1
ATOM 2362 O O . ASP B 1 124 ? 8.740 21.853 -4.056 1.00 20.22 272 ASP A O 1
ATOM 2367 N N . ALA B 1 125 ? 9.132 23.338 -2.415 1.00 20.16 273 ALA A N 1
ATOM 2368 C CA . ALA B 1 125 ? 8.382 22.540 -1.448 1.00 18.55 273 ALA A CA 1
ATOM 2369 C C . ALA B 1 125 ? 6.911 22.435 -1.819 1.00 24.77 273 ALA A C 1
ATOM 2370 O O . ALA B 1 125 ? 6.250 21.463 -1.439 1.00 27.43 273 ALA A O 1
ATOM 2372 N N . THR B 1 126 ? 6.388 23.401 -2.572 1.00 20.51 274 THR A N 1
ATOM 2373 C CA . THR B 1 126 ? 4.971 23.376 -2.914 1.00 24.76 274 THR A CA 1
ATOM 2374 C C . THR B 1 126 ? 4.702 22.495 -4.127 1.00 23.10 274 THR A C 1
ATOM 2375 O O . THR B 1 126 ? 3.740 21.717 -4.130 1.00 30.27 274 THR A O 1
ATOM 2379 N N . THR B 1 127 ? 5.557 22.568 -5.145 1.00 17.22 275 THR A N 1
ATOM 2380 C CA . THR B 1 127 ? 5.358 21.816 -6.375 1.00 20.09 275 THR A CA 1
ATOM 2381 C C . THR B 1 127 ? 6.156 20.513 -6.436 1.00 16.84 275 THR A C 1
ATOM 2382 O O . THR B 1 127 ? 5.886 19.678 -7.312 1.00 17.94 275 THR A O 1
ATOM 2386 N N . ASN B 1 128 ? 7.130 20.320 -5.540 1.00 14.03 276 ASN A N 1
ATOM 2387 C CA . ASN B 1 128 ? 7.961 19.117 -5.467 1.00 13.08 276 ASN A CA 1
ATOM 2388 C C . ASN B 1 128 ? 8.869 18.950 -6.682 1.00 17.93 276 ASN A C 1
ATOM 2389 O O . ASN B 1 128 ? 9.438 17.878 -6.885 1.00 19.46 276 ASN A O 1
ATOM 2394 N N . VAL B 1 129 ? 9.050 20.004 -7.475 1.00 14.21 277 VAL A N 1
ATOM 2395 C CA . VAL B 1 129 ? 9.976 19.962 -8.602 1.00 12.47 277 VAL A CA 1
ATOM 2396 C C . VAL B 1 129 ? 11.398 20.039 -8.068 1.00 15.58 277 VAL A C 1
ATOM 2397 O O . VAL B 1 129 ? 11.715 20.901 -7.240 1.00 14.87 277 VAL A O 1
ATOM 2401 N N . ILE B 1 130 ? 12.253 19.141 -8.538 1.00 15.84 278 ILE A N 1
ATOM 2402 C CA . ILE B 1 130 ? 13.675 19.179 -8.225 1.00 15.84 278 ILE A CA 1
ATOM 2403 C C . ILE B 1 130 ? 14.369 20.074 -9.240 1.00 16.54 278 ILE A C 1
ATOM 2404 O O . ILE B 1 130 ? 14.205 19.894 -10.452 1.00 15.57 278 ILE A O 1
ATOM 2409 N N . GLN B 1 131 ? 15.170 21.020 -8.756 1.00 15.52 279 GLN A N 1
ATOM 2410 C CA . GLN B 1 131 ? 16.059 21.783 -9.628 1.00 17.25 279 GLN A CA 1
ATOM 2411 C C . GLN B 1 131 ? 17.468 21.230 -9.428 1.00 18.03 279 GLN A C 1
ATOM 2412 O O . GLN B 1 131 ? 18.104 21.476 -8.403 1.00 16.82 279 GLN A O 1
ATOM 2418 N N . PHE B 1 132 ? 17.932 20.441 -10.391 1.00 15.47 280 PHE A N 1
ATOM 2419 C CA . PHE B 1 132 ? 19.317 19.987 -10.413 1.00 16.47 280 PHE A CA 1
ATOM 2420 C C . PHE B 1 132 ? 20.205 21.166 -10.764 1.00 19.45 280 PHE A C 1
ATOM 2421 O O . PHE B 1 132 ? 20.014 21.807 -11.803 1.00 21.03 280 PHE A O 1
ATOM 2429 N N . SER B 1 133 ? 21.174 21.465 -9.898 1.00 12.66 281 SER A N 1
ATOM 2430 C CA . SER B 1 133 ? 21.902 22.724 -10.099 1.00 18.48 281 SER A CA 1
ATOM 2431 C C . SER B 1 133 ? 22.965 22.578 -11.193 1.00 16.56 281 SER A C 1
ATOM 2432 O O . SER B 1 133 ? 23.446 21.475 -11.435 1.00 15.01 281 SER A O 1
ATOM 2435 N N . PRO B 1 134 ? 23.305 23.662 -11.889 1.00 12.95 282 PRO A N 1
ATOM 2436 C CA . PRO B 1 134 ? 24.338 23.582 -12.919 1.00 13.14 282 PRO A CA 1
ATOM 2437 C C . PRO B 1 134 ? 25.715 23.532 -12.284 1.00 15.17 282 PRO A C 1
ATOM 2438 O O . PRO B 1 134 ? 26.006 24.257 -11.323 1.00 15.75 282 PRO A O 1
ATOM 2442 N N . ALA B 1 135 ? 26.564 22.661 -12.842 1.00 15.03 283 ALA A N 1
ATOM 2443 C CA . ALA B 1 135 ? 27.956 22.606 -12.405 1.00 14.60 283 ALA A CA 1
ATOM 2444 C C . ALA B 1 135 ? 28.623 23.964 -12.597 1.00 13.82 283 ALA A C 1
ATOM 2445 O O . ALA B 1 135 ? 28.301 24.729 -13.511 1.00 13.94 283 ALA A O 1
ATOM 2447 N N . THR B 1 136 ? 29.598 24.236 -11.755 1.00 13.90 284 THR A N 1
ATOM 2448 C CA . THR B 1 136 ? 30.209 25.542 -11.649 1.00 15.22 284 THR A CA 1
ATOM 2449 C C . THR B 1 136 ? 31.696 25.403 -11.947 1.00 16.07 284 THR A C 1
ATOM 2450 O O . THR B 1 136 ? 32.312 24.408 -11.561 1.00 17.10 284 THR A O 1
ATOM 2454 N N . GLY B 1 137 ? 32.250 26.354 -12.695 1.00 15.30 285 GLY A N 1
ATOM 2455 C CA . GLY B 1 137 ? 33.663 26.385 -13.026 1.00 17.76 285 GLY A CA 1
ATOM 2456 C C . GLY B 1 137 ? 33.991 25.758 -14.375 1.00 17.96 285 GLY A C 1
ATOM 2457 O O . GLY B 1 137 ? 33.290 24.872 -14.873 1.00 17.62 285 GLY A O 1
ATOM 2458 N N . ASN B 1 138 ? 35.082 26.235 -14.977 1.00 17.69 286 ASN A N 1
ATOM 2459 C CA . ASN B 1 138 ? 35.656 25.653 -16.187 1.00 16.30 286 ASN A CA 1
ATOM 2460 C C . ASN B 1 138 ? 37.146 25.479 -15.941 1.00 16.29 286 ASN A C 1
ATOM 2461 O O . ASN B 1 138 ? 37.887 26.463 -15.894 1.00 16.60 286 ASN A O 1
ATOM 2466 N N . PRO B 1 139 ? 37.603 24.224 -15.734 1.00 16.26 287 PRO A N 1
ATOM 2467 C CA . PRO B 1 139 ? 36.839 22.961 -15.729 1.00 16.60 287 PRO A CA 1
ATOM 2468 C C . PRO B 1 139 ? 35.839 22.873 -14.569 1.00 19.41 287 PRO A C 1
ATOM 2469 O O . PRO B 1 139 ? 36.046 23.568 -13.581 1.00 17.24 287 PRO A O 1
ATOM 2473 N N . PRO B 1 140 ? 34.802 22.048 -14.708 1.00 17.75 288 PRO A N 1
ATOM 2474 C CA . PRO B 1 140 ? 33.742 22.026 -13.693 1.00 14.75 288 PRO A CA 1
ATOM 2475 C C . PRO B 1 140 ? 34.226 21.398 -12.396 1.00 15.97 288 PRO A C 1
ATOM 2476 O O . PRO B 1 140 ? 34.966 20.408 -12.390 1.00 18.30 288 PRO A O 1
ATOM 2480 N N . THR B 1 141 ? 33.794 21.994 -11.293 1.00 17.41 289 THR A N 1
ATOM 2481 C CA . THR B 1 141 ? 34.174 21.544 -9.956 1.00 17.57 289 THR A CA 1
ATOM 2482 C C . THR B 1 141 ? 33.287 20.385 -9.526 1.00 14.69 289 THR A C 1
ATOM 2483 O O . THR B 1 141 ? 32.065 20.557 -9.463 1.00 17.65 289 THR A O 1
ATOM 2487 N N . PRO B 1 142 ? 33.841 19.221 -9.196 1.00 17.86 290 PRO A N 1
ATOM 2488 C CA . PRO B 1 142 ? 32.999 18.105 -8.748 1.00 15.98 290 PRO A CA 1
ATOM 2489 C C . PRO B 1 142 ? 32.184 18.493 -7.523 1.00 17.73 290 PRO A C 1
ATOM 2490 O O . PRO B 1 142 ? 32.637 19.251 -6.661 1.00 20.46 290 PRO A O 1
ATOM 2494 N N . GLY B 1 143 ? 30.957 18.003 -7.481 1.00 16.00 291 GLY A N 1
ATOM 2495 C CA . GLY B 1 143 ? 30.056 18.276 -6.391 1.00 19.31 291 GLY A CA 1
ATOM 2496 C C . GLY B 1 143 ? 29.128 19.459 -6.588 1.00 16.01 291 GLY A C 1
ATOM 2497 O O . GLY B 1 143 ? 28.169 19.608 -5.809 1.00 19.25 291 GLY A O 1
ATOM 2498 N N . THR B 1 144 ? 29.356 20.294 -7.605 1.00 14.46 292 THR A N 1
ATOM 2499 C CA . THR B 1 144 ? 28.565 21.512 -7.765 1.00 16.01 292 THR A CA 1
ATOM 2500 C C . THR B 1 144 ? 27.325 21.300 -8.612 1.00 19.05 292 THR A C 1
ATOM 2501 O O . THR B 1 144 ? 26.339 22.022 -8.437 1.00 16.84 292 THR A O 1
ATOM 2505 N N . GLY B 1 145 ? 27.345 20.322 -9.509 1.00 13.11 293 GLY A N 1
ATOM 2506 C CA . GLY B 1 145 ? 26.231 20.107 -10.410 1.00 12.97 293 GLY A CA 1
ATOM 2507 C C . GLY B 1 145 ? 26.614 19.065 -11.442 1.00 16.08 293 GLY A C 1
ATOM 2508 O O . GLY B 1 145 ? 27.682 18.456 -11.356 1.00 13.85 293 GLY A O 1
ATOM 2509 N N . TRP B 1 146 ? 25.730 18.868 -12.420 1.00 14.45 294 TRP A N 1
ATOM 2510 C CA . TRP B 1 146 ? 25.953 17.792 -13.381 1.00 12.85 294 TRP A CA 1
ATOM 2511 C C . TRP B 1 146 ? 27.178 18.100 -14.231 1.00 13.16 294 TRP A C 1
ATOM 2512 O O . TRP B 1 146 ? 27.249 19.154 -14.870 1.00 13.34 294 TRP A O 1
ATOM 2523 N N . ILE B 1 147 ? 28.124 17.174 -14.234 1.00 13.24 295 ILE A N 1
ATOM 2524 C CA . ILE B 1 147 ? 29.299 17.224 -15.107 1.00 13.57 295 ILE A CA 1
ATOM 2525 C C . ILE B 1 147 ? 29.101 16.175 -16.195 1.00 13.61 295 ILE A C 1
ATOM 2526 O O . ILE B 1 147 ? 29.178 14.965 -15.897 1.00 13.49 295 ILE A O 1
ATOM 2531 N N . PRO B 1 148 ? 28.801 16.575 -17.437 1.00 13.78 296 PRO A N 1
ATOM 2532 C CA . PRO B 1 148 ? 28.646 15.587 -18.512 1.00 15.20 296 PRO A CA 1
ATOM 2533 C C . PRO B 1 148 ? 29.932 14.790 -18.692 1.00 14.10 296 PRO A C 1
ATOM 2534 O O . PRO B 1 148 ? 31.037 15.342 -18.648 1.00 14.38 296 PRO A O 1
ATOM 2538 N N . ALA B 1 149 ? 29.779 13.480 -18.892 1.00 15.36 297 ALA A N 1
ATOM 2539 C CA . ALA B 1 149 ? 30.928 12.585 -18.847 1.00 16.93 297 ALA A CA 1
ATOM 2540 C C . ALA B 1 149 ? 30.869 11.580 -19.989 1.00 14.74 297 ALA A C 1
ATOM 2541 O O . ALA B 1 149 ? 29.810 11.298 -20.553 1.00 16.94 297 ALA A O 1
ATOM 2543 N N . ALA B 1 150 ? 32.030 11.018 -20.307 1.00 16.63 298 ALA A N 1
ATOM 2544 C CA . ALA B 1 150 ? 32.141 9.989 -21.328 1.00 15.81 298 ALA A CA 1
ATOM 2545 C C . ALA B 1 150 ? 33.014 8.865 -20.793 1.00 20.08 298 ALA A C 1
ATOM 2546 O O . ALA B 1 150 ? 33.926 9.102 -19.998 1.00 20.17 298 ALA A O 1
ATOM 2548 N N . SER B 1 151 ? 32.724 7.645 -21.239 1.00 21.67 299 SER A N 1
ATOM 2549 C CA . SER B 1 151 ? 33.481 6.473 -20.815 1.00 29.50 299 SER A CA 1
ATOM 2550 C C . SER B 1 151 ? 34.802 6.365 -21.572 1.00 37.91 299 SER A C 1
ATOM 2551 O O . SER B 1 151 ? 34.933 6.832 -22.707 1.00 40.76 299 SER A O 1
ATOM 2554 N N . ASP B 1 152 ? 35.792 5.735 -20.935 1.00 39.12 300 ASP A N 1
ATOM 2555 C CA . ASP B 1 152 ? 37.074 5.519 -21.596 1.00 41.76 300 ASP A CA 1
ATOM 2556 C C . ASP B 1 152 ? 37.098 4.244 -22.428 1.00 44.03 300 ASP A C 1
ATOM 2557 O O . ASP B 1 152 ? 38.147 3.901 -22.982 1.00 50.61 300 ASP A O 1
ATOM 2562 N N . GLY B 1 153 ? 35.976 3.542 -22.531 1.00 40.49 301 GLY A N 1
ATOM 2563 C CA . GLY B 1 153 ? 35.872 2.331 -23.323 1.00 49.85 301 GLY A CA 1
ATOM 2564 C C . GLY B 1 153 ? 36.336 1.082 -22.608 1.00 56.83 301 GLY A C 1
ATOM 2565 O O . GLY B 1 153 ? 35.759 0.007 -22.793 1.00 59.50 301 GLY A O 1
ATOM 2566 N N . LYS B 1 154 ? 37.373 1.209 -21.781 1.00 55.70 302 LYS A N 1
ATOM 2567 C CA . LYS B 1 154 ? 37.883 0.081 -21.013 1.00 52.54 302 LYS A CA 1
ATOM 2568 C C . LYS B 1 154 ? 36.779 -0.528 -20.153 1.00 54.38 302 LYS A C 1
ATOM 2569 O O . LYS B 1 154 ? 35.716 0.058 -19.950 1.00 57.58 302 LYS A O 1
ATOM 2575 N N . THR B 1 155 ? 37.037 -1.733 -19.660 1.00 56.20 303 THR A N 1
ATOM 2576 C CA . THR B 1 155 ? 36.075 -2.396 -18.796 1.00 58.40 303 THR A CA 1
ATOM 2577 C C . THR B 1 155 ? 36.797 -3.047 -17.600 1.00 64.99 303 THR A C 1
ATOM 2578 O O . THR B 1 155 ? 37.709 -3.854 -17.785 1.00 69.65 303 THR A O 1
ATOM 2582 N N . PRO B 1 156 ? 36.404 -2.669 -16.363 1.00 61.41 304 PRO A N 1
ATOM 2583 C CA . PRO B 1 156 ? 35.328 -1.725 -16.017 1.00 55.20 304 PRO A CA 1
ATOM 2584 C C . PRO B 1 156 ? 35.607 -0.293 -16.482 1.00 47.23 304 PRO A C 1
ATOM 2585 O O . PRO B 1 156 ? 36.763 0.136 -16.496 1.00 48.60 304 PRO A O 1
ATOM 2589 N N . PRO B 1 157 ? 34.560 0.419 -16.892 1.00 45.50 305 PRO A N 1
ATOM 2590 C CA . PRO B 1 157 ? 34.760 1.745 -17.488 1.00 44.91 305 PRO A CA 1
ATOM 2591 C C . PRO B 1 157 ? 34.969 2.831 -16.444 1.00 45.62 305 PRO A C 1
ATOM 2592 O O . PRO B 1 157 ? 34.318 2.851 -15.396 1.00 52.25 305 PRO A O 1
ATOM 2596 N N . THR B 1 158 ? 35.904 3.729 -16.743 1.00 36.52 306 THR A N 1
ATOM 2597 C CA . THR B 1 158 ? 36.069 4.980 -16.016 1.00 32.22 306 THR A CA 1
ATOM 2598 C C . THR B 1 158 ? 35.443 6.099 -16.842 1.00 33.46 306 THR A C 1
ATOM 2599 O O . THR B 1 158 ? 35.699 6.201 -18.047 1.00 33.72 306 THR A O 1
ATOM 2603 N N . TYR B 1 159 ? 34.608 6.916 -16.201 1.00 23.60 307 TYR A N 1
ATOM 2604 C CA . TYR B 1 159 ? 34.033 8.094 -16.833 1.00 17.89 307 TYR A CA 1
ATOM 2605 C C . TYR B 1 159 ? 34.756 9.352 -16.375 1.00 19.19 307 TYR A C 1
ATOM 2606 O O . TYR B 1 159 ? 35.189 9.460 -15.225 1.00 22.15 307 TYR A O 1
ATOM 2615 N N . ALA B 1 160 ? 34.853 10.320 -17.286 1.00 18.30 308 ALA A N 1
ATOM 2616 C CA . ALA B 1 160 ? 35.481 11.599 -16.998 1.00 15.16 308 ALA A CA 1
ATOM 2617 C C . ALA B 1 160 ? 34.749 12.685 -17.773 1.00 16.46 308 ALA A C 1
ATOM 2618 O O . ALA B 1 160 ? 34.054 12.406 -18.751 1.00 17.17 308 ALA A O 1
ATOM 2620 N N . TRP B 1 161 ? 34.929 13.932 -17.327 1.00 18.89 309 TRP A N 1
ATOM 2621 C CA . TRP B 1 161 ? 34.303 15.085 -17.972 1.00 17.80 309 TRP A CA 1
ATOM 2622 C C .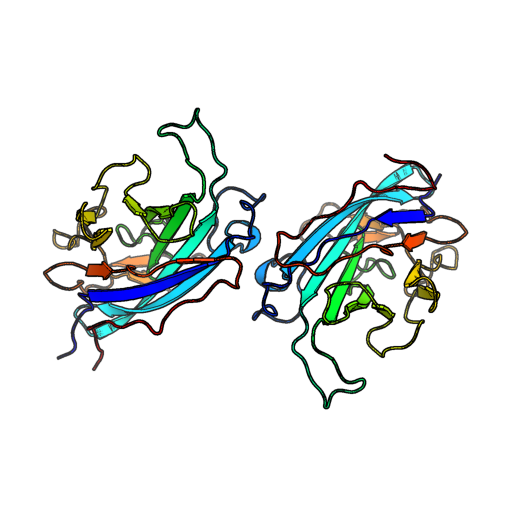 TRP B 1 161 ? 34.568 15.072 -19.473 1.00 15.35 309 TRP A C 1
ATOM 2623 O O . TRP B 1 161 ? 35.711 14.917 -19.910 1.00 15.74 309 TRP A O 1
ATOM 2634 N N . ASN B 1 162 ? 33.509 15.238 -20.262 1.00 15.26 310 ASN A N 1
ATOM 2635 C CA . ASN B 1 162 ? 33.626 15.127 -21.709 1.00 15.62 310 ASN A CA 1
ATOM 2636 C C . ASN B 1 162 ? 33.856 16.464 -22.400 1.00 17.79 310 ASN A C 1
ATOM 2637 O O . ASN B 1 162 ? 33.830 16.517 -23.635 1.00 16.26 310 ASN A O 1
ATOM 2642 N N . GLY B 1 163 ? 34.086 17.543 -21.643 1.00 15.88 311 GLY A N 1
ATOM 2643 C CA . GLY B 1 163 ? 34.317 18.851 -22.223 1.00 16.18 311 GLY A CA 1
ATOM 2644 C C . GLY B 1 163 ? 33.079 19.708 -22.404 1.00 17.04 311 GLY A C 1
ATOM 2645 O O . GLY B 1 163 ? 33.211 20.903 -22.707 1.00 16.34 311 GLY A O 1
ATOM 2646 N N . ALA B 1 164 ? 31.882 19.148 -22.221 1.00 15.62 312 ALA A N 1
ATOM 2647 C CA . ALA B 1 164 ? 30.642 19.868 -22.456 1.00 15.47 312 ALA A CA 1
ATOM 2648 C C . ALA B 1 164 ? 30.061 20.350 -21.128 1.00 17.77 312 ALA A C 1
ATOM 2649 O O . ALA B 1 164 ? 30.576 20.048 -20.050 1.00 14.91 312 ALA A O 1
ATOM 2651 N N . THR B 1 165 ? 28.974 21.110 -21.206 1.00 14.95 313 THR A N 1
ATOM 2652 C CA . THR B 1 165 ? 28.252 21.532 -20.015 1.00 15.16 313 THR A CA 1
ATOM 2653 C C . THR B 1 165 ? 26.800 21.088 -20.108 1.00 17.46 313 THR A C 1
ATOM 2654 O O . THR B 1 165 ? 26.323 20.625 -21.146 1.00 14.45 313 THR A O 1
ATOM 2658 N N . GLY B 1 166 ? 26.090 21.245 -19.001 1.00 14.02 314 GLY A N 1
ATOM 2659 C CA . GLY B 1 166 ? 24.647 21.192 -19.033 1.00 19.88 314 GLY A CA 1
ATOM 2660 C C . GLY B 1 166 ? 24.078 22.542 -19.430 1.00 16.44 314 GLY A C 1
ATOM 2661 O O . GLY B 1 166 ? 24.777 23.447 -19.888 1.00 16.71 314 GLY A O 1
ATOM 2662 N N . ALA B 1 167 ? 22.771 22.671 -19.241 1.00 13.79 315 ALA A N 1
ATOM 2663 C CA . ALA B 1 167 ? 22.115 23.944 -19.490 1.00 14.51 315 ALA A CA 1
ATOM 2664 C C . ALA B 1 167 ? 22.520 24.958 -18.425 1.00 14.98 315 ALA A C 1
ATOM 2665 O O . ALA B 1 167 ? 22.889 24.593 -17.304 1.00 14.70 315 ALA A O 1
ATOM 2667 N N . ALA B 1 168 ? 22.453 26.244 -18.787 1.00 15.06 316 ALA A N 1
ATOM 2668 C CA . ALA B 1 168 ? 22.838 27.302 -17.857 1.00 14.42 316 ALA A CA 1
ATOM 2669 C C . ALA B 1 168 ? 22.007 27.262 -16.580 1.00 14.55 316 ALA A C 1
ATOM 2670 O O . ALA B 1 168 ? 22.507 27.583 -15.497 1.00 15.18 316 ALA A O 1
ATOM 2672 N N . SER B 1 169 ? 20.736 26.880 -16.681 1.00 14.68 317 SER A N 1
ATOM 2673 C CA . SER B 1 169 ? 19.875 26.848 -15.507 1.00 13.99 317 SER A CA 1
ATOM 2674 C C . SER B 1 169 ? 19.918 25.524 -14.755 1.00 13.74 317 SER A C 1
ATOM 2675 O O . SER B 1 169 ? 19.315 25.426 -13.681 1.00 14.34 317 SER A O 1
ATOM 2678 N N . GLY B 1 170 ? 20.596 24.506 -15.278 1.00 13.16 318 GLY A N 1
ATOM 2679 C CA . GLY B 1 170 ? 20.496 23.180 -14.695 1.00 12.94 318 GLY A CA 1
ATOM 2680 C C . GLY B 1 170 ? 19.376 22.380 -15.337 1.00 15.14 318 GLY A C 1
ATOM 2681 O O . GLY B 1 170 ? 18.987 22.626 -16.480 1.00 21.12 318 GLY A O 1
ATOM 2682 N N . ILE B 1 171 ? 18.842 21.412 -14.587 1.00 13.84 319 ILE A N 1
ATOM 2683 C CA . ILE B 1 171 ? 17.705 20.604 -15.043 1.00 14.85 319 ILE A CA 1
ATOM 2684 C C . ILE B 1 171 ? 16.605 20.652 -14.000 1.00 14.43 319 ILE A C 1
ATOM 2685 O O . ILE B 1 171 ? 16.818 20.238 -12.857 1.00 15.33 319 ILE A O 1
ATOM 2690 N N . SER B 1 172 ? 15.422 21.117 -14.393 1.00 13.26 320 SER A N 1
ATOM 2691 C CA . SER B 1 172 ? 14.264 20.924 -13.539 1.00 12.68 320 SER A CA 1
ATOM 2692 C C . SER B 1 172 ? 13.697 19.548 -13.825 1.00 12.59 320 SER A C 1
ATOM 2693 O O . SER B 1 172 ? 13.629 19.123 -14.979 1.00 14.45 320 SER A O 1
ATOM 2696 N N . PHE B 1 173 ? 13.331 18.835 -12.766 1.00 12.32 321 PHE A N 1
ATOM 2697 C CA . PHE B 1 173 ? 12.834 17.468 -12.882 1.00 13.93 321 PHE A CA 1
ATOM 2698 C C . PHE B 1 173 ? 11.533 17.386 -12.106 1.00 12.21 321 PHE A C 1
ATOM 2699 O O . PHE B 1 173 ? 11.531 17.525 -10.879 1.00 13.98 321 PHE A O 1
ATOM 2707 N N . ASP B 1 174 ? 10.436 17.155 -12.823 1.00 12.40 322 ASP A N 1
ATOM 2708 C CA . ASP B 1 174 ? 9.082 17.367 -12.313 1.00 12.48 322 ASP A CA 1
ATOM 2709 C C . ASP B 1 174 ? 8.304 16.055 -12.421 1.00 12.44 322 ASP A C 1
ATOM 2710 O O . ASP B 1 174 ? 7.896 15.661 -13.518 1.00 14.82 322 ASP A O 1
ATOM 2715 N N . MET B 1 175 ? 8.107 15.381 -11.282 1.00 12.07 323 MET A N 1
ATOM 2716 C CA . MET B 1 175 ? 7.352 14.126 -11.209 1.00 12.03 323 MET A CA 1
ATOM 2717 C C . MET B 1 175 ? 6.065 14.299 -10.409 1.00 12.15 323 MET A C 1
ATOM 2718 O O . MET B 1 175 ? 5.630 13.407 -9.670 1.00 12.13 323 MET A O 1
ATOM 2723 N N . ARG B 1 176 ? 5.444 15.466 -10.618 1.00 12.34 324 ARG A N 1
ATOM 2724 C CA . ARG B 1 176 ? 4.282 15.963 -9.878 1.00 21.89 324 ARG A CA 1
ATOM 2725 C C . ARG B 1 176 ? 3.160 14.947 -9.698 1.00 22.04 324 ARG A C 1
ATOM 2726 O O . ARG B 1 176 ? 2.538 14.887 -8.631 1.00 23.14 324 ARG A O 1
ATOM 2734 N N . LYS B 1 177 ? 2.796 14.230 -10.757 1.00 18.42 325 LYS A N 1
ATOM 2735 C CA . LYS B 1 177 ? 1.583 13.416 -10.742 1.00 21.32 325 LYS A CA 1
ATOM 2736 C C . LYS B 1 177 ? 1.871 11.955 -10.400 1.00 18.30 325 LYS A C 1
ATOM 2737 O O . LYS B 1 177 ? 1.077 11.065 -10.739 1.00 17.95 325 LYS A O 1
ATOM 2743 N N . THR B 1 178 ? 2.985 11.701 -9.729 1.00 14.87 326 THR A N 1
ATOM 2744 C CA . THR B 1 178 ? 3.401 10.340 -9.424 1.00 14.13 326 THR A CA 1
ATOM 2745 C C . THR B 1 178 ? 2.464 9.711 -8.413 1.00 12.92 326 THR A C 1
ATOM 2746 O O . THR B 1 178 ? 1.904 10.374 -7.541 1.00 13.14 326 THR A O 1
ATOM 2750 N N . THR B 1 179 ? 2.321 8.402 -8.555 1.00 12.20 327 THR A N 1
ATOM 2751 C CA . THR B 1 179 ? 1.261 7.613 -7.991 1.00 15.85 327 THR A CA 1
ATOM 2752 C C . THR B 1 179 ? 1.875 6.384 -7.335 1.00 12.70 327 THR A C 1
ATOM 2753 O O . THR B 1 179 ? 2.949 5.943 -7.737 1.00 12.06 327 THR A O 1
ATOM 2757 N N . GLN B 1 180 ? 1.224 5.857 -6.279 1.00 13.68 328 GLN A N 1
ATOM 2758 C CA . GLN B 1 180 ? 1.698 4.625 -5.629 1.00 12.10 328 GLN A CA 1
ATOM 2759 C C . GLN B 1 180 ? 0.519 3.660 -5.492 1.00 12.28 328 GLN A C 1
ATOM 2760 O O . GLN B 1 180 ? -0.021 3.452 -4.400 1.00 12.42 328 GLN A O 1
ATOM 2766 N N . TYR B 1 181 ? 0.137 3.051 -6.604 1.00 12.56 329 TYR A N 1
ATOM 2767 C CA . TYR B 1 181 ? -0.982 2.118 -6.648 1.00 16.22 329 TYR A CA 1
ATOM 2768 C C . TYR B 1 181 ? -0.493 0.685 -6.812 1.00 12.58 329 TYR A C 1
ATOM 2769 O O . TYR B 1 181 ? 0.653 0.427 -7.195 1.00 12.34 329 TYR A O 1
ATOM 2778 N N . SER B 1 182 ? -1.410 -0.248 -6.545 1.00 12.84 330 SER A N 1
ATOM 2779 C CA . SER B 1 182 ? -1.150 -1.682 -6.636 1.00 12.54 330 SER A CA 1
ATOM 2780 C C . SER B 1 182 ? -1.251 -2.123 -8.094 1.00 12.55 330 SER A C 1
ATOM 2781 O O . SER B 1 182 ? -2.226 -2.744 -8.533 1.00 17.88 330 SER A O 1
ATOM 2784 N N . THR B 1 183 ? -0.212 -1.763 -8.847 1.00 12.19 331 THR A N 1
ATOM 2785 C CA . THR B 1 183 ? -0.131 -2.067 -10.268 1.00 12.21 331 THR A CA 1
ATOM 2786 C C . THR B 1 183 ? 1.314 -1.837 -10.675 1.00 13.90 331 THR A C 1
ATOM 2787 O O . THR B 1 183 ? 2.109 -1.296 -9.907 1.00 11.81 331 THR A O 1
ATOM 2791 N N . ALA B 1 184 ? 1.648 -2.260 -11.888 1.00 13.52 332 ALA A N 1
ATOM 2792 C CA . ALA B 1 184 ? 3.048 -2.300 -12.283 1.00 11.82 332 ALA A CA 1
ATOM 2793 C C . ALA B 1 184 ? 3.674 -0.915 -12.211 1.00 13.30 332 ALA A C 1
ATOM 2794 O O . ALA B 1 184 ? 3.021 0.101 -12.460 1.00 12.95 332 ALA A O 1
ATOM 2796 N N . PHE B 1 185 ? 4.959 -0.891 -11.869 1.00 12.84 333 PHE A N 1
ATOM 2797 C CA . PHE B 1 185 ? 5.754 0.299 -12.105 1.00 12.00 333 PHE A CA 1
ATOM 2798 C C . PHE B 1 185 ? 5.567 0.737 -13.550 1.00 15.69 333 PHE A C 1
ATOM 2799 O O . PHE B 1 185 ? 5.532 -0.091 -14.466 1.00 13.82 333 PHE A O 1
ATOM 2807 N N . ALA B 1 186 ? 5.392 2.042 -13.738 1.00 14.61 334 ALA A N 1
ATOM 2808 C CA . ALA B 1 186 ? 5.107 2.602 -15.047 1.00 13.35 334 ALA A CA 1
ATOM 2809 C C . ALA B 1 186 ? 5.627 4.027 -15.055 1.00 13.52 334 ALA A C 1
ATOM 2810 O O . ALA B 1 186 ? 5.683 4.677 -14.010 1.00 14.06 334 ALA A O 1
ATOM 2812 N N . GLN B 1 187 ? 6.023 4.505 -16.232 1.00 15.43 335 GLN A N 1
ATOM 2813 C CA . GLN B 1 187 ? 6.445 5.894 -16.378 1.00 17.29 335 GLN A CA 1
ATOM 2814 C C . GLN B 1 187 ? 5.709 6.524 -17.551 1.00 14.23 335 GLN A C 1
ATOM 2815 O O . GLN B 1 187 ? 5.382 5.856 -18.539 1.00 12.92 335 GLN A O 1
ATOM 2821 N N . SER B 1 188 ? 5.426 7.815 -17.415 1.00 16.31 336 SER A N 1
ATOM 2822 C CA . SER B 1 188 ? 4.762 8.568 -18.466 1.00 16.09 336 SER A CA 1
ATOM 2823 C C . SER B 1 188 ? 5.738 8.863 -19.594 1.00 18.76 336 SER A C 1
ATOM 2824 O O . SER B 1 188 ? 6.959 8.752 -19.437 1.00 18.69 336 SER A O 1
ATOM 2827 N N . ASN B 1 189 ? 5.189 9.252 -20.737 1.00 18.19 337 ASN A N 1
ATOM 2828 C CA . ASN B 1 189 ? 6.046 9.697 -21.832 1.00 19.03 337 ASN A CA 1
ATOM 2829 C C . ASN B 1 189 ? 6.661 11.036 -21.448 1.00 17.43 337 ASN A C 1
ATOM 2830 O O . ASN B 1 189 ? 5.923 11.977 -21.129 1.00 17.85 337 ASN A O 1
ATOM 2835 N N . PRO B 1 190 ? 7.979 11.173 -21.456 1.00 18.22 338 PRO A N 1
ATOM 2836 C CA . PRO B 1 190 ? 8.583 12.392 -20.912 1.00 16.19 338 PRO A CA 1
ATOM 2837 C C . PRO B 1 190 ? 8.297 13.613 -21.772 1.00 18.83 338 PRO A C 1
ATOM 2838 O O . PRO B 1 190 ? 8.253 13.547 -23.003 1.00 20.24 338 PRO A O 1
ATOM 2842 N N . ILE B 1 191 ? 8.054 14.725 -21.091 1.00 15.00 339 ILE A N 1
ATOM 2843 C CA . ILE B 1 191 ? 8.030 16.047 -21.695 1.00 14.44 339 ILE A CA 1
ATOM 2844 C C . ILE B 1 191 ? 9.390 16.662 -21.419 1.00 16.74 339 ILE A C 1
ATOM 2845 O O . ILE B 1 191 ? 9.814 16.726 -20.261 1.00 16.11 339 ILE A O 1
ATOM 2850 N N . GLN B 1 192 ? 10.096 17.086 -22.463 1.00 15.95 340 GLN A N 1
ATOM 2851 C CA . GLN B 1 192 ? 11.440 17.625 -22.300 1.00 13.66 340 GLN A CA 1
ATOM 2852 C C . GLN B 1 192 ? 11.516 19.015 -22.904 1.00 13.92 340 GLN A C 1
ATOM 2853 O O . GLN B 1 192 ? 11.111 19.229 -24.055 1.00 15.21 340 GLN A O 1
ATOM 2859 N N . ASP B 1 193 ? 12.023 19.959 -22.110 1.00 13.88 341 ASP A N 1
ATOM 2860 C CA . ASP B 1 193 ? 12.127 21.356 -22.506 1.00 14.03 341 ASP A CA 1
ATOM 2861 C C . ASP B 1 193 ? 10.775 21.911 -22.943 1.00 19.69 341 ASP A C 1
ATOM 2862 O O . ASP B 1 193 ? 10.700 22.824 -23.773 1.00 15.74 341 ASP A O 1
ATOM 2867 N N . GLY B 1 194 ? 9.706 21.355 -22.376 1.00 16.93 342 GLY A N 1
ATOM 2868 C CA . GLY B 1 194 ? 8.359 21.803 -22.629 1.00 16.33 342 GLY A CA 1
ATOM 2869 C C . GLY B 1 194 ? 7.635 21.069 -23.729 1.00 16.88 342 GLY A C 1
ATOM 2870 O O . GLY B 1 194 ? 6.469 21.389 -23.996 1.00 18.74 342 GLY A O 1
ATOM 2871 N N . TYR B 1 195 ? 8.270 20.088 -24.372 1.00 16.14 343 TYR A N 1
ATOM 2872 C CA . TYR B 1 195 ? 7.675 19.429 -25.526 1.00 16.24 343 TYR A CA 1
ATOM 2873 C C . TYR B 1 195 ? 7.659 17.920 -25.338 1.00 15.96 343 TYR A C 1
ATOM 2874 O O . TYR B 1 195 ? 8.619 17.336 -24.830 1.00 16.56 343 TYR A O 1
ATOM 2883 N N . THR B 1 196 ? 6.568 17.291 -25.766 1.00 19.09 344 THR A N 1
ATOM 2884 C CA . THR B 1 196 ? 6.495 15.835 -25.744 1.00 21.14 344 THR A CA 1
ATOM 2885 C C . THR B 1 196 ? 7.462 15.265 -26.766 1.00 23.07 344 THR A C 1
ATOM 2886 O O . THR B 1 196 ? 7.456 15.670 -27.931 1.00 29.26 344 THR A O 1
ATOM 2890 N N . THR B 1 197 ? 8.292 14.327 -26.328 1.00 24.33 345 THR A N 1
ATOM 2891 C CA . THR B 1 197 ? 9.242 13.671 -27.218 1.00 30.81 345 THR A CA 1
ATOM 2892 C C . THR B 1 197 ? 8.604 12.501 -27.972 1.00 29.38 345 THR A C 1
ATOM 2893 O O . THR B 1 197 ? 7.796 11.752 -27.412 1.00 33.98 345 THR A O 1
#

InterPro domains:
  IPR001444 Flagellar basal body rod protein, N-terminal [PF00460] (4-33)
  IPR010930 Flagellar basal-body/hook protein, C-terminal domain [PF06429] (416-461)
  IPR011491 Flagellar hook protein FlgE, D2 domain [PF07559] (161-343)
  IPR020013 Flagellar hook-basal body protein, FlgE/F/G [TIGR03506] (1-444)
  IPR037058 Flagellar hook protein FlgE superfamily [G3DSA:2.60.98.20] (150-344)
  IPR037925 Flagellar hook-basal body protein, FlgE/F/G-like [SSF117143] (80-423)
  IPR053967 Flagellar hook protein FlgE/F/G-like, D1 domain [PF22692] (83-129)

Foldseek 3Di:
DFAWWAEKEKAKAAAQPDDFQPDDDDDPVDCSRFPDKDWDWTAFHQFDIKIKMKTKGDDDAAVPDLNGDHPQKIKIWIDINQADQQFQQGRHTQIWIWGAPPQFFTQEIDHPNRHQDDQQWGADGPQNKIFRAWFDDVVGDRRRGGQDWDWPPDVVIGIDRPPTTHDNGGYTYHHHPHGHYNDDMDMDDMDIDTHHD/DWFAEKEKAKAAAQVDDFQPDDDDDPVDCSRFPDKDWDWTAFPVGDIKIKMKTKGQDDFAVPDQPGRHHQKIKIWIDINQADQQFQQHRHTQIWMWHDDPQFWTQEIDHPNRHQDDQQWGADGVQRKIFRAWFDDVVGDRRRGGQDWDWPPDPVTRIDRPRTTHDNRGYIYGNRGYGHYNDDMDMDQMAIPNHGD